Protein AF-A0A7C3WJE2-F1 (afdb_monomer_lite)

Radius of gyration: 26.08 Å; chains: 1; bounding box: 68×84×73 Å

Sequence (479 aa):
MKRWLLGLSAIVVVVVLALVLWRSSSLIVERTVIAELPLGINRLVPTDLDGDGEPEILAVCSRWEGDILPIWRIPDYERISDPRIWFIRSPFGKPKATQLPYVCYFVYWWSWDLSSLLPLQRSVLVEEGELLSLSPTKEWRTQRLGWLKIVEGQLTFEPLLTVKGRVTLHLIAAEKLPTMLFINDGTRSFAFRLQPNGTWQPIDPKRVRPIHGQYFGDFDGDGLRDAIMTRELHWHNKVGVRLVEVYWGDGSPATVLFEERPPKLTLTRIWTADVENDGCWEIVTWDGKDLTVWKFRKHERRFAPTTQVALKPPRVAPKGGRFSLGMATVPPPPARFEPNFAAIDLNGDGRKEFLLFWEEVPFATCGLGLPPSKKVAVQVVWQQGGKMQVRQFDPKEIPLPNPPTTTWTQNGHRFALAHGTYERKHFHPCLISFHPLWLQWWETVREMRSVILQLPNGDEALDLRRWTKIAELPAYPML

Foldseek 3Di:
DDPVVVVVVVVVVVVVVVVVVVVVPPPPPPDDCQDDDAQQQADWAWACQVLPQATKIKGFHADLDQKDFQKDWDDVQSVCPDGWIWIWDHPPPRTDIDTDQKHFHDNCNVDLQFSALAAHANKGWIFHFDWDPDVPIIMTGGFFIFIWGADPNDTDTDTDDGQPGIKGWDWDGDNQAFTKIWIGNPPDIWIWTQDNSNYTHTDDPVVFDPDDAPAWDQQVLPSFIKHWHWDFDDDPNDRAKIWTWIQDRVRPDIATQDIDGDPDPDDKDWYKHCQVLPSHIWIWIDRLFKTWTWGQDPVVRYIDTLAIDTDDADDDPPPFDQDDDDDDRDGPDDFDKDWDWDWDPQQPPSGTKIKTFIWGFDDDDPDDDGDDTDGAKIKIWDDDPSHIDIDIDGPVLFPAQDPFSHWDDDPNWIKTKHKHKDWDWDQDWDFPDVVVTDIDGTDTWIKMKMWMWTADHGPSSNPRNPIHTPDIGDITTPD

pLDDT: mean 75.08, std 15.19, range [30.83, 94.38]

Structure (mmCIF, N/CA/C/O backbone):
data_AF-A0A7C3WJE2-F1
#
_entry.id   AF-A0A7C3WJE2-F1
#
loop_
_atom_site.group_PDB
_atom_site.id
_atom_site.type_symbol
_atom_site.label_atom_id
_atom_site.label_alt_id
_atom_site.label_comp_id
_atom_site.label_asym_id
_atom_site.label_entity_id
_atom_site.label_seq_id
_atom_site.pdbx_PDB_ins_code
_atom_site.Cartn_x
_atom_site.Cartn_y
_atom_site.Cartn_z
_atom_site.occupancy
_atom_site.B_iso_or_equiv
_atom_site.auth_seq_id
_atom_site.auth_comp_id
_atom_site.auth_asym_id
_atom_site.auth_atom_id
_atom_site.pdbx_PDB_model_num
ATOM 1 N N . MET A 1 1 ? 26.488 -47.322 44.903 1.00 53.09 1 MET A N 1
ATOM 2 C CA . MET A 1 1 ? 25.904 -46.168 44.174 1.00 53.09 1 MET A CA 1
ATOM 3 C C . MET A 1 1 ? 24.459 -45.972 44.617 1.00 53.09 1 MET A C 1
ATOM 5 O O . MET A 1 1 ? 23.718 -46.944 44.675 1.00 53.09 1 MET A O 1
ATOM 9 N N . LYS A 1 2 ? 24.079 -44.754 45.026 1.00 55.16 2 LYS A N 1
ATOM 10 C CA . LYS A 1 2 ? 22.778 -44.463 45.658 1.00 55.16 2 LYS A CA 1
ATOM 11 C C . LYS A 1 2 ? 21.654 -44.485 44.611 1.00 55.16 2 LYS A C 1
ATOM 13 O O . LYS A 1 2 ? 21.756 -43.782 43.614 1.00 55.16 2 LYS A O 1
ATOM 18 N N . ARG A 1 3 ? 20.576 -45.245 44.861 1.00 55.44 3 ARG A N 1
ATOM 19 C CA . ARG A 1 3 ? 19.394 -45.415 43.978 1.00 55.44 3 ARG A CA 1
ATOM 20 C C . ARG A 1 3 ? 18.785 -44.097 43.461 1.00 55.44 3 ARG A C 1
ATOM 22 O O . ARG A 1 3 ? 18.213 -44.079 42.381 1.00 55.44 3 ARG A O 1
ATOM 29 N N . TRP A 1 4 ? 18.977 -42.993 44.180 1.00 56.78 4 TRP A N 1
ATOM 30 C CA . TRP A 1 4 ? 18.554 -41.654 43.758 1.00 56.78 4 TRP A CA 1
ATOM 31 C C . TRP A 1 4 ? 19.290 -41.109 42.523 1.00 56.78 4 TRP A C 1
ATOM 33 O O . TRP A 1 4 ? 18.677 -40.411 41.726 1.00 56.78 4 TRP A O 1
ATOM 43 N N . LEU A 1 5 ? 20.564 -41.462 42.310 1.00 56.66 5 LEU A N 1
ATOM 44 C CA . LEU A 1 5 ? 21.320 -41.039 41.120 1.00 56.66 5 LEU A CA 1
ATOM 45 C C . LEU A 1 5 ? 20.786 -41.685 39.834 1.00 56.66 5 LEU A C 1
ATOM 47 O O . LEU A 1 5 ? 20.779 -41.035 38.797 1.00 56.66 5 LEU A O 1
ATOM 51 N N . LEU A 1 6 ? 20.294 -42.927 39.924 1.00 61.91 6 LEU A N 1
ATOM 52 C CA . LEU A 1 6 ? 19.659 -43.640 38.808 1.00 61.91 6 LEU A CA 1
ATOM 53 C C . LEU A 1 6 ? 18.271 -43.075 38.474 1.00 61.91 6 LEU A C 1
ATOM 55 O O . LEU A 1 6 ? 17.900 -42.999 37.308 1.00 61.91 6 LEU A O 1
ATOM 59 N N . GLY A 1 7 ? 17.512 -42.645 39.488 1.00 66.69 7 GLY A N 1
ATOM 60 C CA . GLY A 1 7 ? 16.231 -41.967 39.273 1.00 66.69 7 GLY A CA 1
ATOM 61 C C . GLY A 1 7 ? 16.404 -40.604 38.599 1.00 66.69 7 GLY A C 1
ATOM 62 O O . GLY A 1 7 ? 15.664 -40.264 37.681 1.00 66.69 7 GLY A O 1
ATOM 63 N N . LEU A 1 8 ? 17.426 -39.846 39.004 1.00 69.69 8 LEU A N 1
ATOM 64 C CA . LEU A 1 8 ? 17.697 -38.513 38.465 1.00 69.69 8 LEU A CA 1
ATOM 65 C C . LEU A 1 8 ? 18.239 -38.572 37.030 1.00 69.69 8 LEU A C 1
ATOM 67 O O . LEU A 1 8 ? 17.824 -37.776 36.190 1.00 69.69 8 LEU A O 1
ATOM 71 N N . SER A 1 9 ? 19.091 -39.553 36.712 1.00 69.69 9 SER A N 1
ATOM 72 C CA . SER A 1 9 ? 19.547 -39.776 35.337 1.00 69.69 9 SER A CA 1
ATOM 73 C C . SER A 1 9 ? 18.413 -40.233 34.418 1.00 69.69 9 SER A C 1
ATOM 75 O O . SER A 1 9 ? 18.322 -39.742 33.297 1.00 69.69 9 SER A O 1
ATOM 77 N N . ALA A 1 10 ? 17.505 -41.093 34.891 1.00 75.56 10 ALA A N 1
ATOM 78 C CA . ALA A 1 10 ? 16.330 -41.501 34.121 1.00 75.56 10 ALA A CA 1
ATOM 79 C C . ALA A 1 10 ? 15.410 -40.310 33.796 1.00 75.56 10 ALA A C 1
ATOM 81 O O . ALA A 1 10 ? 14.973 -40.171 32.657 1.00 75.56 10 ALA A O 1
ATOM 82 N N . ILE A 1 11 ? 15.179 -39.408 34.757 1.00 79.12 11 ILE A N 1
ATOM 83 C CA . ILE A 1 11 ? 14.380 -38.192 34.535 1.00 79.12 11 ILE A CA 1
ATOM 84 C C . ILE A 1 11 ? 15.055 -37.273 33.512 1.00 79.12 11 ILE A C 1
ATOM 86 O O . ILE A 1 11 ? 14.393 -36.803 32.590 1.00 79.12 11 ILE A O 1
ATOM 90 N N . VAL A 1 12 ? 16.369 -37.050 33.619 1.00 76.62 12 VAL A N 1
ATOM 91 C CA . VAL A 1 12 ? 17.113 -36.225 32.650 1.00 76.62 12 VAL A CA 1
ATOM 92 C C . VAL A 1 12 ? 17.047 -36.831 31.249 1.00 76.62 12 VAL A C 1
ATOM 94 O O . VAL A 1 12 ? 16.797 -36.106 30.291 1.00 76.62 12 VAL A O 1
ATOM 97 N N . VAL A 1 13 ? 17.198 -38.151 31.118 1.00 81.81 13 VAL A N 1
ATOM 98 C CA . VAL A 1 13 ? 17.098 -38.845 29.826 1.00 81.81 13 VAL A CA 1
ATOM 99 C C . VAL A 1 13 ? 15.700 -38.700 29.227 1.00 81.81 13 VAL A C 1
ATOM 101 O O . VAL A 1 13 ? 15.590 -38.379 28.048 1.00 81.81 13 VAL A O 1
ATOM 104 N N . VAL A 1 14 ? 14.638 -38.853 30.025 1.00 81.75 14 VAL A N 1
ATOM 105 C CA . VAL A 1 14 ? 13.250 -38.673 29.565 1.00 81.75 14 VAL A CA 1
ATOM 106 C C . VAL A 1 14 ? 12.981 -37.226 29.148 1.00 81.75 14 VAL A C 1
ATOM 108 O O . VAL A 1 14 ? 12.372 -37.004 28.106 1.00 81.75 14 VAL A O 1
ATOM 111 N N . VAL A 1 15 ? 13.470 -36.236 29.901 1.00 75.94 15 VAL A N 1
ATOM 112 C CA . VAL A 1 15 ? 13.318 -34.811 29.560 1.00 75.94 15 VAL A CA 1
ATOM 113 C C . VAL A 1 15 ? 14.084 -34.460 28.283 1.00 75.94 15 VAL A C 1
ATOM 115 O O . VAL A 1 15 ? 13.552 -33.754 27.429 1.00 75.94 15 VAL A O 1
ATOM 118 N N . VAL A 1 16 ? 15.301 -34.981 28.108 1.00 76.69 16 VAL A N 1
ATOM 119 C CA . VAL A 1 16 ? 16.085 -34.793 26.878 1.00 76.69 16 VAL A CA 1
ATOM 120 C C . VAL A 1 16 ? 15.398 -35.470 25.692 1.00 76.69 16 VAL A C 1
ATOM 122 O O . VAL A 1 16 ? 15.274 -34.845 24.645 1.00 76.69 16 VAL A O 1
ATOM 125 N N . LEU A 1 17 ? 14.883 -36.693 25.849 1.00 74.69 17 LEU A N 1
ATOM 126 C CA . LEU A 1 17 ? 14.113 -37.387 24.811 1.00 74.69 17 LEU A CA 1
ATOM 127 C C . LEU A 1 17 ? 12.829 -36.641 24.451 1.00 74.69 17 LEU A C 1
ATOM 129 O O . LEU A 1 17 ? 12.540 -36.497 23.270 1.00 74.69 17 LEU A O 1
ATOM 133 N N . ALA A 1 18 ? 12.095 -36.116 25.432 1.00 72.12 18 ALA A N 1
ATOM 134 C CA . ALA A 1 18 ? 10.901 -35.310 25.197 1.00 72.12 18 ALA A CA 1
ATOM 135 C C . ALA A 1 18 ? 11.231 -33.985 24.489 1.00 72.12 18 ALA A C 1
ATOM 137 O O . ALA A 1 18 ? 10.500 -33.579 23.595 1.00 72.12 18 ALA A O 1
ATOM 138 N N . LEU A 1 19 ? 12.351 -33.335 24.825 1.00 65.12 19 LEU A N 1
ATOM 139 C CA . LEU A 1 19 ? 12.833 -32.127 24.142 1.00 65.12 19 LEU A CA 1
ATOM 140 C C . LEU A 1 19 ? 13.313 -32.410 22.714 1.00 65.12 19 LEU A C 1
ATOM 142 O O . LEU A 1 19 ? 13.079 -31.595 21.824 1.00 65.12 19 LEU A O 1
ATOM 146 N N . VAL A 1 20 ? 13.972 -33.549 22.486 1.00 68.88 20 VAL A N 1
ATOM 147 C CA . VAL A 1 20 ? 14.389 -34.005 21.152 1.00 68.88 20 VAL A CA 1
ATOM 148 C C . VAL A 1 20 ? 13.167 -34.360 20.312 1.00 68.88 20 VAL A C 1
ATOM 150 O O . VAL A 1 20 ? 13.096 -33.920 19.170 1.00 68.88 20 VAL A O 1
ATOM 153 N N . LEU A 1 21 ? 12.193 -35.074 20.886 1.00 63.84 21 LEU A N 1
ATOM 154 C CA . LEU A 1 21 ? 10.928 -35.416 20.236 1.00 63.84 21 LEU A CA 1
ATOM 155 C C . LEU A 1 21 ? 10.081 -34.179 19.953 1.00 63.84 21 LEU A C 1
ATOM 157 O O . LEU A 1 21 ? 9.529 -34.089 18.871 1.00 63.84 21 LEU A O 1
ATOM 161 N N . TRP A 1 22 ? 10.034 -33.195 20.856 1.00 59.97 22 TRP A N 1
ATOM 162 C CA . TRP A 1 22 ? 9.374 -31.911 20.604 1.00 59.97 22 TRP A CA 1
ATOM 163 C C . TRP A 1 22 ? 10.079 -31.154 19.468 1.00 59.97 22 TRP A C 1
ATOM 165 O O . TRP A 1 22 ? 9.433 -30.690 18.528 1.00 59.97 22 TRP A O 1
ATOM 175 N N . ARG A 1 23 ? 11.418 -31.077 19.485 1.00 53.34 23 ARG A N 1
ATOM 176 C CA . ARG A 1 23 ? 12.186 -30.474 18.381 1.00 53.34 23 ARG A CA 1
ATOM 177 C C . ARG A 1 23 ? 11.981 -31.199 17.050 1.00 53.34 23 ARG A C 1
ATOM 179 O O . ARG A 1 23 ? 11.972 -30.535 16.016 1.00 53.34 23 ARG A O 1
ATOM 186 N N . SER A 1 24 ? 11.843 -32.525 17.060 1.00 50.78 24 SER A N 1
ATOM 187 C CA . SER A 1 24 ? 11.653 -33.322 15.845 1.00 50.78 24 SER A CA 1
ATOM 188 C C . SER A 1 24 ? 10.196 -33.388 15.390 1.00 50.78 24 SER A C 1
ATOM 190 O O . SER A 1 24 ? 9.960 -33.523 14.194 1.00 50.78 24 SER A O 1
ATOM 192 N N . SER A 1 25 ? 9.222 -33.176 16.280 1.00 42.25 25 SER A N 1
ATOM 193 C CA . SER A 1 25 ? 7.815 -32.926 15.948 1.00 42.25 25 SER A CA 1
ATOM 194 C C . SER A 1 25 ? 7.614 -31.493 15.451 1.00 42.25 25 SER A C 1
ATOM 196 O O . SER A 1 25 ? 6.736 -30.755 15.895 1.00 42.25 25 SER A O 1
ATOM 198 N N . SER A 1 26 ? 8.456 -31.090 14.505 1.00 43.22 26 SER A N 1
ATOM 199 C CA . SER A 1 26 ? 8.093 -30.044 13.567 1.00 43.22 26 SER A CA 1
ATOM 200 C C . SER A 1 26 ? 6.902 -30.596 12.791 1.00 43.22 26 SER A C 1
ATOM 202 O O . SER A 1 26 ? 7.042 -31.627 12.137 1.00 43.22 26 SER A O 1
ATOM 204 N N . LEU A 1 27 ? 5.727 -29.967 12.900 1.00 40.25 27 LEU A N 1
ATOM 205 C CA . LEU A 1 27 ? 4.634 -30.184 11.952 1.00 40.25 27 LEU A CA 1
ATOM 206 C C . LEU A 1 27 ? 5.256 -30.203 10.553 1.00 40.25 27 LEU A C 1
ATOM 208 O O . LEU A 1 27 ? 5.828 -29.195 10.127 1.00 40.25 27 LEU A O 1
ATOM 212 N N . ILE A 1 28 ? 5.228 -31.363 9.894 1.00 39.84 28 ILE A N 1
ATOM 213 C CA . ILE A 1 28 ? 5.694 -31.508 8.519 1.00 39.84 28 ILE A CA 1
ATOM 214 C C . ILE A 1 28 ? 4.659 -30.766 7.684 1.00 39.84 28 ILE A C 1
ATOM 216 O O . ILE A 1 28 ? 3.662 -31.318 7.237 1.00 39.84 28 ILE A O 1
ATOM 220 N N . VAL A 1 29 ? 4.854 -29.459 7.566 1.00 41.97 29 VAL A N 1
ATOM 221 C CA . VAL A 1 29 ? 4.218 -28.672 6.528 1.00 41.97 29 VAL A CA 1
ATOM 222 C C . VAL A 1 29 ? 4.908 -29.131 5.255 1.00 41.97 29 VAL A C 1
ATOM 224 O O . VAL A 1 29 ? 6.086 -28.825 5.060 1.00 41.97 29 VAL A O 1
ATOM 227 N N . GLU A 1 30 ? 4.218 -29.917 4.429 1.00 42.91 30 GLU A N 1
ATOM 228 C CA . GLU A 1 30 ? 4.671 -30.190 3.068 1.00 42.91 30 GLU A CA 1
ATOM 229 C C . GLU A 1 30 ? 4.798 -28.846 2.345 1.00 42.91 30 GLU A C 1
ATOM 231 O O . GLU A 1 30 ? 3.818 -28.194 1.990 1.00 42.91 30 GLU A O 1
ATOM 236 N N . ARG A 1 31 ? 6.037 -28.375 2.203 1.00 46.97 31 ARG A N 1
ATOM 237 C CA . ARG A 1 31 ? 6.360 -27.162 1.459 1.00 46.97 31 ARG A CA 1
ATOM 238 C C . ARG A 1 31 ? 6.724 -27.585 0.049 1.00 46.97 31 ARG A C 1
ATOM 240 O O . ARG A 1 31 ? 7.798 -28.140 -0.166 1.00 46.97 31 ARG A O 1
ATOM 247 N N . THR A 1 32 ? 5.848 -27.304 -0.907 1.00 53.69 32 THR A N 1
ATOM 248 C CA . THR A 1 32 ? 6.204 -27.430 -2.322 1.00 53.69 32 THR A CA 1
ATOM 249 C C . THR A 1 32 ? 7.028 -26.209 -2.711 1.00 53.69 32 THR A C 1
ATOM 251 O O . THR A 1 32 ? 6.545 -25.079 -2.630 1.00 53.69 32 THR A O 1
ATOM 254 N N . VAL A 1 33 ? 8.288 -26.415 -3.096 1.00 60.41 33 VAL A N 1
ATOM 255 C CA . VAL A 1 33 ? 9.126 -25.339 -3.639 1.00 60.41 33 VAL A CA 1
ATOM 256 C C . VAL A 1 33 ? 8.648 -25.052 -5.058 1.00 60.41 33 VAL A C 1
ATOM 258 O O . VAL A 1 33 ? 8.794 -25.878 -5.952 1.00 60.41 33 VAL A O 1
ATOM 261 N N . ILE A 1 34 ? 8.035 -23.885 -5.238 1.00 54.66 34 ILE A N 1
ATOM 262 C CA . ILE A 1 34 ? 7.450 -23.451 -6.511 1.00 54.66 34 ILE A CA 1
ATOM 263 C C . ILE A 1 34 ? 8.505 -22.811 -7.430 1.00 54.66 34 ILE A C 1
ATOM 265 O O . ILE A 1 34 ? 8.452 -22.967 -8.649 1.00 54.66 34 ILE A O 1
ATOM 269 N N . ALA A 1 35 ? 9.466 -22.094 -6.849 1.00 59.16 35 ALA A N 1
ATOM 270 C CA . ALA A 1 35 ? 10.591 -21.496 -7.555 1.00 59.16 35 ALA A CA 1
ATOM 271 C C . ALA A 1 35 ? 11.722 -21.176 -6.570 1.00 59.16 35 ALA A C 1
ATOM 273 O O . ALA A 1 35 ? 11.463 -20.741 -5.446 1.00 59.16 35 ALA A O 1
ATOM 274 N N . GLU A 1 36 ? 12.968 -21.342 -7.009 1.00 66.50 36 GLU A N 1
ATOM 275 C CA . GLU A 1 36 ? 14.138 -20.780 -6.334 1.00 66.50 36 GLU A CA 1
ATOM 276 C C . GLU A 1 36 ? 14.455 -19.427 -6.969 1.00 66.50 36 GLU A C 1
ATOM 278 O O . GLU A 1 36 ? 14.713 -19.333 -8.168 1.00 66.50 36 GLU A O 1
ATOM 283 N N . LEU A 1 37 ? 14.379 -18.365 -6.171 1.00 69.81 37 LEU A N 1
ATOM 284 C CA . LEU A 1 37 ? 14.620 -17.000 -6.627 1.00 69.81 3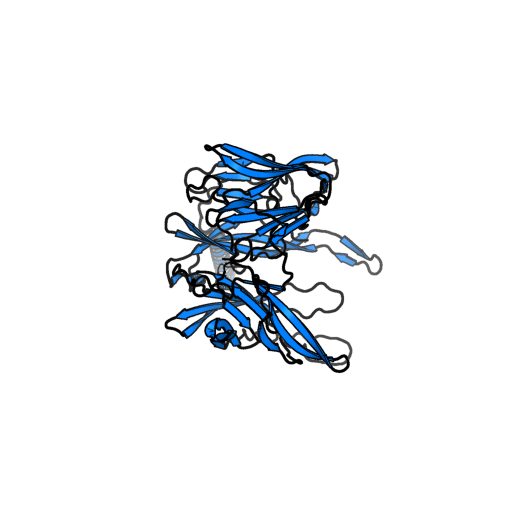7 LEU A CA 1
ATOM 285 C C . LEU A 1 37 ? 16.055 -16.573 -6.282 1.00 69.81 37 LEU A C 1
ATOM 287 O O . LEU A 1 37 ? 16.580 -16.984 -5.242 1.00 69.81 37 LEU A O 1
ATOM 291 N N . PRO A 1 38 ? 16.700 -15.741 -7.120 1.00 69.00 38 PRO A N 1
ATOM 292 C CA . PRO A 1 38 ? 18.043 -15.253 -6.845 1.00 69.00 38 PRO A CA 1
ATOM 293 C C . PRO A 1 38 ? 18.085 -14.363 -5.596 1.00 69.00 38 PRO A C 1
ATOM 295 O O . PRO A 1 38 ? 17.096 -13.744 -5.197 1.00 69.00 38 PRO A O 1
ATOM 298 N N . LEU A 1 39 ? 19.274 -14.260 -4.997 1.00 67.88 39 LEU A N 1
ATOM 299 C CA . LEU A 1 39 ? 19.518 -13.342 -3.885 1.00 67.88 39 LEU A CA 1
ATOM 300 C C . LEU A 1 39 ? 19.277 -11.894 -4.333 1.00 67.88 39 LEU A C 1
ATOM 302 O O . LEU A 1 39 ? 19.774 -11.478 -5.385 1.00 67.88 39 LEU A O 1
ATOM 306 N N . GLY A 1 40 ? 18.536 -11.146 -3.512 1.00 67.56 40 GLY A N 1
ATOM 307 C CA . GLY A 1 40 ? 18.206 -9.736 -3.740 1.00 67.56 40 GLY A CA 1
ATOM 308 C C . GLY A 1 40 ? 16.745 -9.466 -4.093 1.00 67.56 40 GLY A C 1
ATOM 309 O O . GLY A 1 40 ? 16.303 -8.330 -3.940 1.00 67.56 40 GLY A O 1
ATOM 310 N N . ILE A 1 41 ? 15.974 -10.488 -4.489 1.00 73.38 41 ILE A N 1
ATOM 311 C CA . ILE A 1 41 ? 14.525 -10.338 -4.679 1.00 73.38 41 ILE A CA 1
ATOM 312 C C . ILE A 1 41 ? 13.889 -10.001 -3.330 1.00 73.38 41 ILE A C 1
ATOM 314 O O . ILE A 1 41 ? 13.944 -10.797 -2.392 1.00 73.38 41 ILE A O 1
ATOM 318 N N . ASN A 1 42 ? 13.293 -8.814 -3.236 1.00 65.69 42 ASN A N 1
ATOM 319 C CA . ASN A 1 42 ? 12.803 -8.253 -1.977 1.00 65.69 42 ASN A CA 1
ATOM 320 C C . ASN A 1 42 ? 11.338 -7.800 -2.040 1.00 65.69 42 ASN A C 1
ATOM 322 O O . ASN A 1 42 ? 10.768 -7.408 -1.019 1.00 65.69 42 ASN A O 1
ATOM 326 N N . ARG A 1 43 ? 10.703 -7.886 -3.213 1.00 71.50 43 ARG A N 1
ATOM 327 C CA . ARG A 1 43 ? 9.312 -7.481 -3.406 1.00 71.50 43 ARG A CA 1
ATOM 328 C C . ARG A 1 43 ? 8.580 -8.445 -4.333 1.00 71.50 43 ARG A C 1
ATOM 330 O O . ARG A 1 43 ? 9.115 -8.868 -5.355 1.00 71.50 43 ARG A O 1
ATOM 337 N N . LEU A 1 44 ? 7.338 -8.755 -3.963 1.00 73.44 44 LEU A N 1
ATOM 338 C CA . LEU A 1 44 ? 6.360 -9.387 -4.840 1.00 73.44 44 LEU A CA 1
ATOM 339 C C . LEU A 1 44 ? 5.288 -8.373 -5.205 1.00 73.44 44 LEU A C 1
ATOM 341 O O . LEU A 1 44 ? 4.814 -7.633 -4.342 1.00 73.44 44 LEU A O 1
ATOM 345 N N . VAL A 1 45 ? 4.907 -8.368 -6.471 1.00 75.19 45 VAL A N 1
ATOM 346 C CA . VAL A 1 45 ? 3.879 -7.488 -7.009 1.00 75.19 45 VAL A CA 1
ATOM 347 C C . VAL A 1 45 ? 2.797 -8.364 -7.629 1.00 75.19 45 VAL A C 1
ATOM 349 O O . VAL A 1 45 ? 3.091 -9.043 -8.614 1.00 75.19 45 VAL A O 1
ATOM 352 N N . PRO A 1 46 ? 1.576 -8.371 -7.073 1.00 75.50 46 PRO A N 1
ATOM 353 C CA . PRO A 1 46 ? 0.449 -9.018 -7.723 1.00 75.50 46 PRO A CA 1
ATOM 354 C C . PRO A 1 46 ? -0.010 -8.181 -8.930 1.00 75.50 46 PRO A C 1
ATOM 356 O O . PRO A 1 46 ? -0.111 -6.953 -8.854 1.00 75.50 46 PRO A O 1
ATOM 359 N N . THR A 1 47 ? -0.269 -8.847 -10.048 1.00 80.69 47 THR A N 1
ATOM 360 C CA . THR A 1 47 ? -0.716 -8.270 -11.324 1.00 80.69 47 THR A CA 1
ATOM 361 C C . THR A 1 47 ? -1.836 -9.113 -11.919 1.00 80.69 47 THR A C 1
ATOM 363 O O . THR A 1 47 ? -2.074 -10.211 -11.441 1.00 80.69 47 THR A O 1
ATOM 366 N N . ASP A 1 48 ? -2.501 -8.602 -12.948 1.00 83.06 48 ASP A N 1
ATOM 367 C CA . ASP A 1 48 ? -3.471 -9.339 -13.771 1.00 83.06 48 ASP A CA 1
ATOM 368 C C . ASP A 1 48 ? -3.151 -9.014 -15.240 1.00 83.06 48 ASP A C 1
ATOM 370 O O . ASP A 1 48 ? -3.871 -8.295 -15.932 1.00 83.06 48 ASP A O 1
ATOM 374 N N . LEU A 1 49 ? -1.942 -9.380 -15.678 1.00 85.62 49 LEU A N 1
ATOM 375 C CA . LEU A 1 49 ? -1.371 -8.920 -16.946 1.00 85.62 49 LEU A CA 1
ATOM 376 C C . LEU A 1 49 ? -2.162 -9.427 -18.151 1.00 85.62 49 LEU A C 1
ATOM 378 O O . LEU A 1 49 ? -2.218 -8.717 -19.160 1.00 85.62 49 LEU A O 1
ATOM 382 N N . ASP A 1 50 ? -2.752 -10.621 -18.071 1.00 83.00 50 ASP A N 1
ATOM 383 C CA . ASP A 1 50 ? -3.632 -11.145 -19.115 1.00 83.00 50 ASP A CA 1
ATOM 384 C C . ASP A 1 50 ? -5.114 -10.765 -18.919 1.00 83.00 50 ASP A C 1
ATOM 386 O O . ASP A 1 50 ? -5.845 -10.643 -19.910 1.00 83.00 50 ASP A O 1
ATOM 390 N N . GLY A 1 51 ? -5.531 -10.371 -17.714 1.00 81.69 51 GLY A N 1
ATOM 391 C CA . GLY A 1 51 ? -6.886 -9.897 -17.436 1.00 81.69 51 GLY A CA 1
ATOM 392 C C . GLY A 1 51 ? -7.907 -11.011 -17.289 1.00 81.69 51 GLY A C 1
ATOM 393 O O . GLY A 1 51 ? -9.086 -10.772 -17.573 1.00 81.69 51 GLY A O 1
ATOM 394 N N . ASP A 1 52 ? -7.463 -12.221 -16.957 1.00 78.88 52 ASP A N 1
ATOM 395 C CA . ASP A 1 52 ? -8.343 -13.351 -16.676 1.00 78.88 52 ASP A CA 1
ATOM 396 C C . ASP A 1 52 ? -8.913 -13.311 -15.242 1.00 78.88 52 ASP A C 1
ATOM 398 O O . ASP A 1 52 ? -9.823 -14.079 -14.918 1.00 78.88 52 ASP A O 1
ATOM 402 N N . GLY A 1 53 ? -8.448 -12.358 -14.423 1.00 72.06 53 GLY A N 1
ATOM 403 C CA . GLY A 1 53 ? -8.868 -12.168 -13.039 1.00 72.06 53 GLY A CA 1
ATOM 404 C C . GLY A 1 53 ? -8.114 -13.049 -12.040 1.00 72.06 53 GLY A C 1
ATOM 405 O O . GLY A 1 53 ? -8.362 -12.941 -10.837 1.00 72.06 53 GLY A O 1
ATOM 406 N N . GLU A 1 54 ? -7.187 -13.891 -12.499 1.00 73.81 54 GLU A N 1
ATOM 407 C CA . GLU A 1 54 ? -6.274 -14.658 -11.663 1.00 73.81 54 GLU A CA 1
ATOM 408 C C . GLU A 1 54 ? -4.930 -13.924 -11.549 1.00 73.81 54 GLU A C 1
ATOM 410 O O . GLU A 1 54 ? -4.280 -13.622 -12.547 1.00 73.81 54 GLU A O 1
ATOM 415 N N . PRO A 1 55 ? -4.442 -13.647 -10.328 1.00 72.25 55 PRO A N 1
ATOM 416 C CA . PRO A 1 55 ? -3.243 -12.848 -10.184 1.00 72.25 55 PRO A CA 1
ATOM 417 C C . PRO A 1 55 ? -1.988 -13.600 -10.646 1.00 72.25 55 PRO A C 1
ATOM 419 O O . PRO A 1 55 ? -1.694 -14.709 -10.177 1.00 72.25 55 PRO A O 1
ATOM 422 N N . GLU A 1 56 ? -1.168 -12.955 -11.470 1.00 81.00 56 GLU A N 1
ATOM 423 C CA . GLU A 1 56 ? 0.239 -13.320 -11.612 1.00 81.00 56 GLU A CA 1
ATOM 424 C C . GLU A 1 56 ? 1.112 -12.532 -10.642 1.00 81.00 56 GLU A C 1
ATOM 426 O O . GLU A 1 56 ? 0.727 -11.500 -10.091 1.00 81.00 56 GLU A O 1
ATOM 431 N N . ILE A 1 57 ? 2.314 -13.047 -10.396 1.00 79.31 57 ILE A N 1
ATOM 432 C CA . ILE A 1 57 ? 3.238 -12.454 -9.435 1.00 79.31 57 ILE A CA 1
ATOM 433 C C . ILE A 1 57 ? 4.520 -12.055 -10.157 1.00 79.31 57 ILE A C 1
ATOM 435 O O . ILE A 1 57 ? 5.199 -12.893 -10.754 1.00 79.31 57 ILE A O 1
ATOM 439 N N . LEU A 1 58 ? 4.900 -10.783 -10.037 1.00 81.19 58 LEU A N 1
ATOM 440 C CA . LEU A 1 58 ? 6.244 -10.318 -10.365 1.00 81.19 58 LEU A CA 1
ATOM 441 C C . LEU A 1 58 ? 7.106 -10.332 -9.101 1.00 81.19 58 LEU A C 1
ATOM 443 O O . LEU A 1 58 ? 6.840 -9.609 -8.143 1.00 81.19 58 LEU A O 1
ATOM 447 N N . ALA A 1 59 ? 8.159 -11.139 -9.110 1.00 79.75 59 ALA A N 1
ATOM 448 C CA . ALA A 1 59 ? 9.231 -11.125 -8.125 1.00 79.75 59 ALA A CA 1
ATOM 449 C C . ALA A 1 59 ? 10.333 -10.169 -8.601 1.00 79.75 59 ALA A C 1
A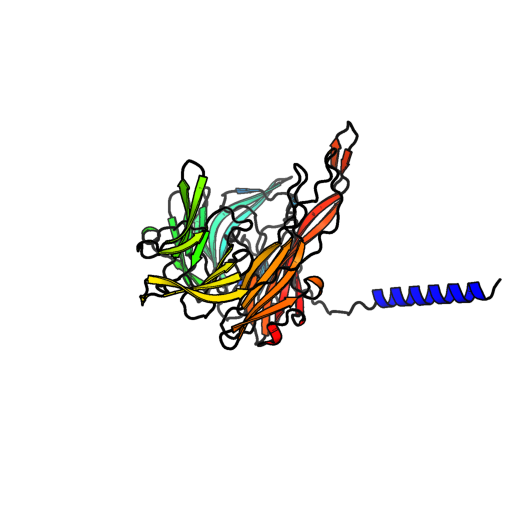TOM 451 O O . ALA A 1 59 ? 10.894 -10.350 -9.683 1.00 79.75 59 ALA A O 1
ATOM 452 N N . VAL A 1 60 ? 10.617 -9.126 -7.819 1.00 79.19 60 VAL A N 1
ATOM 453 C CA . VAL A 1 60 ? 11.448 -7.996 -8.261 1.00 79.19 60 VAL A CA 1
ATOM 454 C C . VAL A 1 60 ? 12.446 -7.551 -7.190 1.00 79.19 60 VAL A C 1
ATOM 456 O O . VAL A 1 60 ? 12.240 -7.753 -5.989 1.00 79.19 60 VAL A O 1
ATOM 459 N N . CYS A 1 61 ? 13.518 -6.907 -7.648 1.00 75.56 61 CYS A N 1
ATOM 460 C CA . CYS A 1 61 ? 14.462 -6.170 -6.815 1.00 75.56 61 CYS A CA 1
ATOM 461 C C . CYS A 1 61 ? 14.024 -4.698 -6.766 1.00 75.56 61 CYS A C 1
ATOM 463 O O . CYS A 1 61 ? 14.016 -4.014 -7.786 1.00 75.56 61 CYS A O 1
ATOM 465 N N . SER A 1 62 ? 13.625 -4.212 -5.594 1.00 66.25 62 SER A N 1
ATOM 466 C CA . SER A 1 62 ? 13.221 -2.821 -5.371 1.00 66.25 62 SER A CA 1
ATOM 467 C C . SER A 1 62 ? 14.407 -1.979 -4.905 1.00 66.25 62 SER A C 1
ATOM 469 O O . SER A 1 62 ? 15.125 -2.393 -3.995 1.00 66.25 62 SER A O 1
ATOM 471 N N . ARG A 1 63 ? 14.545 -0.773 -5.473 1.00 64.62 63 ARG A N 1
ATOM 472 C CA . ARG A 1 63 ? 15.518 0.261 -5.081 1.00 64.62 63 ARG A CA 1
ATOM 473 C C . ARG A 1 63 ? 14.898 1.287 -4.119 1.00 64.62 63 ARG A C 1
ATOM 475 O O . ARG A 1 63 ? 13.686 1.494 -4.137 1.00 64.62 63 ARG A O 1
ATOM 482 N N . TRP A 1 64 ? 15.743 1.955 -3.332 1.00 55.47 64 TRP A N 1
ATOM 483 C CA . TRP A 1 64 ? 15.397 3.056 -2.419 1.00 55.47 64 TRP A CA 1
ATOM 484 C C . TRP A 1 64 ? 15.360 4.458 -3.061 1.00 55.47 64 TRP A C 1
ATOM 486 O O . TRP A 1 64 ? 14.982 5.409 -2.396 1.00 55.47 64 TRP A O 1
ATOM 496 N N . GLU A 1 65 ? 15.758 4.642 -4.322 1.00 58.38 65 GLU A N 1
ATOM 497 C CA . GLU A 1 65 ? 15.792 5.973 -4.957 1.00 58.38 65 GLU A CA 1
ATOM 498 C C . GLU A 1 65 ? 14.622 6.180 -5.930 1.00 58.38 65 GLU A C 1
ATOM 500 O O . GLU A 1 65 ? 14.347 5.327 -6.774 1.00 58.38 65 GLU A O 1
ATOM 505 N N . GLY A 1 66 ? 13.945 7.329 -5.806 1.00 64.06 66 GLY A N 1
ATOM 506 C CA . GLY A 1 66 ? 12.653 7.625 -6.443 1.00 64.06 66 GLY A CA 1
ATOM 507 C C . GLY A 1 66 ? 12.683 8.231 -7.851 1.00 64.06 66 GLY A C 1
ATOM 508 O O . GLY A 1 66 ? 11.613 8.492 -8.390 1.00 64.06 66 GLY A O 1
ATOM 509 N N . ASP A 1 67 ? 13.859 8.422 -8.456 1.00 77.19 67 ASP A N 1
ATOM 510 C CA . ASP A 1 67 ? 13.978 8.814 -9.868 1.00 77.19 67 ASP A CA 1
ATOM 511 C C . ASP A 1 67 ? 14.661 7.724 -10.690 1.00 77.19 67 ASP A C 1
ATOM 513 O O . ASP A 1 67 ? 15.507 6.980 -10.182 1.00 77.19 67 ASP A O 1
ATOM 517 N N . ILE A 1 68 ? 14.330 7.659 -11.980 1.00 82.06 68 ILE A N 1
ATOM 518 C CA . ILE A 1 68 ? 15.040 6.791 -12.920 1.00 82.06 68 ILE A CA 1
ATOM 519 C C . ILE A 1 68 ? 16.308 7.504 -13.370 1.00 82.06 68 ILE A C 1
ATOM 521 O O . ILE A 1 68 ? 16.286 8.652 -13.831 1.00 82.06 68 ILE A O 1
ATOM 525 N N . LEU A 1 69 ? 17.424 6.793 -13.250 1.00 85.00 69 LEU A N 1
ATOM 526 C CA . LEU A 1 69 ? 18.732 7.240 -13.700 1.00 85.00 69 LEU A CA 1
ATOM 527 C C . LEU A 1 69 ? 19.146 6.440 -14.939 1.00 85.00 69 LEU A C 1
ATOM 529 O O . LEU A 1 69 ? 18.830 5.257 -15.030 1.00 85.00 69 LEU A O 1
ATOM 533 N N . PRO A 1 70 ? 19.902 7.038 -15.874 1.00 87.25 70 PRO A N 1
ATOM 534 C CA . PRO A 1 70 ? 20.419 6.310 -17.035 1.00 87.25 70 PRO A CA 1
ATOM 535 C C . PRO A 1 70 ? 21.397 5.193 -16.636 1.00 87.25 70 PRO A C 1
ATOM 537 O O . PRO A 1 70 ? 21.593 4.230 -17.374 1.00 87.25 70 PRO A O 1
ATOM 540 N N . ILE A 1 71 ? 22.035 5.335 -15.473 1.00 87.06 71 ILE A N 1
ATOM 541 C CA . ILE A 1 71 ? 22.912 4.339 -14.866 1.00 87.06 71 ILE A CA 1
ATOM 542 C C . ILE A 1 71 ? 22.613 4.340 -13.374 1.00 87.06 71 ILE A C 1
ATOM 544 O O . ILE A 1 71 ? 22.621 5.403 -12.746 1.00 87.06 71 ILE A O 1
ATOM 548 N N . TRP A 1 72 ? 22.404 3.161 -12.800 1.00 83.38 72 TRP A N 1
ATOM 549 C CA . TRP A 1 72 ? 22.418 2.989 -11.354 1.00 83.38 72 TRP A CA 1
ATOM 550 C C . TRP A 1 72 ? 23.353 1.856 -10.954 1.00 83.38 72 TRP A C 1
ATOM 552 O O . TRP A 1 72 ? 23.415 0.800 -11.586 1.00 83.38 72 TRP A O 1
ATOM 562 N N . ARG A 1 73 ? 24.123 2.120 -9.899 1.00 82.75 73 ARG A N 1
ATOM 563 C CA . ARG A 1 73 ? 25.034 1.153 -9.294 1.00 82.75 73 ARG A CA 1
ATOM 564 C C . ARG A 1 73 ? 24.258 0.286 -8.330 1.00 82.75 73 ARG A C 1
ATOM 566 O O . ARG A 1 73 ? 23.507 0.817 -7.518 1.00 82.75 73 ARG A O 1
ATOM 573 N N . ILE A 1 74 ? 24.490 -1.016 -8.412 1.00 79.69 74 ILE A N 1
ATOM 574 C CA . ILE A 1 74 ? 23.966 -2.009 -7.485 1.00 79.69 74 ILE A CA 1
ATOM 575 C C . ILE A 1 74 ? 24.976 -2.114 -6.339 1.00 79.69 74 ILE A C 1
ATOM 577 O O . ILE A 1 74 ? 26.088 -2.602 -6.562 1.00 79.69 74 ILE A O 1
ATOM 581 N N . PRO A 1 75 ? 24.647 -1.623 -5.136 1.00 71.69 75 PRO A N 1
ATOM 582 C CA . PRO A 1 75 ? 25.565 -1.685 -4.011 1.00 71.69 75 PRO A CA 1
ATOM 583 C C . PRO A 1 75 ? 25.735 -3.126 -3.511 1.00 71.69 75 PRO A C 1
ATOM 585 O O . PRO A 1 75 ? 24.767 -3.870 -3.383 1.00 71.69 75 PRO A O 1
ATOM 588 N N . ASP A 1 76 ? 26.956 -3.518 -3.145 1.00 69.12 76 ASP A N 1
ATOM 589 C CA . ASP A 1 76 ? 27.239 -4.898 -2.715 1.00 69.12 76 ASP A CA 1
ATOM 590 C C . ASP A 1 76 ? 26.488 -5.306 -1.438 1.00 69.12 76 ASP A C 1
ATOM 592 O O . ASP A 1 76 ? 26.136 -6.476 -1.260 1.00 69.12 76 ASP A O 1
ATOM 596 N N . TYR A 1 77 ? 26.191 -4.342 -0.557 1.00 67.06 77 TYR A N 1
ATOM 597 C CA . TYR A 1 77 ? 25.407 -4.589 0.655 1.00 67.06 77 TYR A CA 1
ATOM 598 C C . TYR A 1 77 ? 23.965 -5.016 0.349 1.00 67.06 77 TYR A C 1
ATOM 600 O O . TYR A 1 77 ? 23.349 -5.699 1.167 1.00 67.06 77 TYR A O 1
ATOM 608 N N . GLU A 1 78 ? 23.449 -4.670 -0.837 1.00 64.94 78 GLU A N 1
ATOM 609 C CA . GLU A 1 78 ? 22.126 -5.079 -1.303 1.00 64.94 78 GLU A CA 1
ATOM 610 C C . GLU A 1 78 ? 22.094 -6.574 -1.646 1.00 64.94 78 GLU A C 1
ATOM 612 O O . GLU A 1 78 ? 21.042 -7.204 -1.672 1.00 64.94 78 GLU A O 1
ATOM 617 N N . ARG A 1 79 ? 23.255 -7.200 -1.890 1.00 71.06 79 ARG A N 1
ATOM 618 C CA . ARG A 1 79 ? 23.362 -8.613 -2.300 1.00 71.06 79 ARG A CA 1
ATOM 619 C C . ARG A 1 79 ? 22.501 -8.958 -3.521 1.00 71.06 79 ARG A C 1
ATOM 621 O O . ARG A 1 79 ? 22.213 -10.135 -3.749 1.00 71.06 79 ARG A O 1
ATOM 628 N N . ILE A 1 80 ? 22.107 -7.956 -4.310 1.00 75.75 80 ILE A N 1
ATOM 629 C CA . ILE A 1 80 ? 21.373 -8.151 -5.555 1.00 75.75 80 ILE A CA 1
ATOM 630 C C . ILE A 1 80 ? 22.319 -8.839 -6.529 1.00 75.75 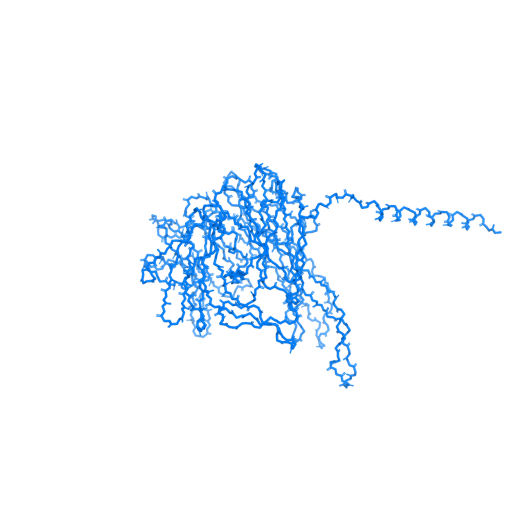80 ILE A C 1
ATOM 632 O O . ILE A 1 80 ? 23.270 -8.268 -7.069 1.00 75.75 80 ILE A O 1
ATOM 636 N N . SER A 1 81 ? 22.068 -10.127 -6.719 1.00 76.69 81 SER A N 1
ATOM 637 C CA . SER A 1 81 ? 22.820 -10.932 -7.671 1.00 76.69 81 SER A CA 1
ATOM 638 C C . SER A 1 81 ? 22.417 -10.595 -9.107 1.00 76.69 81 SER A C 1
ATOM 640 O O . SER A 1 81 ? 23.292 -10.555 -9.977 1.00 76.69 81 SER A O 1
ATOM 642 N N . ASP A 1 82 ? 21.138 -10.276 -9.314 1.00 81.81 82 ASP A N 1
ATOM 643 C CA . ASP A 1 82 ? 20.532 -9.925 -10.593 1.00 81.81 82 ASP A CA 1
ATOM 644 C C . ASP A 1 82 ? 19.253 -9.086 -10.357 1.00 81.81 82 ASP A C 1
ATOM 646 O O . ASP A 1 82 ? 18.352 -9.561 -9.663 1.00 81.81 82 ASP A O 1
ATOM 650 N N . PRO A 1 83 ? 19.149 -7.843 -10.869 1.00 82.06 83 PRO A N 1
ATOM 651 C CA . PRO A 1 83 ? 17.992 -6.975 -10.631 1.00 82.06 83 PRO A CA 1
ATOM 652 C C . PRO A 1 83 ? 16.768 -7.328 -11.497 1.00 82.06 83 PRO A C 1
ATOM 654 O O . PRO A 1 83 ? 15.705 -6.729 -11.324 1.00 82.06 83 PRO A O 1
ATOM 657 N N . ARG A 1 84 ? 16.915 -8.261 -12.447 1.00 87.31 84 ARG A N 1
ATOM 658 C CA . ARG A 1 84 ? 15.880 -8.610 -13.424 1.00 87.31 84 ARG A CA 1
ATOM 659 C C . ARG A 1 84 ? 14.642 -9.242 -12.789 1.00 87.31 84 ARG A C 1
ATOM 661 O O . ARG A 1 84 ? 14.739 -10.032 -11.849 1.00 87.31 84 ARG A O 1
ATOM 668 N N . ILE A 1 85 ? 13.475 -8.933 -13.351 1.00 86.00 85 ILE A N 1
ATOM 669 C CA . ILE A 1 85 ? 12.182 -9.413 -12.859 1.00 86.00 85 ILE A CA 1
ATOM 670 C C . ILE A 1 85 ? 11.979 -10.901 -13.147 1.00 86.00 85 ILE A C 1
ATOM 672 O O . ILE A 1 85 ? 12.351 -11.419 -14.204 1.00 86.00 85 ILE A O 1
ATOM 676 N N . TRP A 1 86 ? 11.304 -11.566 -12.220 1.00 85.19 86 TRP A N 1
ATOM 677 C CA . TRP A 1 86 ? 10.818 -12.930 -12.360 1.00 85.19 86 TRP A CA 1
ATOM 678 C C . TRP A 1 86 ? 9.299 -12.914 -12.450 1.00 85.19 86 TRP A C 1
ATOM 680 O O . TRP A 1 86 ? 8.621 -12.507 -11.512 1.00 85.19 86 TRP A O 1
ATOM 690 N N . PHE A 1 87 ? 8.763 -13.361 -13.580 1.00 85.56 87 PHE A N 1
ATOM 691 C CA . PHE A 1 87 ? 7.328 -13.506 -13.793 1.00 85.56 87 PHE A CA 1
ATOM 692 C C . PHE A 1 87 ? 6.881 -14.914 -13.407 1.00 85.56 87 PHE A C 1
ATOM 694 O O . PHE A 1 87 ? 7.402 -15.898 -13.935 1.00 85.56 87 PHE A O 1
ATOM 701 N N . ILE A 1 88 ? 5.927 -15.008 -12.486 1.00 78.69 88 ILE A N 1
ATOM 702 C CA . ILE A 1 88 ? 5.396 -16.261 -11.952 1.00 78.69 88 ILE A CA 1
ATOM 703 C C . ILE A 1 88 ? 3.914 -16.335 -12.319 1.00 78.69 88 ILE A C 1
ATOM 705 O O . ILE A 1 88 ? 3.085 -15.627 -11.746 1.00 78.69 88 ILE A O 1
ATOM 709 N N . ARG A 1 89 ? 3.586 -17.210 -13.275 1.00 73.00 89 ARG A N 1
ATOM 710 C CA . ARG A 1 89 ? 2.210 -17.425 -13.744 1.00 73.00 89 ARG A CA 1
ATOM 711 C C . ARG A 1 89 ? 1.521 -18.480 -12.871 1.00 73.00 89 ARG A C 1
ATOM 713 O O . ARG A 1 89 ? 2.061 -19.577 -12.756 1.00 73.00 89 ARG A O 1
ATOM 720 N N . SER A 1 90 ? 0.383 -18.113 -12.269 1.00 60.22 90 SER A N 1
ATOM 721 C CA . SER A 1 90 ? -0.491 -18.870 -11.345 1.00 60.22 90 SER A CA 1
ATOM 722 C C . SER A 1 90 ? 0.204 -19.823 -10.340 1.00 60.22 90 SER A C 1
ATOM 724 O O . SER A 1 90 ? 0.675 -20.900 -10.717 1.00 60.22 90 SER A O 1
ATOM 726 N N . PRO A 1 91 ? 0.210 -19.511 -9.028 1.00 53.91 91 PRO A N 1
ATOM 727 C CA . PRO A 1 91 ? 0.884 -20.331 -8.017 1.00 53.91 91 PRO A CA 1
ATOM 728 C C . PRO A 1 91 ? 0.244 -21.707 -7.731 1.00 53.91 91 PRO A C 1
ATOM 730 O O . PRO A 1 91 ? 0.897 -22.529 -7.091 1.00 53.91 91 PRO A O 1
ATOM 733 N N . PHE A 1 92 ? -0.984 -21.994 -8.190 1.00 48.06 92 PHE A N 1
ATOM 734 C CA . PHE A 1 92 ? -1.763 -23.143 -7.685 1.00 48.06 92 PHE A CA 1
ATOM 735 C C . PHE A 1 92 ? -2.080 -24.254 -8.703 1.00 48.06 92 PHE A C 1
ATOM 737 O O . PHE A 1 92 ? -2.389 -25.369 -8.290 1.00 48.06 92 PHE A O 1
ATOM 744 N N . GLY A 1 93 ? -1.981 -23.999 -10.015 1.00 47.22 93 GLY A N 1
ATOM 745 C CA . GLY A 1 93 ? -2.276 -25.009 -11.046 1.00 47.22 93 GLY A CA 1
ATOM 746 C C . GLY A 1 93 ? -1.038 -25.768 -11.533 1.00 47.22 93 GLY A C 1
ATOM 747 O O . GLY A 1 93 ? -0.983 -26.993 -11.456 1.00 47.22 93 GLY A O 1
ATOM 748 N N . LYS A 1 94 ? -0.046 -25.020 -12.039 1.00 55.41 94 LYS A N 1
ATOM 749 C CA . LYS A 1 94 ? 1.294 -25.457 -12.482 1.00 55.41 94 LYS A CA 1
ATOM 750 C C . LYS A 1 94 ? 2.190 -24.215 -12.540 1.00 55.41 94 LYS A C 1
ATOM 752 O O . LYS A 1 94 ? 2.275 -23.586 -13.599 1.00 55.41 94 LYS A O 1
ATOM 757 N N . PRO A 1 95 ? 2.812 -23.812 -11.429 1.00 60.06 95 PRO A N 1
ATOM 758 C CA . PRO A 1 95 ? 3.540 -22.561 -11.416 1.00 60.06 95 PRO A CA 1
ATOM 759 C C . PRO A 1 95 ? 4.759 -22.626 -12.334 1.00 60.06 95 PRO A C 1
ATOM 761 O O . PRO A 1 95 ? 5.546 -23.573 -12.291 1.00 60.06 95 PRO A O 1
ATOM 764 N N . LYS A 1 96 ? 4.916 -21.602 -13.175 1.00 69.56 96 LYS A N 1
ATOM 765 C CA . LYS A 1 96 ? 6.092 -21.427 -14.030 1.00 69.56 96 LYS A CA 1
ATOM 766 C C . LYS A 1 96 ? 6.700 -20.059 -13.763 1.00 69.56 96 LYS A C 1
ATOM 768 O O . LYS A 1 96 ? 6.093 -19.038 -14.079 1.00 69.56 96 LYS A O 1
ATOM 773 N N . ALA A 1 97 ? 7.905 -20.058 -13.205 1.00 75.56 97 ALA A N 1
ATOM 774 C CA . ALA A 1 97 ? 8.720 -18.861 -13.064 1.00 75.56 97 ALA A CA 1
ATOM 775 C C . ALA A 1 97 ? 9.561 -18.657 -14.333 1.00 75.56 97 ALA A C 1
ATOM 777 O O . ALA A 1 97 ? 10.210 -19.586 -14.814 1.00 75.56 97 ALA A O 1
ATOM 778 N N . THR A 1 98 ? 9.539 -17.449 -14.890 1.00 83.94 98 THR A N 1
ATOM 779 C CA . THR A 1 98 ? 10.334 -17.056 -16.059 1.00 83.94 98 THR A CA 1
ATOM 780 C C . THR A 1 98 ? 11.065 -15.761 -15.738 1.00 83.94 98 THR A C 1
ATOM 782 O O . THR A 1 98 ? 10.432 -14.771 -15.376 1.00 83.94 98 THR A O 1
ATOM 785 N N . GLN A 1 99 ? 12.390 -15.753 -15.869 1.00 86.19 99 GLN A N 1
ATOM 786 C CA . GLN A 1 99 ? 13.165 -14.523 -15.741 1.00 86.19 99 GLN A CA 1
ATOM 787 C C . GLN A 1 99 ? 13.040 -13.698 -17.024 1.00 86.19 99 GLN A C 1
ATOM 789 O O . GLN A 1 99 ? 13.188 -14.231 -18.124 1.00 86.19 99 GLN A O 1
ATOM 794 N N . LEU A 1 100 ? 12.788 -12.400 -16.886 1.00 86.75 100 LEU A N 1
ATOM 795 C CA . LEU A 1 100 ? 12.637 -11.478 -18.008 1.00 86.75 100 LEU A CA 1
ATOM 796 C C . LEU A 1 100 ? 13.795 -10.469 -18.029 1.00 86.75 100 LEU A C 1
ATOM 798 O O . LEU A 1 100 ? 14.342 -10.150 -16.977 1.00 86.75 100 LEU A O 1
ATOM 802 N N . PRO A 1 101 ? 14.175 -9.917 -19.192 1.00 86.88 101 PRO A N 1
ATOM 803 C CA . PRO A 1 101 ? 15.296 -8.979 -19.318 1.00 86.88 101 PRO A CA 1
ATOM 804 C C . PRO A 1 101 ? 14.968 -7.551 -18.837 1.00 86.88 101 PRO A C 1
ATOM 806 O O . PRO A 1 101 ? 15.604 -6.595 -19.266 1.00 86.88 101 PRO A O 1
ATOM 809 N N . TYR A 1 102 ? 13.973 -7.391 -17.968 1.00 87.81 102 TYR A N 1
ATOM 810 C CA . TYR A 1 102 ? 13.476 -6.094 -17.515 1.00 87.81 102 TYR A CA 1
ATOM 811 C C . TYR A 1 102 ? 13.735 -5.915 -16.024 1.00 87.81 102 TYR A C 1
ATOM 813 O O . TYR A 1 102 ? 13.805 -6.899 -15.290 1.00 87.81 102 TYR A O 1
ATOM 821 N N . VAL A 1 103 ? 13.812 -4.669 -15.568 1.00 83.38 103 VAL A N 1
ATOM 822 C CA . VAL A 1 103 ? 13.763 -4.297 -14.149 1.00 83.38 103 VAL A CA 1
ATOM 823 C C . VAL A 1 103 ? 12.424 -3.617 -13.892 1.00 83.38 103 VAL A C 1
ATOM 825 O O . VAL A 1 103 ? 12.010 -2.738 -14.643 1.00 83.38 103 VAL A O 1
ATOM 828 N N . CYS A 1 104 ? 11.711 -4.023 -12.844 1.00 74.19 104 CYS A N 1
ATOM 829 C CA . CYS A 1 104 ? 10.444 -3.385 -12.510 1.00 74.19 104 CYS A CA 1
ATOM 830 C C . CYS A 1 104 ? 10.721 -2.062 -11.812 1.00 74.19 104 CYS A C 1
ATOM 832 O O . CYS A 1 104 ? 11.343 -2.058 -10.749 1.00 74.19 104 CYS A O 1
ATOM 834 N N . TYR A 1 105 ? 10.201 -0.961 -12.347 1.00 66.56 105 TYR A N 1
ATOM 835 C CA . TYR A 1 105 ? 10.289 0.311 -11.652 1.00 66.56 105 TYR A CA 1
ATOM 836 C C . TYR A 1 105 ? 9.024 0.554 -10.835 1.00 66.56 105 TYR A C 1
ATOM 838 O O . TYR A 1 105 ? 7.946 0.804 -11.375 1.00 66.56 105 TYR A O 1
ATOM 846 N N . PHE A 1 106 ? 9.146 0.473 -9.511 1.00 61.84 106 PHE A N 1
ATOM 847 C CA . PHE A 1 106 ? 8.043 0.749 -8.595 1.00 61.84 106 PHE A CA 1
ATOM 848 C C . PHE A 1 106 ? 8.165 2.171 -8.033 1.00 61.84 106 PHE A C 1
ATOM 850 O O . PHE A 1 106 ? 8.913 2.410 -7.092 1.00 61.84 106 PHE A O 1
ATOM 857 N N . VAL A 1 107 ? 7.349 3.100 -8.550 1.00 49.44 107 VAL A N 1
ATOM 858 C CA . VAL A 1 107 ? 7.249 4.520 -8.118 1.00 49.44 107 VAL A CA 1
ATOM 859 C C . VAL A 1 107 ? 6.742 4.678 -6.662 1.00 49.44 107 VAL A C 1
ATOM 861 O O . VAL A 1 107 ? 6.650 5.777 -6.126 1.00 49.44 107 VAL A O 1
ATOM 864 N N . TYR A 1 108 ? 6.420 3.584 -5.972 1.00 51.22 108 TYR A N 1
ATOM 865 C CA . TYR A 1 108 ? 5.653 3.544 -4.718 1.00 51.22 108 TYR A CA 1
ATOM 866 C C . TYR A 1 108 ? 6.491 3.727 -3.445 1.00 51.22 108 TYR A C 1
ATOM 868 O O . TYR A 1 108 ? 6.090 3.287 -2.369 1.00 51.22 108 TYR A O 1
ATOM 876 N N . TRP A 1 109 ? 7.684 4.313 -3.541 1.00 43.97 109 TRP A N 1
ATOM 877 C CA . TRP A 1 109 ? 8.598 4.375 -2.397 1.00 43.97 109 TRP A CA 1
ATOM 878 C C . TRP A 1 109 ? 8.120 5.321 -1.277 1.00 43.97 109 TRP A C 1
ATOM 880 O O . TRP A 1 109 ? 8.400 5.078 -0.109 1.00 43.97 109 TRP A O 1
ATOM 890 N N . TRP A 1 110 ? 7.329 6.343 -1.618 1.00 34.59 110 TRP A N 1
ATOM 891 C CA . TRP A 1 110 ? 6.884 7.411 -0.708 1.00 34.59 110 TRP A CA 1
ATOM 892 C C . TRP A 1 110 ? 5.853 6.966 0.337 1.00 34.59 110 TRP A C 1
ATOM 894 O O . TRP A 1 110 ? 5.696 7.626 1.359 1.00 34.59 110 TRP A O 1
ATOM 904 N N . SER A 1 111 ? 5.155 5.855 0.106 1.00 39.12 111 SER A N 1
ATOM 905 C CA . SER A 1 111 ? 4.237 5.291 1.094 1.00 39.12 111 SER A CA 1
ATOM 906 C C . SER A 1 111 ? 3.961 3.832 0.764 1.00 39.12 111 SER A C 1
ATOM 908 O O . SER A 1 111 ? 3.308 3.505 -0.232 1.00 39.12 111 SER A O 1
ATOM 910 N N . TRP A 1 112 ? 4.445 2.955 1.635 1.00 42.72 112 TRP A N 1
ATOM 911 C CA . TRP A 1 112 ? 4.195 1.517 1.584 1.00 42.72 112 TRP A CA 1
ATOM 912 C C . TRP A 1 112 ? 2.690 1.173 1.622 1.00 42.72 112 TRP A C 1
ATOM 914 O O . TRP A 1 112 ? 2.315 0.084 1.200 1.00 42.72 112 TRP A O 1
ATOM 924 N N . ASP A 1 1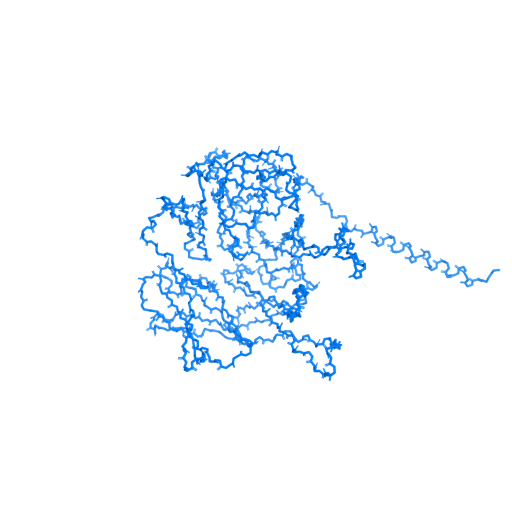13 ? 1.845 2.136 2.009 1.00 43.59 113 ASP A N 1
ATOM 925 C CA . ASP A 1 113 ? 0.379 2.068 2.022 1.00 43.59 113 ASP A CA 1
ATOM 926 C C . ASP A 1 113 ? -0.306 2.225 0.651 1.00 43.59 113 ASP A C 1
ATOM 928 O O . ASP A 1 113 ? -1.489 1.934 0.548 1.00 43.59 113 ASP A O 1
ATOM 932 N N . LEU A 1 114 ? 0.369 2.684 -0.417 1.00 45.69 114 LEU A N 1
ATOM 933 C CA . LEU A 1 114 ? -0.316 2.970 -1.698 1.00 45.69 114 LEU A CA 1
ATOM 934 C C . LEU A 1 114 ? -0.371 1.783 -2.665 1.00 45.69 114 LEU A C 1
ATOM 936 O O . LEU A 1 114 ? -1.263 1.741 -3.508 1.00 45.69 114 LEU A O 1
ATOM 940 N N . SER A 1 115 ? 0.552 0.816 -2.574 1.00 46.00 115 SER A N 1
ATOM 941 C CA . SER A 1 115 ? 0.569 -0.341 -3.493 1.00 46.00 115 SER A CA 1
ATOM 942 C C . SER A 1 115 ? -0.657 -1.241 -3.350 1.00 46.00 115 SER A C 1
ATOM 944 O O . SER A 1 115 ? -0.933 -2.051 -4.224 1.00 46.00 115 SER A O 1
ATOM 946 N N . SER A 1 116 ? -1.378 -1.108 -2.246 1.00 46.94 116 SER A N 1
ATOM 947 C CA . SER A 1 116 ? -2.563 -1.887 -1.938 1.00 46.94 116 SER A CA 1
ATOM 948 C C . SER A 1 116 ? -3.889 -1.266 -2.300 1.00 46.94 116 SER A C 1
ATOM 950 O O . SER A 1 116 ? -4.890 -1.974 -2.331 1.00 46.94 116 SER A O 1
ATOM 952 N N . LEU A 1 117 ? -3.877 0.032 -2.579 1.00 52.88 117 LEU A N 1
ATOM 953 C CA . LEU A 1 117 ? -5.053 0.792 -2.980 1.00 52.88 117 LEU A CA 1
ATOM 954 C C . LEU A 1 117 ? -5.265 0.724 -4.495 1.00 52.88 117 LEU A C 1
ATOM 956 O O . LEU A 1 117 ? -6.208 1.318 -5.009 1.00 52.88 117 LEU A O 1
ATOM 960 N N . LEU A 1 118 ? -4.367 0.048 -5.219 1.00 64.25 118 LEU A N 1
ATOM 961 C CA . LEU A 1 118 ? -4.449 -0.081 -6.662 1.00 64.25 118 LEU A CA 1
ATOM 962 C C . LEU A 1 118 ? -5.126 -1.388 -7.072 1.00 64.25 118 LEU A C 1
ATOM 964 O O . LEU A 1 118 ? -4.803 -2.433 -6.505 1.00 64.25 118 LEU A O 1
ATOM 968 N N . PRO A 1 119 ? -5.986 -1.365 -8.108 1.00 69.56 119 PRO A N 1
ATOM 969 C CA . PRO A 1 119 ? -6.409 -2.594 -8.766 1.00 69.56 119 PRO A CA 1
ATOM 970 C C . PRO A 1 119 ? -5.194 -3.365 -9.298 1.00 69.56 119 PRO A C 1
ATOM 972 O O . PRO A 1 119 ? -4.142 -2.775 -9.588 1.00 69.56 119 PRO A O 1
ATOM 975 N N . LEU A 1 120 ? -5.357 -4.681 -9.467 1.00 77.00 120 LEU A N 1
ATOM 976 C CA . LEU A 1 120 ? -4.357 -5.520 -10.125 1.00 77.00 120 LEU A CA 1
ATOM 977 C C . LEU A 1 120 ? -4.023 -4.926 -11.496 1.00 77.00 120 LEU A C 1
ATOM 979 O O . LEU A 1 120 ? -4.902 -4.594 -12.290 1.00 77.00 120 LEU A O 1
ATOM 983 N N . GLN A 1 121 ? -2.734 -4.706 -11.736 1.00 82.88 121 GLN A N 1
ATOM 984 C CA . GLN A 1 121 ? -2.271 -3.977 -12.912 1.00 82.88 121 GLN A CA 1
ATOM 985 C C . GLN A 1 121 ? -2.267 -4.898 -14.135 1.00 82.88 121 GLN A C 1
ATOM 987 O O . GLN A 1 121 ? -1.686 -5.981 -14.075 1.00 82.88 121 GLN A O 1
ATOM 992 N N . ARG A 1 122 ? -2.821 -4.423 -15.257 1.00 87.56 122 ARG A N 1
ATOM 993 C CA . ARG A 1 122 ? -2.741 -5.086 -16.575 1.00 87.56 122 ARG A CA 1
ATOM 994 C C . ARG A 1 122 ? -1.538 -4.632 -17.398 1.00 87.56 122 ARG A C 1
ATOM 996 O O . ARG A 1 122 ? -1.181 -5.245 -18.401 1.00 87.56 122 ARG A O 1
ATOM 1003 N N . SER A 1 123 ? -0.905 -3.538 -16.985 1.00 88.31 123 SER A N 1
ATOM 1004 C CA . SER A 1 123 ? 0.379 -3.104 -17.520 1.00 88.31 123 SER A CA 1
ATOM 1005 C C . SER A 1 123 ? 1.245 -2.517 -16.416 1.00 88.31 123 SER A C 1
ATOM 1007 O O . SER A 1 123 ? 0.794 -1.683 -15.632 1.00 88.31 123 SER A O 1
ATOM 1009 N N . VAL A 1 124 ? 2.507 -2.925 -16.377 1.00 86.62 124 VAL A N 1
ATOM 1010 C CA . VAL A 1 124 ? 3.463 -2.502 -15.350 1.00 86.62 124 VAL A CA 1
ATOM 1011 C C . VAL A 1 124 ? 4.575 -1.696 -15.997 1.00 86.62 124 VAL A C 1
ATOM 1013 O O . VAL A 1 124 ? 5.079 -2.062 -17.057 1.00 86.62 124 VAL A O 1
ATOM 1016 N N . LEU A 1 125 ? 4.949 -0.580 -15.374 1.00 88.00 125 LEU A N 1
ATOM 1017 C CA . LEU A 1 125 ? 6.052 0.240 -15.853 1.00 88.00 125 LEU A CA 1
ATOM 1018 C C . LEU A 1 125 ? 7.379 -0.462 -15.539 1.00 88.00 125 LEU A C 1
ATOM 1020 O O . LEU A 1 125 ? 7.682 -0.764 -14.381 1.00 88.00 125 LEU A O 1
ATOM 1024 N N . VAL A 1 126 ? 8.171 -0.729 -16.572 1.00 88.69 126 VAL A N 1
ATOM 1025 C CA . VAL A 1 126 ? 9.457 -1.417 -16.451 1.00 88.69 126 VAL A CA 1
ATOM 1026 C C . VAL A 1 126 ? 10.555 -0.669 -17.189 1.00 88.69 126 VAL A C 1
ATOM 1028 O O . VAL A 1 126 ? 10.334 0.029 -18.183 1.00 88.69 126 VAL A O 1
ATOM 1031 N N . GLU A 1 127 ? 11.764 -0.859 -16.694 1.00 89.69 127 GLU A N 1
ATOM 1032 C CA . GLU A 1 127 ? 12.994 -0.471 -17.349 1.00 89.69 127 GLU A CA 1
ATOM 1033 C C . GLU A 1 127 ? 13.521 -1.631 -18.182 1.00 89.69 127 GLU A C 1
ATOM 1035 O O . GLU A 1 127 ? 13.661 -2.761 -17.710 1.00 89.69 127 GLU A O 1
ATOM 1040 N N . GLU A 1 128 ? 13.876 -1.327 -19.419 1.00 91.88 128 GLU A N 1
ATOM 1041 C CA . GLU A 1 128 ? 14.684 -2.200 -20.248 1.00 91.88 128 GLU A CA 1
ATOM 1042 C C . GLU A 1 128 ? 16.101 -1.632 -20.330 1.00 91.88 128 GLU A C 1
ATOM 1044 O O . GLU A 1 128 ? 16.319 -0.425 -20.510 1.00 91.88 128 GLU A O 1
ATOM 1049 N N . GLY A 1 129 ? 17.076 -2.517 -20.175 1.00 90.12 129 GLY A N 1
ATOM 1050 C CA . GLY A 1 129 ? 18.468 -2.141 -20.073 1.00 90.12 129 GLY A CA 1
ATOM 1051 C C . GLY A 1 129 ? 19.388 -3.346 -20.041 1.00 90.12 129 GLY A C 1
ATOM 1052 O O . GLY A 1 129 ? 19.004 -4.465 -20.381 1.00 90.12 129 GLY A O 1
ATOM 1053 N N . GLU A 1 130 ? 20.622 -3.090 -19.633 1.00 90.81 130 GLU A N 1
ATOM 1054 C CA . GLU A 1 130 ? 21.678 -4.092 -19.581 1.00 90.81 130 GLU A CA 1
ATOM 1055 C C . GLU A 1 130 ? 22.340 -4.102 -18.205 1.00 90.81 130 GLU A C 1
ATOM 1057 O O . GLU A 1 130 ? 22.653 -3.047 -17.644 1.00 90.81 130 GLU A O 1
ATOM 1062 N N . LEU A 1 131 ? 22.575 -5.306 -17.678 1.00 87.88 131 LEU A N 1
ATOM 1063 C CA . LEU A 1 131 ? 23.374 -5.513 -16.477 1.00 87.88 131 LEU A CA 1
ATOM 1064 C C . LEU A 1 131 ? 24.851 -5.629 -16.865 1.00 87.88 131 LEU A C 1
ATOM 1066 O O . LEU A 1 131 ? 25.267 -6.608 -17.483 1.00 87.88 131 LEU A O 1
ATOM 1070 N N . LEU A 1 132 ? 25.649 -4.659 -16.442 1.00 88.12 132 LEU A N 1
ATOM 1071 C CA . LEU A 1 132 ? 27.093 -4.635 -16.610 1.00 88.12 132 LEU A CA 1
ATOM 1072 C C . LEU A 1 132 ? 27.765 -5.110 -15.321 1.00 88.12 132 LEU A C 1
ATOM 1074 O O . LEU A 1 132 ? 27.569 -4.545 -14.245 1.00 88.12 132 LEU A O 1
ATOM 1078 N N . SER A 1 133 ? 28.588 -6.152 -15.426 1.00 81.12 133 SER A N 1
ATOM 1079 C CA . SER A 1 133 ? 29.394 -6.651 -14.310 1.00 81.12 133 SER A CA 1
ATOM 1080 C C . SER A 1 133 ? 30.803 -6.062 -14.389 1.00 81.12 133 SER A C 1
ATOM 1082 O O . SER A 1 133 ? 31.689 -6.628 -15.027 1.00 81.12 133 SER A O 1
ATOM 1084 N N . LEU A 1 134 ? 31.011 -4.917 -13.744 1.00 74.75 134 LEU A N 1
ATOM 1085 C CA . LEU A 1 134 ? 32.275 -4.182 -13.708 1.00 74.75 134 LEU A CA 1
ATOM 1086 C C . LEU A 1 134 ? 32.991 -4.437 -12.378 1.00 74.75 134 LEU A C 1
ATOM 1088 O O . LEU A 1 134 ? 32.903 -3.612 -11.478 1.00 74.75 134 LEU A O 1
ATOM 1092 N N . SER A 1 135 ? 33.689 -5.569 -12.233 1.00 63.91 135 SER A N 1
ATOM 1093 C CA . SER A 1 135 ? 34.378 -5.937 -10.980 1.00 63.91 135 SER A CA 1
ATOM 1094 C C . SER A 1 135 ? 35.142 -4.745 -10.364 1.00 63.91 135 SER A C 1
ATOM 1096 O O . SER A 1 135 ? 36.028 -4.208 -11.033 1.00 63.91 135 SER A O 1
ATOM 1098 N N . PRO A 1 136 ? 34.847 -4.329 -9.113 1.00 66.56 136 PRO A N 1
ATOM 1099 C CA . PRO A 1 136 ? 34.043 -5.028 -8.097 1.00 66.56 136 PRO A CA 1
ATOM 1100 C C . PRO A 1 136 ? 32.530 -4.718 -8.094 1.00 66.56 136 PRO A C 1
ATOM 1102 O O . PRO A 1 136 ? 31.801 -5.313 -7.319 1.00 66.56 136 PRO A O 1
ATOM 1105 N N . THR A 1 137 ? 32.042 -3.816 -8.940 1.00 73.94 137 THR A N 1
ATOM 1106 C CA . THR A 1 137 ? 30.666 -3.287 -8.933 1.00 73.94 137 THR A CA 1
ATOM 1107 C C . THR A 1 137 ? 29.767 -3.868 -10.029 1.00 73.94 137 THR A C 1
ATOM 1109 O O . THR A 1 137 ? 30.214 -4.159 -11.136 1.00 73.94 137 THR A O 1
ATOM 1112 N N . LYS A 1 138 ? 28.460 -3.978 -9.774 1.00 85.38 138 LYS A N 1
ATOM 1113 C CA . LYS A 1 138 ? 27.464 -4.211 -10.833 1.00 85.38 138 LYS A CA 1
ATOM 1114 C C . LYS A 1 138 ? 26.715 -2.918 -11.131 1.00 85.38 138 LYS A C 1
ATOM 1116 O O . LYS A 1 138 ? 26.350 -2.181 -10.218 1.00 85.38 138 LYS A O 1
ATOM 1121 N N . GLU A 1 139 ? 26.473 -2.649 -12.403 1.00 88.62 139 GLU A N 1
ATOM 1122 C CA . GLU A 1 139 ? 25.732 -1.476 -12.859 1.00 88.62 139 GLU A CA 1
ATOM 1123 C C . GLU A 1 139 ? 24.593 -1.917 -13.766 1.00 88.62 139 GLU A C 1
ATOM 1125 O O . GLU A 1 139 ? 24.766 -2.787 -14.615 1.00 88.62 139 GLU A O 1
ATOM 1130 N N . TRP A 1 140 ? 23.425 -1.310 -13.605 1.00 88.56 140 TRP A N 1
ATOM 1131 C CA . TRP A 1 140 ? 22.346 -1.445 -14.570 1.00 88.56 140 TRP A CA 1
ATOM 1132 C C . TRP A 1 140 ? 22.251 -0.168 -15.390 1.00 88.56 140 TRP A C 1
ATOM 1134 O O . TRP A 1 140 ? 22.150 0.942 -14.854 1.00 88.56 140 TRP A O 1
ATOM 1144 N N . ARG A 1 141 ? 22.308 -0.339 -16.710 1.00 90.31 141 ARG A N 1
ATOM 1145 C CA . ARG A 1 141 ? 22.231 0.746 -17.679 1.00 90.31 141 ARG A CA 1
ATOM 1146 C C . ARG A 1 141 ? 20.845 0.774 -18.296 1.00 90.31 141 ARG A C 1
ATOM 1148 O O . ARG A 1 141 ? 20.538 -0.032 -19.175 1.00 90.31 141 ARG A O 1
ATOM 1155 N N . THR A 1 142 ? 20.033 1.721 -17.851 1.00 90.12 142 THR A N 1
ATOM 1156 C CA . THR A 1 142 ? 18.666 1.903 -18.333 1.00 90.12 142 THR A CA 1
ATOM 1157 C C . THR A 1 142 ? 18.697 2.526 -19.724 1.00 90.12 142 THR A C 1
ATOM 1159 O O . THR A 1 142 ? 19.264 3.597 -19.930 1.00 90.12 142 THR A O 1
ATOM 1162 N N . GLN A 1 143 ? 18.093 1.846 -20.697 1.00 92.00 143 GLN A N 1
ATOM 1163 C CA . GLN A 1 143 ? 18.037 2.305 -22.086 1.00 92.00 143 GLN A CA 1
ATOM 1164 C C . GLN A 1 143 ? 16.656 2.866 -22.418 1.00 92.00 143 GLN A C 1
ATOM 1166 O O . GLN A 1 143 ? 16.529 3.960 -22.980 1.00 92.00 143 GLN A O 1
ATOM 1171 N N . ARG A 1 144 ? 15.606 2.119 -22.066 1.00 92.94 144 ARG A N 1
ATOM 1172 C CA . ARG A 1 144 ? 14.218 2.466 -22.371 1.00 92.94 144 ARG A CA 1
ATOM 1173 C C . ARG A 1 144 ? 13.345 2.294 -21.139 1.00 92.94 144 ARG A C 1
ATOM 1175 O O . ARG A 1 144 ? 13.517 1.362 -20.362 1.00 92.94 144 ARG A O 1
ATOM 1182 N N . LEU A 1 145 ? 12.385 3.195 -21.008 1.00 91.88 145 LEU A N 1
ATOM 1183 C CA . LEU A 1 145 ? 11.275 3.076 -20.075 1.00 91.88 145 LEU A CA 1
ATOM 1184 C C . LEU A 1 145 ? 10.030 2.719 -20.884 1.00 91.88 145 LEU A C 1
ATOM 1186 O O . LEU A 1 145 ? 9.804 3.316 -21.940 1.00 91.88 145 LEU A O 1
ATOM 1190 N N . GLY A 1 146 ? 9.233 1.763 -20.416 1.00 91.56 146 GLY A N 1
ATOM 1191 C CA . GLY A 1 146 ? 8.052 1.311 -21.144 1.00 91.56 146 GLY A CA 1
ATOM 1192 C C . GLY A 1 146 ? 7.099 0.466 -20.310 1.00 91.56 146 GLY A C 1
ATOM 1193 O O . GLY A 1 146 ? 7.317 0.237 -19.122 1.00 91.56 146 GLY A O 1
ATOM 1194 N N . TRP A 1 147 ? 6.026 0.018 -20.949 1.00 92.00 147 TRP A N 1
ATOM 1195 C CA . TRP A 1 147 ? 4.989 -0.803 -20.337 1.00 92.00 147 TRP A CA 1
ATOM 1196 C C . TRP A 1 147 ? 5.203 -2.274 -20.672 1.00 92.00 147 TRP A C 1
ATOM 1198 O O . TRP A 1 147 ? 5.284 -2.641 -21.842 1.00 92.00 147 TRP A O 1
ATOM 1208 N N . LEU A 1 148 ? 5.251 -3.123 -19.652 1.00 90.50 148 LEU A N 1
ATOM 1209 C CA . LEU A 1 148 ? 5.163 -4.571 -19.794 1.00 90.50 148 LEU A CA 1
ATOM 1210 C C . LEU A 1 148 ? 3.702 -5.002 -19.655 1.00 90.50 148 LEU A C 1
ATOM 1212 O O . LEU A 1 148 ? 3.056 -4.664 -18.662 1.00 90.50 148 LEU A O 1
ATOM 1216 N N . LYS A 1 149 ? 3.190 -5.748 -20.633 1.00 90.00 149 LYS A N 1
ATOM 1217 C CA . LYS A 1 149 ? 1.815 -6.273 -20.652 1.00 90.00 149 LYS A CA 1
ATOM 1218 C C . LYS A 1 149 ? 1.738 -7.596 -21.408 1.00 90.00 149 LYS A C 1
ATOM 1220 O O . LYS A 1 149 ? 2.678 -7.940 -22.122 1.00 90.00 149 LYS A O 1
ATOM 1225 N N . ILE A 1 150 ? 0.630 -8.323 -21.290 1.00 87.44 150 ILE A N 1
ATOM 1226 C CA . ILE A 1 150 ? 0.364 -9.493 -22.134 1.00 87.44 150 ILE A CA 1
ATOM 1227 C C . ILE A 1 150 ? -0.561 -9.080 -23.283 1.00 87.44 150 ILE A C 1
ATOM 1229 O O . ILE A 1 150 ? -1.643 -8.541 -23.070 1.00 87.44 150 ILE A O 1
ATOM 1233 N N . VAL A 1 151 ? -0.125 -9.330 -24.517 1.00 82.56 151 VAL A N 1
ATOM 1234 C CA . VAL A 1 151 ? -0.915 -9.141 -25.740 1.00 82.56 151 VAL A CA 1
ATOM 1235 C C . VAL A 1 151 ? -1.006 -10.494 -26.426 1.00 82.56 151 VAL A C 1
ATOM 1237 O O . VAL A 1 151 ? 0.019 -11.127 -26.662 1.00 82.56 151 VAL A O 1
ATOM 1240 N N . GLU A 1 152 ? -2.226 -10.970 -26.682 1.00 82.50 152 GLU A N 1
ATOM 1241 C CA . GLU A 1 152 ? -2.467 -12.259 -27.358 1.00 82.50 152 GLU A CA 1
ATOM 1242 C C . GLU A 1 152 ? -1.726 -13.444 -26.697 1.00 82.50 152 GLU A C 1
ATOM 1244 O O . GLU A 1 152 ? -1.225 -14.356 -27.350 1.00 82.50 152 GLU A O 1
ATOM 1249 N N . GLY A 1 153 ? -1.629 -13.426 -25.363 1.00 79.12 153 GLY A N 1
ATOM 1250 C CA . GLY A 1 153 ? -0.955 -14.469 -24.584 1.00 79.12 153 GLY A CA 1
ATOM 1251 C C . GLY A 1 153 ? 0.575 -14.364 -24.537 1.00 79.12 153 GLY A C 1
ATOM 1252 O O . GLY A 1 153 ? 1.208 -15.197 -23.883 1.00 79.12 153 GLY A O 1
ATOM 1253 N N . GLN A 1 154 ? 1.173 -13.346 -25.167 1.00 83.44 154 GLN A N 1
ATOM 1254 C CA . GLN A 1 154 ? 2.613 -13.084 -25.146 1.00 83.44 154 GLN A CA 1
ATOM 1255 C C . GLN A 1 154 ? 2.971 -11.822 -24.354 1.00 83.44 154 GLN A C 1
ATOM 1257 O O . GLN A 1 154 ? 2.378 -10.757 -24.526 1.00 83.44 154 GLN A O 1
ATOM 1262 N N . LEU A 1 155 ? 3.995 -11.935 -23.503 1.00 87.19 155 LEU A N 1
ATOM 1263 C CA . LEU A 1 155 ? 4.585 -10.788 -22.816 1.00 87.19 155 LEU A CA 1
ATOM 1264 C C . LEU A 1 155 ? 5.223 -9.842 -23.836 1.00 87.19 155 LEU A C 1
ATOM 1266 O O . LEU A 1 155 ? 6.098 -10.237 -24.601 1.00 87.19 155 LEU A O 1
ATOM 1270 N N . THR A 1 156 ? 4.786 -8.589 -23.812 1.00 90.62 156 THR A N 1
ATOM 1271 C CA . THR A 1 156 ? 5.163 -7.546 -24.762 1.00 90.62 156 THR A CA 1
ATOM 1272 C C . THR A 1 156 ? 5.633 -6.312 -24.003 1.00 90.62 156 THR A C 1
ATOM 1274 O O . THR A 1 156 ? 4.967 -5.852 -23.073 1.00 90.62 156 THR A O 1
ATOM 1277 N N . PHE A 1 157 ? 6.779 -5.772 -24.417 1.00 92.31 157 PHE A N 1
ATOM 1278 C CA . PHE A 1 157 ? 7.305 -4.499 -23.933 1.00 92.31 157 PHE A CA 1
ATOM 1279 C C . PHE A 1 157 ? 6.985 -3.384 -24.931 1.00 92.31 157 PHE A C 1
ATOM 1281 O O . PHE A 1 157 ? 7.447 -3.408 -26.073 1.00 92.31 157 PHE A O 1
ATOM 1288 N N . GLU A 1 158 ? 6.219 -2.392 -24.489 1.00 93.25 158 GLU A N 1
ATOM 1289 C CA . GLU A 1 158 ? 5.898 -1.200 -25.266 1.00 93.25 158 GLU A CA 1
ATOM 1290 C C . GLU A 1 158 ? 6.741 -0.009 -24.805 1.00 93.25 158 GLU A C 1
ATOM 1292 O O . GLU A 1 158 ? 6.518 0.516 -23.709 1.00 93.25 158 GLU A O 1
ATOM 1297 N N . PRO A 1 159 ? 7.708 0.451 -25.618 1.00 92.44 159 PRO A N 1
ATOM 1298 C CA . PRO A 1 159 ? 8.577 1.549 -25.231 1.00 92.44 159 PRO A CA 1
ATOM 1299 C C . PRO A 1 159 ? 7.791 2.863 -25.146 1.00 92.44 159 PRO A C 1
ATOM 1301 O O . PRO A 1 159 ? 7.086 3.243 -26.078 1.00 92.44 159 PRO A O 1
ATOM 1304 N N . LEU A 1 160 ? 7.974 3.586 -24.042 1.00 91.94 160 LEU A N 1
ATOM 1305 C CA . LEU A 1 160 ? 7.414 4.918 -23.826 1.00 91.94 160 LEU A CA 1
ATOM 1306 C C . LEU A 1 160 ? 8.427 6.014 -24.178 1.00 91.94 160 LEU A C 1
ATOM 1308 O O . LEU A 1 160 ? 8.107 6.946 -24.913 1.00 91.94 160 LEU A O 1
ATOM 1312 N N . LEU A 1 161 ? 9.651 5.911 -23.651 1.00 93.06 161 LEU A N 1
ATOM 1313 C CA . LEU A 1 161 ? 10.723 6.874 -23.907 1.00 93.06 161 LEU A CA 1
ATOM 1314 C C . LEU A 1 161 ? 12.112 6.240 -23.803 1.00 93.06 161 LEU A C 1
ATOM 1316 O O . LEU A 1 161 ? 12.308 5.196 -23.181 1.00 93.06 161 LEU A O 1
ATOM 1320 N N . THR A 1 162 ? 13.092 6.907 -24.409 1.00 93.00 162 THR A N 1
ATOM 1321 C CA . THR A 1 162 ? 14.514 6.583 -24.254 1.00 93.00 162 THR A CA 1
ATOM 1322 C C . THR A 1 162 ? 15.086 7.369 -23.082 1.00 93.00 162 THR A C 1
ATOM 1324 O O . THR A 1 162 ? 14.982 8.595 -23.049 1.00 93.00 162 THR A O 1
ATOM 1327 N N . VAL A 1 163 ? 15.735 6.680 -22.147 1.00 89.00 163 VAL A N 1
ATOM 1328 C CA . VAL A 1 163 ? 16.318 7.307 -20.957 1.00 89.00 163 VAL A CA 1
ATOM 1329 C C . VAL A 1 163 ? 17.701 7.851 -21.312 1.00 89.00 163 VAL A C 1
ATOM 1331 O O . VAL A 1 163 ? 18.667 7.106 -21.449 1.00 89.00 163 VAL A O 1
ATOM 1334 N N . LYS A 1 164 ? 17.797 9.171 -21.508 1.00 88.69 164 LYS A N 1
ATOM 1335 C CA . LYS A 1 164 ? 19.072 9.872 -21.777 1.00 88.69 164 LYS A CA 1
ATOM 1336 C C . LYS A 1 164 ? 19.624 10.621 -20.564 1.00 88.69 164 LYS A C 1
ATOM 1338 O O . LYS A 1 164 ? 20.799 10.970 -20.541 1.00 88.69 164 LYS A O 1
ATOM 1343 N N . GLY A 1 165 ? 18.775 10.881 -19.578 1.00 88.81 165 GLY A N 1
ATOM 1344 C CA . GLY A 1 165 ? 19.085 11.635 -18.371 1.00 88.81 165 GLY A CA 1
ATOM 1345 C C . GLY A 1 165 ? 18.168 11.212 -17.230 1.00 88.81 165 GLY A C 1
ATOM 1346 O O . GLY A 1 165 ? 17.482 10.197 -17.331 1.00 88.81 165 GLY A O 1
ATOM 1347 N N . ARG A 1 166 ? 18.173 11.986 -16.144 1.00 89.31 166 ARG A N 1
ATOM 1348 C CA . ARG A 1 166 ? 17.289 11.759 -14.995 1.00 89.31 166 ARG A CA 1
ATOM 1349 C C . ARG A 1 166 ? 15.831 11.927 -15.425 1.00 89.31 166 ARG A C 1
ATOM 1351 O O . ARG A 1 166 ? 15.482 12.966 -15.979 1.00 89.31 166 ARG A O 1
ATOM 1358 N N . VAL A 1 167 ? 15.003 10.927 -15.145 1.00 87.75 167 VAL A N 1
ATOM 1359 C CA . VAL A 1 167 ? 13.553 10.972 -15.366 1.00 87.75 167 VAL A CA 1
ATOM 1360 C C . VAL A 1 167 ? 12.877 10.999 -14.004 1.00 87.75 167 VAL A C 1
ATOM 1362 O O . VAL A 1 167 ? 13.074 10.084 -13.202 1.00 87.75 167 VAL A O 1
ATOM 1365 N N . THR A 1 168 ? 12.101 12.049 -13.742 1.00 84.94 168 THR A N 1
ATOM 1366 C CA . THR A 1 168 ? 11.345 12.174 -12.497 1.00 84.94 168 THR A CA 1
ATOM 1367 C C . THR A 1 168 ? 9.974 11.539 -12.633 1.00 84.94 168 THR A C 1
ATOM 1369 O O . THR A 1 168 ? 9.302 11.650 -13.666 1.00 84.94 168 THR A O 1
ATOM 1372 N N . LEU A 1 169 ? 9.564 10.851 -11.573 1.00 79.31 169 LEU A N 1
ATOM 1373 C CA . LEU A 1 169 ? 8.314 10.111 -11.517 1.00 79.31 169 LEU A CA 1
ATOM 1374 C C . LEU A 1 169 ? 7.529 10.526 -10.284 1.00 79.31 169 LEU A C 1
ATOM 1376 O O . LEU A 1 169 ? 8.017 10.458 -9.159 1.00 79.31 169 LEU A O 1
ATOM 1380 N N . HIS A 1 170 ? 6.281 10.924 -10.501 1.00 76.56 170 HIS A N 1
ATOM 1381 C CA . HIS A 1 170 ? 5.363 11.264 -9.426 1.00 76.56 170 HIS A CA 1
ATOM 1382 C C . HIS A 1 170 ? 4.095 10.443 -9.581 1.00 76.56 170 HIS A C 1
ATOM 1384 O O . HIS A 1 170 ? 3.322 10.633 -10.520 1.00 76.56 170 HIS A O 1
ATOM 1390 N N . LEU A 1 171 ? 3.885 9.524 -8.645 1.00 73.19 171 LEU A N 1
ATOM 1391 C CA . LEU A 1 171 ? 2.643 8.785 -8.537 1.00 73.19 171 LEU A CA 1
ATOM 1392 C C . LEU A 1 171 ? 1.715 9.480 -7.542 1.00 73.19 171 LEU A C 1
ATOM 1394 O O . LEU A 1 171 ? 2.085 9.799 -6.415 1.00 73.19 171 LEU A O 1
ATOM 1398 N N . ILE A 1 172 ? 0.481 9.658 -7.974 1.00 68.25 172 ILE A N 1
ATOM 1399 C CA . ILE A 1 172 ? -0.637 10.187 -7.219 1.00 68.25 172 ILE A CA 1
ATOM 1400 C C . ILE A 1 172 ? -1.657 9.054 -7.125 1.00 68.25 172 ILE A C 1
ATOM 1402 O O . ILE A 1 172 ? -2.423 8.841 -8.052 1.00 68.25 172 ILE A O 1
ATOM 1406 N N . ALA A 1 173 ? -1.655 8.305 -6.026 1.00 59.69 173 ALA A N 1
ATOM 1407 C CA . ALA A 1 173 ? -2.608 7.221 -5.794 1.00 59.69 173 ALA A CA 1
ATOM 1408 C C . ALA A 1 173 ? -3.482 7.506 -4.564 1.00 59.69 173 ALA A C 1
ATOM 1410 O O . ALA A 1 173 ? -3.036 8.160 -3.617 1.00 59.69 173 ALA A O 1
ATOM 1411 N N . ALA A 1 174 ? -4.736 7.057 -4.619 1.00 54.94 174 ALA A N 1
ATOM 1412 C CA . ALA A 1 174 ? -5.704 7.030 -3.522 1.00 54.94 174 ALA A CA 1
ATOM 1413 C C . ALA A 1 174 ? -6.818 6.023 -3.901 1.00 54.94 174 ALA A C 1
ATOM 1415 O O . ALA A 1 174 ? -7.213 6.007 -5.061 1.00 54.94 174 ALA A O 1
ATOM 1416 N N . GLU A 1 175 ? -7.338 5.223 -2.960 1.00 47.12 175 GLU A N 1
ATOM 1417 C CA . GLU A 1 175 ? -8.315 4.109 -3.118 1.00 47.12 175 GLU A CA 1
ATOM 1418 C C . GLU A 1 175 ? -9.460 4.237 -4.140 1.00 47.12 175 GLU A C 1
ATOM 1420 O O . GLU A 1 175 ? -9.975 3.218 -4.585 1.00 47.12 175 GLU A O 1
ATOM 1425 N N . LYS A 1 176 ? -9.894 5.441 -4.508 1.00 45.66 176 LYS A N 1
ATOM 1426 C CA . LYS A 1 176 ? -10.986 5.721 -5.451 1.00 45.66 176 LYS A CA 1
ATOM 1427 C C . LYS A 1 176 ? -10.799 7.008 -6.242 1.00 45.66 176 LYS A C 1
ATOM 1429 O O . LYS A 1 176 ? -11.672 7.381 -7.015 1.00 45.66 176 LYS A O 1
ATOM 1434 N N . LEU A 1 177 ? -9.659 7.675 -6.073 1.00 53.47 177 LEU A N 1
ATOM 1435 C CA . LEU A 1 177 ? -9.279 8.696 -7.029 1.00 53.47 177 LEU A CA 1
ATOM 1436 C C . LEU A 1 177 ? -8.662 8.005 -8.233 1.00 53.47 177 LEU A C 1
ATOM 1438 O O . LEU A 1 177 ? -7.986 6.981 -8.068 1.00 53.47 177 LEU A O 1
ATOM 1442 N N . PRO A 1 178 ? -8.820 8.570 -9.438 1.00 60.72 178 PRO A N 1
ATOM 1443 C CA . PRO A 1 178 ? -8.067 8.088 -10.570 1.00 60.72 178 PRO A CA 1
ATOM 1444 C C . PRO A 1 178 ? -6.586 8.173 -10.214 1.00 60.72 178 PRO A C 1
ATOM 1446 O O . PRO A 1 178 ? -6.045 9.262 -10.017 1.00 60.72 178 PRO A O 1
ATOM 1449 N N . THR A 1 179 ? -5.940 7.019 -10.072 1.00 74.31 179 THR A N 1
ATOM 1450 C CA . THR A 1 179 ? -4.519 6.999 -9.749 1.00 74.31 179 THR A CA 1
ATOM 1451 C C . THR A 1 179 ? -3.781 7.583 -10.942 1.00 74.31 179 THR A C 1
ATOM 1453 O O . THR A 1 179 ? -3.943 7.119 -12.067 1.00 74.31 179 THR A O 1
ATOM 1456 N N . MET A 1 180 ? -2.999 8.630 -10.721 1.00 78.12 180 MET A N 1
ATOM 1457 C CA . MET A 1 180 ? -2.289 9.339 -11.770 1.00 78.12 180 MET A CA 1
ATOM 1458 C C . MET A 1 180 ? -0.792 9.114 -11.672 1.00 78.12 180 MET A C 1
ATOM 1460 O O . MET A 1 180 ? -0.208 9.195 -10.597 1.00 78.12 180 MET A O 1
ATOM 1464 N N . LEU A 1 181 ? -0.158 8.881 -12.811 1.00 82.50 181 LEU A N 1
ATOM 1465 C CA . LEU A 1 181 ? 1.286 8.776 -12.927 1.00 82.50 181 LEU A CA 1
ATOM 1466 C C . LEU A 1 181 ? 1.790 9.911 -13.807 1.00 82.50 181 LEU A C 1
ATOM 1468 O O . LEU A 1 181 ? 1.406 10.010 -14.970 1.00 82.50 181 LEU A O 1
ATOM 1472 N N . PHE A 1 182 ? 2.675 10.732 -13.258 1.00 83.25 182 PHE A N 1
ATOM 1473 C CA . PHE A 1 182 ? 3.377 11.779 -13.983 1.00 83.25 182 PHE A CA 1
ATOM 1474 C C . PHE A 1 182 ? 4.818 11.355 -14.217 1.00 83.25 182 PHE A C 1
ATOM 1476 O O . PHE A 1 182 ? 5.506 10.926 -13.291 1.00 83.25 182 PHE A O 1
ATOM 1483 N N . ILE A 1 183 ? 5.270 11.505 -15.457 1.00 87.56 183 ILE A N 1
ATOM 1484 C CA . ILE A 1 183 ? 6.633 11.187 -15.882 1.00 87.56 183 ILE A CA 1
ATOM 1485 C C . ILE A 1 183 ? 7.213 12.429 -16.541 1.00 87.56 183 ILE A C 1
ATOM 1487 O O . ILE A 1 183 ? 6.576 12.999 -17.426 1.00 87.56 183 ILE A O 1
ATOM 1491 N N . ASN A 1 184 ? 8.405 12.854 -16.137 1.00 87.06 184 ASN A N 1
ATOM 1492 C CA . ASN A 1 184 ? 9.086 13.991 -16.744 1.00 87.06 184 ASN A CA 1
ATOM 1493 C C . ASN A 1 184 ? 10.548 13.645 -17.039 1.00 87.06 184 ASN A C 1
ATOM 1495 O O . ASN A 1 184 ? 11.308 13.319 -16.134 1.00 87.06 184 ASN A O 1
ATOM 1499 N N . ASP A 1 185 ? 10.945 13.725 -18.308 1.00 87.31 185 ASP A N 1
ATOM 1500 C CA . ASP A 1 185 ? 12.321 13.450 -18.755 1.00 87.31 185 ASP A CA 1
ATOM 1501 C C . ASP A 1 185 ? 13.207 14.711 -18.841 1.00 87.31 185 ASP A C 1
ATOM 1503 O O . ASP A 1 185 ? 14.305 14.680 -19.396 1.00 87.31 185 ASP A O 1
ATOM 1507 N N . GLY A 1 186 ? 12.710 15.840 -18.325 1.00 82.69 186 GLY A N 1
ATOM 1508 C CA . GLY A 1 186 ? 13.310 17.170 -18.425 1.00 82.69 186 GLY A CA 1
ATOM 1509 C C . GLY A 1 186 ? 12.890 17.952 -19.674 1.00 82.69 186 GLY A C 1
ATOM 1510 O O . GLY A 1 186 ? 13.038 19.172 -19.702 1.00 82.69 186 GLY A O 1
ATOM 1511 N N . THR A 1 187 ? 12.333 17.287 -20.692 1.00 85.19 187 THR A N 1
ATOM 1512 C CA . THR A 1 187 ? 11.900 17.902 -21.961 1.00 85.19 187 THR A CA 1
ATOM 1513 C C . THR A 1 187 ? 10.408 17.736 -22.237 1.00 85.19 187 THR A C 1
ATOM 1515 O O . THR A 1 187 ? 9.778 18.612 -22.831 1.00 85.19 187 THR A O 1
ATOM 1518 N N . ARG A 1 188 ? 9.831 16.614 -21.812 1.00 87.00 188 ARG A N 1
ATOM 1519 C CA . ARG A 1 188 ? 8.439 16.228 -22.013 1.00 87.00 188 ARG A CA 1
ATOM 1520 C C . ARG A 1 188 ? 7.864 15.753 -20.693 1.00 87.00 188 ARG A C 1
ATOM 1522 O O . ARG A 1 188 ? 8.515 15.045 -19.930 1.00 87.00 188 ARG A O 1
ATOM 1529 N N . SER A 1 189 ? 6.611 16.120 -20.466 1.00 87.19 189 SER A N 1
ATOM 1530 C CA . SER A 1 189 ? 5.812 15.586 -19.372 1.00 87.19 189 SER A CA 1
ATOM 1531 C C . SER A 1 189 ? 4.747 14.660 -19.940 1.00 87.19 189 SER A C 1
ATOM 1533 O O . SER A 1 189 ? 4.081 14.997 -20.918 1.00 87.19 189 SER A O 1
ATOM 1535 N N . PHE A 1 190 ? 4.579 13.511 -19.306 1.00 89.06 190 PHE A N 1
ATOM 1536 C CA . PHE A 1 190 ? 3.531 12.545 -19.581 1.00 89.06 190 PHE A CA 1
ATOM 1537 C C . PHE A 1 190 ? 2.665 12.426 -18.337 1.00 89.06 190 PHE A C 1
ATOM 1539 O O . PHE A 1 190 ? 3.173 12.493 -17.217 1.00 89.06 190 PHE A O 1
ATOM 1546 N N . ALA A 1 191 ? 1.369 12.244 -18.539 1.00 86.31 191 ALA A N 1
ATOM 1547 C CA . ALA A 1 191 ? 0.436 11.956 -17.470 1.00 86.31 191 ALA A CA 1
ATOM 1548 C C . ALA A 1 191 ? -0.412 10.754 -17.879 1.00 86.31 191 ALA A C 1
ATOM 1550 O O . ALA A 1 191 ? -0.887 10.671 -19.014 1.00 86.31 191 ALA A O 1
ATOM 1551 N N . PHE A 1 192 ? -0.602 9.829 -16.951 1.00 87.00 192 PHE A N 1
ATOM 1552 C CA . PHE A 1 192 ? -1.431 8.648 -17.130 1.00 87.00 192 PHE A CA 1
ATOM 1553 C C . PHE A 1 192 ? -2.425 8.553 -15.990 1.00 87.00 192 PHE A C 1
ATOM 1555 O O . PHE A 1 192 ? -2.140 8.993 -14.883 1.00 87.00 192 PHE A O 1
ATOM 1562 N N . ARG A 1 193 ? -3.573 7.951 -16.267 1.00 84.25 193 ARG A N 1
ATOM 1563 C CA . ARG A 1 193 ? -4.642 7.663 -15.325 1.00 84.25 193 ARG A CA 1
ATOM 1564 C C . ARG A 1 193 ? -4.893 6.165 -15.315 1.00 84.25 193 ARG A C 1
ATOM 1566 O O . ARG A 1 193 ? -5.273 5.605 -16.342 1.00 84.25 193 ARG A O 1
ATOM 1573 N N . LEU A 1 194 ? -4.698 5.535 -14.172 1.00 83.19 194 LEU A N 1
ATOM 1574 C CA . LEU A 1 194 ? -5.054 4.149 -13.945 1.00 83.19 194 LEU A CA 1
ATOM 1575 C C . LEU A 1 194 ? -6.576 4.005 -13.950 1.00 83.19 194 LEU A C 1
ATOM 1577 O O . LEU A 1 194 ? -7.290 4.733 -13.260 1.00 83.19 194 LEU A O 1
ATOM 1581 N N . GLN A 1 195 ? -7.051 3.060 -14.742 1.00 82.31 195 GLN A N 1
ATOM 1582 C CA . GLN A 1 195 ? -8.450 2.685 -14.843 1.00 82.31 195 GLN A CA 1
ATOM 1583 C C . GLN A 1 195 ? -8.781 1.574 -13.833 1.00 82.31 195 GLN A C 1
ATOM 1585 O O . GLN A 1 195 ? -7.892 0.800 -13.470 1.00 82.31 195 GLN A O 1
ATOM 1590 N N . PRO A 1 196 ? -10.058 1.416 -13.432 1.00 75.00 196 PRO A N 1
ATOM 1591 C CA . PRO A 1 196 ? -10.486 0.339 -12.531 1.00 75.00 196 PRO A CA 1
ATOM 1592 C C . PRO A 1 196 ? -10.135 -1.067 -13.032 1.00 75.00 196 PRO A C 1
ATOM 1594 O O . PRO A 1 196 ? -9.895 -1.967 -12.240 1.00 75.00 196 PRO A O 1
ATOM 1597 N N . ASN A 1 197 ? -10.058 -1.245 -14.353 1.00 77.19 197 ASN A N 1
ATOM 1598 C CA . ASN A 1 197 ? -9.658 -2.499 -14.988 1.00 77.19 197 ASN A CA 1
ATOM 1599 C C . ASN A 1 197 ? -8.133 -2.731 -14.997 1.00 77.19 197 ASN A C 1
ATOM 1601 O O . ASN A 1 197 ? -7.678 -3.566 -15.767 1.00 77.19 197 ASN A O 1
ATOM 1605 N N . GLY A 1 198 ? -7.339 -1.942 -14.265 1.00 77.81 198 GLY A N 1
ATOM 1606 C CA . GLY A 1 198 ? -5.888 -2.106 -14.161 1.00 77.81 198 GLY A CA 1
ATOM 1607 C C . GLY A 1 198 ? -5.056 -1.544 -15.322 1.00 77.81 198 GLY A C 1
ATOM 1608 O O . GLY A 1 198 ? -3.844 -1.755 -15.341 1.00 77.81 198 GLY A O 1
ATOM 1609 N N . THR A 1 199 ? -5.656 -0.848 -16.298 1.00 86.81 199 THR A N 1
ATOM 1610 C CA . THR A 1 199 ? -4.930 -0.266 -17.450 1.00 86.81 199 THR A CA 1
ATOM 1611 C C . THR A 1 199 ? -4.560 1.204 -17.244 1.00 86.81 199 THR A C 1
ATOM 1613 O O . THR A 1 199 ? -5.312 1.963 -16.636 1.00 86.81 199 THR A O 1
ATOM 1616 N N . TRP A 1 200 ? -3.418 1.641 -17.783 1.00 87.25 200 TRP A N 1
ATOM 1617 C CA . TRP A 1 200 ? -2.997 3.046 -17.751 1.00 87.25 200 TRP A CA 1
ATOM 1618 C C . TRP A 1 200 ? -3.440 3.795 -19.010 1.00 87.25 200 TRP A C 1
ATOM 1620 O O . TRP A 1 200 ? -2.988 3.507 -20.116 1.00 87.25 200 TRP A O 1
ATOM 1630 N N . GLN A 1 201 ? -4.300 4.799 -18.843 1.00 88.19 201 GLN A N 1
ATOM 1631 C CA . GLN A 1 201 ? -4.787 5.647 -19.929 1.00 88.19 201 GLN A CA 1
ATOM 1632 C C . GLN A 1 201 ? -4.004 6.969 -19.985 1.00 88.19 201 GLN A C 1
ATOM 1634 O O . GLN A 1 201 ? -3.950 7.671 -18.975 1.00 88.19 201 GLN A O 1
ATOM 1639 N N . PRO A 1 202 ? -3.432 7.371 -21.132 1.00 89.19 202 PRO A N 1
ATOM 1640 C CA . PRO A 1 202 ? -2.766 8.666 -21.256 1.00 89.19 202 PRO A CA 1
ATOM 1641 C C . PRO A 1 202 ? -3.764 9.826 -21.130 1.00 89.19 202 PRO A C 1
ATOM 1643 O O . PRO A 1 202 ? -4.873 9.771 -21.664 1.00 89.19 202 PRO A O 1
ATOM 1646 N N . ILE A 1 203 ? -3.356 10.896 -20.447 1.00 83.94 203 ILE A N 1
ATOM 1647 C CA . ILE A 1 203 ? -4.128 12.134 -20.283 1.00 83.94 203 ILE A CA 1
ATOM 1648 C C . ILE A 1 203 ? -3.257 13.359 -20.581 1.00 83.94 203 ILE A C 1
ATOM 1650 O O . ILE A 1 203 ? -2.029 13.284 -20.575 1.00 83.94 203 ILE A O 1
ATOM 1654 N N . ASP A 1 204 ? -3.892 14.503 -20.839 1.00 77.88 204 ASP A N 1
ATOM 1655 C CA . ASP A 1 204 ? -3.172 15.759 -21.067 1.00 77.88 204 ASP A CA 1
ATOM 1656 C C . ASP A 1 204 ? -2.565 16.278 -19.745 1.00 77.88 204 ASP A C 1
ATOM 1658 O O . ASP A 1 204 ? -3.323 16.667 -18.847 1.00 77.88 204 ASP A O 1
ATOM 1662 N N . PRO A 1 205 ? -1.225 16.342 -19.613 1.00 73.94 205 PRO A N 1
ATOM 1663 C CA . PRO A 1 205 ? -0.567 16.816 -18.397 1.00 73.94 205 PRO A CA 1
ATOM 1664 C C . PRO A 1 205 ? -0.875 18.287 -18.088 1.00 73.94 205 PRO A C 1
ATOM 1666 O O . PRO A 1 205 ? -0.748 18.702 -16.942 1.00 73.94 205 PRO A O 1
ATOM 1669 N N . LYS A 1 206 ? -1.305 19.093 -19.072 1.00 73.31 206 LYS A N 1
ATOM 1670 C CA . LYS A 1 206 ? -1.655 20.508 -18.855 1.00 73.31 206 LYS A CA 1
ATOM 1671 C C . LYS A 1 206 ? -3.010 20.695 -18.175 1.00 73.31 206 LYS A C 1
ATOM 1673 O O . LYS A 1 206 ? -3.265 21.764 -17.625 1.00 73.31 206 LYS A O 1
ATOM 1678 N N . ARG A 1 207 ? -3.883 19.685 -18.227 1.00 64.94 207 ARG A N 1
ATOM 1679 C CA . ARG A 1 207 ? -5.233 19.729 -17.641 1.00 64.94 207 ARG A CA 1
ATOM 1680 C C . ARG A 1 207 ? -5.271 19.295 -16.181 1.00 64.94 207 ARG A C 1
ATOM 1682 O O . ARG A 1 207 ? -6.326 19.375 -15.566 1.00 64.94 207 ARG A O 1
ATOM 1689 N N . VAL A 1 208 ? -4.144 18.851 -15.630 1.00 61.91 208 VAL A N 1
ATOM 1690 C CA . VAL A 1 208 ? -4.056 18.381 -14.250 1.00 61.91 208 VAL A CA 1
ATOM 1691 C C . VAL A 1 208 ? -2.945 19.138 -13.544 1.00 61.91 208 VAL A C 1
ATOM 1693 O O . VAL A 1 208 ? -1.795 19.112 -13.977 1.00 61.91 208 VAL A O 1
ATOM 1696 N N . ARG A 1 209 ? -3.277 19.828 -12.451 1.00 56.12 209 ARG A N 1
ATOM 1697 C CA . ARG A 1 209 ? -2.260 20.444 -11.598 1.00 56.12 209 ARG A CA 1
ATOM 1698 C C . ARG A 1 209 ? -1.829 19.444 -10.528 1.00 56.12 209 ARG A C 1
ATOM 1700 O O . ARG A 1 209 ? -2.695 18.886 -9.858 1.00 56.12 209 ARG A O 1
ATOM 1707 N N . PRO A 1 210 ? -0.522 19.239 -10.313 1.00 54.78 210 PRO A N 1
ATOM 1708 C CA . PRO A 1 210 ? -0.053 18.529 -9.136 1.00 54.78 210 PRO A CA 1
ATOM 1709 C C . PRO A 1 210 ? -0.356 19.386 -7.901 1.00 54.78 210 PRO A C 1
ATOM 1711 O O . PRO A 1 210 ? 0.353 20.349 -7.596 1.00 54.78 210 PRO A O 1
ATOM 1714 N N . ILE A 1 211 ? -1.449 19.074 -7.205 1.00 55.16 211 ILE A N 1
ATOM 1715 C CA . ILE A 1 211 ? -1.742 19.682 -5.908 1.00 55.16 211 ILE A CA 1
ATOM 1716 C C . ILE A 1 211 ? -0.765 19.083 -4.899 1.00 55.16 211 ILE A C 1
ATOM 1718 O O . ILE A 1 211 ? -0.629 17.864 -4.790 1.00 55.16 211 ILE A O 1
ATOM 1722 N N . HIS A 1 212 ? -0.044 19.954 -4.199 1.00 55.66 212 HIS A N 1
ATOM 1723 C CA . HIS A 1 212 ? 0.874 19.560 -3.140 1.00 55.66 212 HIS A CA 1
ATOM 1724 C C . HIS A 1 212 ? 0.081 19.548 -1.833 1.00 55.66 212 HIS A C 1
ATOM 1726 O O . HIS A 1 212 ? -0.471 20.568 -1.437 1.00 55.66 212 HIS A O 1
ATOM 1732 N N . GLY A 1 213 ? 0.008 18.399 -1.175 1.00 58.06 213 GLY A N 1
ATOM 1733 C CA . GLY A 1 213 ? -0.749 18.191 0.054 1.00 58.06 213 GLY A CA 1
ATOM 1734 C C . GLY A 1 213 ? -0.117 17.078 0.876 1.00 58.06 213 GLY A C 1
ATOM 1735 O O . GLY A 1 213 ? 0.682 16.301 0.352 1.00 58.06 213 GLY A O 1
ATOM 1736 N N . GLN A 1 214 ? -0.436 17.028 2.168 1.00 65.31 214 GLN A N 1
ATOM 1737 C CA . GLN A 1 214 ? 0.047 15.947 3.038 1.00 65.31 214 GLN A CA 1
ATOM 1738 C C . GLN A 1 214 ? -0.843 14.706 2.936 1.00 65.31 214 GLN A C 1
ATOM 1740 O O . GLN A 1 214 ? -0.344 13.590 3.027 1.00 65.31 214 GLN A O 1
ATOM 1745 N N . TYR A 1 215 ? -2.140 14.908 2.699 1.00 75.50 215 TYR A N 1
ATOM 1746 C CA . TYR A 1 215 ? -3.144 13.854 2.558 1.00 75.50 215 TYR A CA 1
ATOM 1747 C C . TYR A 1 215 ? -4.098 14.214 1.422 1.00 75.50 215 TYR A C 1
ATOM 1749 O O . TYR A 1 215 ? -4.218 15.391 1.074 1.00 75.50 215 TYR A O 1
ATOM 1757 N N . PHE A 1 216 ? -4.767 13.222 0.840 1.00 79.88 216 PHE A N 1
ATOM 1758 C CA . PHE A 1 216 ? -5.577 13.412 -0.361 1.00 79.88 216 PHE A CA 1
ATOM 1759 C C . PHE A 1 216 ? -6.794 12.486 -0.380 1.00 79.88 216 PHE A C 1
ATOM 1761 O O . PHE A 1 216 ? -6.719 11.379 0.142 1.00 79.88 216 PHE A O 1
ATOM 1768 N N . GLY A 1 217 ? -7.869 12.902 -1.044 1.00 78.25 217 GLY A N 1
ATOM 1769 C CA . GLY A 1 217 ? -9.099 12.120 -1.199 1.00 78.25 217 GLY A CA 1
ATOM 1770 C C . GLY A 1 217 ? -10.066 12.790 -2.174 1.00 78.25 217 GLY A C 1
ATOM 1771 O O . GLY A 1 217 ? -9.766 13.872 -2.664 1.00 78.25 217 GLY A O 1
ATOM 1772 N N . ASP A 1 218 ? -11.175 12.124 -2.481 1.00 83.62 218 ASP A N 1
ATOM 1773 C CA . ASP A 1 218 ? -12.320 12.703 -3.202 1.00 83.62 218 ASP A CA 1
ATOM 1774 C C . ASP A 1 218 ? -13.411 13.014 -2.167 1.00 83.62 218 ASP A C 1
ATOM 1776 O O . ASP A 1 218 ? -14.295 12.190 -1.921 1.00 83.62 218 ASP A O 1
ATOM 1780 N N . PHE A 1 219 ? -13.268 14.108 -1.412 1.00 89.25 219 PHE A N 1
ATOM 1781 C CA . PHE A 1 219 ? -14.098 14.320 -0.217 1.00 89.25 219 PHE A CA 1
ATOM 1782 C C . PHE A 1 219 ? -15.501 14.806 -0.563 1.00 89.25 219 PHE A C 1
ATOM 1784 O O . PHE A 1 219 ? -16.418 14.668 0.251 1.00 89.25 219 PHE A O 1
ATOM 1791 N N . ASP A 1 220 ? -15.678 15.377 -1.752 1.00 87.88 220 ASP A N 1
ATOM 1792 C CA . ASP A 1 220 ? -16.975 15.753 -2.283 1.00 87.88 220 ASP A CA 1
ATOM 1793 C C . ASP A 1 220 ? -17.454 14.840 -3.424 1.00 87.88 220 ASP A C 1
ATOM 1795 O O . ASP A 1 220 ? -18.525 15.083 -3.964 1.00 87.88 220 ASP A O 1
ATOM 1799 N N . GLY A 1 221 ? -16.779 13.741 -3.750 1.00 83.25 221 GLY A N 1
ATOM 1800 C CA . GLY A 1 221 ? -17.281 12.743 -4.701 1.00 83.25 221 GLY A CA 1
ATOM 1801 C C . GLY A 1 221 ? -17.490 13.293 -6.116 1.00 83.25 221 GLY A C 1
ATOM 1802 O O . GLY A 1 221 ? -18.434 12.873 -6.795 1.00 83.25 221 GLY A O 1
ATOM 1803 N N . ASP A 1 222 ? -16.714 14.294 -6.531 1.00 77.44 222 ASP A N 1
ATOM 1804 C CA . ASP A 1 222 ? -16.759 14.874 -7.877 1.00 77.44 222 ASP A CA 1
ATOM 1805 C C . ASP A 1 222 ? -15.798 14.167 -8.861 1.00 77.44 222 ASP A C 1
ATOM 1807 O O . ASP A 1 222 ? -15.819 14.429 -10.071 1.00 77.44 222 ASP A O 1
ATOM 1811 N N . GLY A 1 223 ? -15.007 13.210 -8.361 1.00 71.00 223 GLY A N 1
ATOM 1812 C CA . GLY A 1 223 ? -14.014 12.448 -9.110 1.00 71.00 223 GLY A CA 1
ATOM 1813 C C . GLY A 1 223 ? -12.666 13.160 -9.267 1.00 71.00 223 GLY A C 1
ATOM 1814 O O . GLY A 1 223 ? -11.779 12.635 -9.957 1.00 71.00 223 GLY A O 1
ATOM 1815 N N . LEU A 1 224 ? -12.494 14.342 -8.672 1.00 68.81 224 LEU A N 1
ATOM 1816 C CA . LEU A 1 224 ? -11.258 15.114 -8.632 1.00 68.81 224 LEU A CA 1
ATOM 1817 C C . LEU A 1 224 ? -10.555 14.938 -7.285 1.00 68.81 224 LEU A C 1
ATOM 1819 O O . LEU A 1 224 ? -11.135 14.605 -6.261 1.00 68.81 224 LEU A O 1
ATOM 1823 N N . ARG A 1 225 ? -9.232 15.121 -7.303 1.00 74.69 225 ARG A N 1
ATOM 1824 C CA . ARG A 1 225 ? -8.402 14.954 -6.110 1.00 74.69 225 ARG A CA 1
ATOM 1825 C C . ARG A 1 225 ? -8.380 16.231 -5.295 1.00 74.69 225 ARG A C 1
ATOM 1827 O O . ARG A 1 225 ? -7.768 17.210 -5.719 1.00 74.69 225 ARG A O 1
ATOM 1834 N N . ASP A 1 226 ? -8.884 16.134 -4.081 1.00 83.25 226 ASP A N 1
ATOM 1835 C CA . ASP A 1 226 ? -8.730 17.141 -3.048 1.00 83.25 226 ASP A CA 1
ATOM 1836 C C . ASP A 1 226 ? -7.459 16.896 -2.237 1.00 83.25 226 ASP A C 1
ATOM 1838 O O . ASP A 1 226 ? -6.931 15.778 -2.154 1.00 83.25 226 ASP A O 1
ATOM 1842 N N . ALA A 1 227 ? -6.958 17.953 -1.607 1.00 83.31 227 ALA A N 1
ATOM 1843 C CA . ALA A 1 227 ? -5.765 17.906 -0.779 1.00 83.31 227 ALA A CA 1
ATOM 1844 C C . ALA A 1 227 ? -6.014 18.508 0.599 1.00 83.31 227 ALA A C 1
ATOM 1846 O O . ALA A 1 227 ? -6.548 19.605 0.731 1.00 83.31 227 ALA A O 1
ATOM 1847 N N . ILE A 1 228 ? -5.533 17.825 1.634 1.00 85.06 228 ILE A N 1
ATOM 1848 C CA . ILE A 1 228 ? -5.477 18.367 2.986 1.00 85.06 228 ILE A CA 1
ATOM 1849 C C . ILE A 1 228 ? -4.139 19.076 3.161 1.00 85.06 228 ILE A C 1
ATOM 1851 O O . ILE A 1 228 ? -3.059 18.484 3.009 1.00 85.06 228 ILE A O 1
ATOM 1855 N N . MET A 1 229 ? -4.216 20.351 3.520 1.00 84.31 229 MET A N 1
ATOM 1856 C CA . MET A 1 229 ? -3.068 21.181 3.844 1.00 84.31 229 MET A CA 1
ATOM 1857 C C . MET A 1 229 ? -3.217 21.747 5.246 1.00 84.31 229 MET A C 1
ATOM 1859 O O . MET A 1 229 ? -4.313 21.916 5.777 1.00 84.31 229 MET A O 1
ATOM 1863 N N . THR A 1 230 ? -2.076 22.035 5.859 1.00 83.38 230 THR A N 1
ATOM 1864 C CA . THR A 1 230 ? -2.043 22.671 7.167 1.00 83.38 230 THR A CA 1
ATOM 1865 C C . THR A 1 230 ? -1.409 24.046 7.054 1.00 83.38 230 THR A C 1
ATOM 1867 O O . THR A 1 230 ? -0.295 24.175 6.545 1.00 83.38 230 THR A O 1
ATOM 1870 N N . ARG A 1 231 ? -2.109 25.067 7.548 1.00 82.94 231 ARG A N 1
ATOM 1871 C CA . ARG A 1 231 ? -1.666 26.460 7.560 1.00 82.94 231 ARG A CA 1
ATOM 1872 C C . ARG A 1 231 ? -1.482 26.940 8.993 1.00 82.94 231 ARG A C 1
ATOM 1874 O O . ARG A 1 231 ? -2.384 26.847 9.819 1.00 82.94 231 ARG A O 1
ATOM 1881 N N . GLU A 1 232 ? -0.313 27.493 9.286 1.00 84.31 232 GLU A N 1
ATOM 1882 C CA . GLU A 1 232 ? 0.019 27.987 10.623 1.00 84.31 232 GLU A CA 1
ATOM 1883 C C . GLU A 1 232 ? -0.167 29.502 10.711 1.00 84.31 232 GLU A C 1
ATOM 1885 O O . GLU A 1 232 ? 0.510 30.283 10.036 1.00 84.31 232 GLU A O 1
ATOM 1890 N N . LEU A 1 233 ? -1.089 29.928 11.571 1.00 82.56 233 LEU A N 1
ATOM 1891 C CA . LEU A 1 233 ? -1.325 31.327 11.890 1.00 82.56 233 LEU A CA 1
ATOM 1892 C C . LEU A 1 233 ? -0.452 31.728 13.076 1.00 82.56 233 LEU A C 1
ATOM 1894 O O . LEU A 1 233 ? -0.563 31.190 14.181 1.00 82.56 233 LEU A O 1
ATOM 1898 N N . HIS A 1 234 ? 0.426 32.691 12.825 1.00 78.62 234 HIS A N 1
ATOM 1899 C CA . HIS A 1 234 ? 1.408 33.162 13.788 1.00 78.62 234 HIS A CA 1
ATOM 1900 C C . HIS A 1 234 ? 0.937 34.450 14.466 1.00 78.62 234 HIS A C 1
ATOM 1902 O O . HIS A 1 234 ? 0.439 35.363 13.811 1.00 78.62 234 HIS A O 1
ATOM 1908 N N . TRP A 1 235 ? 1.160 34.545 15.776 1.00 69.25 235 TRP A N 1
ATOM 1909 C CA . TRP A 1 235 ? 0.998 35.763 16.563 1.00 69.25 235 TRP A CA 1
ATOM 1910 C C . TRP A 1 235 ? 2.300 36.041 17.316 1.00 69.25 235 TRP A C 1
ATOM 1912 O O . TRP A 1 235 ? 2.745 35.203 18.098 1.00 69.25 235 TRP A O 1
ATOM 1922 N N . HIS A 1 236 ? 2.934 37.192 17.066 1.00 67.62 236 HIS A N 1
ATOM 1923 C CA . HIS A 1 236 ? 4.215 37.596 17.676 1.00 67.62 236 HIS A CA 1
ATOM 1924 C C . HIS A 1 236 ? 5.239 36.442 17.802 1.00 67.62 236 HIS A C 1
ATOM 1926 O O . HIS A 1 236 ? 5.693 36.113 18.898 1.00 67.62 236 HIS A O 1
ATOM 1932 N N . ASN A 1 237 ? 5.580 35.805 16.674 1.00 68.38 237 ASN A N 1
ATOM 1933 C CA . ASN A 1 237 ? 6.542 34.693 16.563 1.00 68.38 237 ASN A CA 1
ATOM 1934 C C . ASN A 1 237 ? 6.172 33.388 17.299 1.00 68.38 237 ASN A C 1
ATOM 1936 O O . ASN A 1 237 ? 7.014 32.502 17.431 1.00 68.38 237 ASN A O 1
ATOM 1940 N N . LYS A 1 238 ? 4.923 33.229 17.747 1.00 69.50 238 LYS A N 1
ATOM 1941 C CA . LYS A 1 238 ? 4.384 31.956 18.247 1.00 69.50 238 LYS A CA 1
ATOM 1942 C C . LYS A 1 238 ? 3.281 31.461 17.317 1.00 69.50 238 LYS A C 1
ATOM 1944 O O . LYS A 1 238 ? 2.460 32.257 16.864 1.00 69.50 238 LYS A O 1
ATOM 1949 N N . VAL A 1 239 ? 3.241 30.155 17.050 1.00 66.88 239 VAL A N 1
ATOM 1950 C CA . VAL A 1 239 ? 2.100 29.531 16.362 1.00 66.88 239 VAL A CA 1
ATOM 1951 C C . VAL A 1 239 ? 0.889 29.644 17.288 1.00 66.88 239 VAL A C 1
ATOM 1953 O O . VAL A 1 239 ? 0.869 29.038 18.358 1.00 66.88 239 VAL A O 1
ATOM 1956 N N . GLY A 1 240 ? -0.082 30.475 16.909 1.00 70.44 240 GLY A N 1
ATOM 1957 C CA . GLY A 1 240 ? -1.294 30.714 17.690 1.00 70.44 240 GLY A CA 1
ATOM 1958 C C . GLY A 1 240 ? -2.393 29.709 17.360 1.00 70.44 240 GLY A C 1
ATOM 1959 O O . GLY A 1 240 ? -3.025 29.164 18.261 1.00 70.44 240 GLY A O 1
ATOM 1960 N N . VAL A 1 241 ? -2.597 29.437 16.069 1.00 83.31 241 VAL A N 1
ATOM 1961 C CA . VAL A 1 241 ? -3.606 28.492 15.571 1.00 83.31 241 VAL A CA 1
ATOM 1962 C C . VAL A 1 241 ? -3.056 27.767 14.350 1.00 83.31 241 VAL A C 1
ATOM 1964 O O . VAL A 1 241 ? -2.414 28.372 13.492 1.00 83.31 241 VAL A O 1
ATOM 1967 N N . ARG A 1 242 ? -3.324 26.469 14.259 1.00 84.38 242 ARG A N 1
ATOM 1968 C CA . ARG A 1 242 ? -3.024 25.638 13.099 1.00 84.38 242 ARG A CA 1
ATOM 1969 C C . ARG A 1 242 ? -4.343 25.264 12.427 1.00 84.38 242 ARG A C 1
ATOM 1971 O O . ARG A 1 242 ? -5.158 24.557 13.014 1.00 84.38 242 ARG A O 1
ATOM 1978 N N . LEU A 1 243 ? -4.576 25.795 11.233 1.00 88.12 243 LEU A N 1
ATOM 1979 C CA . LEU A 1 243 ? -5.758 25.504 10.428 1.00 88.12 243 LEU A CA 1
ATOM 1980 C C . LEU A 1 243 ? -5.482 24.284 9.560 1.00 88.12 243 LEU A C 1
ATOM 1982 O O . LEU A 1 243 ? -4.503 24.269 8.812 1.00 88.12 243 LEU A O 1
ATOM 1986 N N . VAL A 1 244 ? -6.343 23.277 9.655 1.00 89.56 244 VAL A N 1
ATOM 1987 C CA . VAL A 1 244 ? -6.346 22.146 8.728 1.00 89.56 244 VAL A CA 1
ATOM 1988 C C . VAL A 1 244 ? -7.455 22.394 7.716 1.00 89.56 244 VAL A C 1
ATOM 1990 O O . VAL A 1 244 ? -8.623 22.521 8.082 1.00 89.56 244 VAL A O 1
ATOM 1993 N N . GLU A 1 245 ? -7.076 22.512 6.450 1.00 92.06 245 GLU A N 1
ATOM 1994 C CA . GLU A 1 245 ? -7.934 22.953 5.353 1.00 92.06 245 GLU A CA 1
ATOM 1995 C C . GLU A 1 245 ? -7.924 21.922 4.224 1.00 92.06 245 GLU A C 1
ATOM 1997 O O . GLU A 1 245 ? -6.894 21.307 3.936 1.00 92.06 245 GLU A O 1
ATOM 2002 N N . VAL A 1 246 ? -9.067 21.771 3.563 1.00 90.88 246 VAL A N 1
ATOM 2003 C CA . VAL A 1 246 ? -9.228 20.981 2.344 1.00 90.88 246 VAL A CA 1
ATOM 2004 C C . VAL A 1 246 ? -9.248 21.921 1.149 1.00 90.88 246 VAL A C 1
ATOM 2006 O O . VAL A 1 246 ? -10.067 22.836 1.090 1.00 90.88 246 VAL A O 1
ATOM 2009 N N . TYR A 1 247 ? -8.328 21.694 0.221 1.00 87.00 247 TYR A N 1
ATOM 2010 C CA . TYR A 1 247 ? -8.210 22.380 -1.057 1.00 87.00 247 TYR A CA 1
ATOM 2011 C C . TYR A 1 247 ? -8.821 21.487 -2.130 1.00 87.00 247 TYR A C 1
ATOM 2013 O O . TYR A 1 247 ? -8.360 20.360 -2.316 1.00 87.00 247 TYR A O 1
ATOM 2021 N N . TRP A 1 248 ? -9.840 22.001 -2.811 1.00 84.00 248 TRP A N 1
ATOM 2022 C CA . TRP A 1 248 ? -10.646 21.231 -3.752 1.00 84.00 248 TRP A CA 1
ATOM 2023 C C . TRP A 1 248 ? -9.960 21.066 -5.109 1.00 84.00 248 TRP A C 1
ATOM 2025 O O . TRP A 1 248 ? -9.307 21.994 -5.608 1.00 84.00 248 TRP A O 1
ATOM 2035 N N . GLY A 1 249 ? -10.114 19.887 -5.712 1.00 70.25 249 GLY A N 1
ATOM 2036 C CA . GLY A 1 249 ? -9.534 19.554 -7.015 1.00 70.25 249 GLY A CA 1
ATOM 2037 C C . GLY A 1 249 ? -10.062 20.415 -8.170 1.00 70.25 249 GLY A C 1
ATOM 2038 O O . GLY A 1 249 ? -9.333 20.670 -9.135 1.00 70.25 249 GLY A O 1
ATOM 2039 N N . ASP A 1 250 ? -11.293 20.913 -8.051 1.00 73.88 250 ASP A N 1
ATOM 2040 C CA . ASP A 1 250 ? -11.965 21.803 -9.007 1.00 73.88 250 ASP A CA 1
ATOM 2041 C C . ASP A 1 250 ? -11.476 23.269 -8.949 1.00 73.88 250 ASP A C 1
ATOM 2043 O O . ASP A 1 250 ? -11.793 24.077 -9.827 1.00 73.88 250 ASP A O 1
ATOM 2047 N N . GLY A 1 251 ? -10.674 23.623 -7.937 1.00 72.00 251 GLY A N 1
ATOM 2048 C CA . GLY A 1 251 ? -10.191 24.983 -7.694 1.00 72.00 251 GLY A CA 1
ATOM 2049 C C . GLY A 1 251 ? -11.136 25.867 -6.872 1.00 72.00 251 GLY A C 1
ATOM 2050 O O . GLY A 1 251 ? -10.879 27.070 -6.750 1.00 72.00 251 GLY A O 1
ATOM 2051 N N . SER A 1 252 ? -12.201 25.306 -6.298 1.00 80.25 252 SER A N 1
ATOM 2052 C CA . SER A 1 252 ? -13.084 25.995 -5.359 1.00 80.25 252 SER A CA 1
ATOM 2053 C C . SER A 1 252 ? -12.336 26.467 -4.098 1.00 80.25 252 SER A C 1
ATOM 2055 O O . SER A 1 252 ? -11.283 25.928 -3.742 1.00 80.25 252 SER A O 1
ATOM 2057 N N . PRO A 1 253 ? -12.855 27.485 -3.380 1.00 86.62 253 PRO A N 1
ATOM 2058 C CA . PRO A 1 253 ? -12.223 27.985 -2.162 1.00 86.62 253 PRO A CA 1
ATOM 2059 C C . PRO A 1 253 ? -12.051 26.899 -1.097 1.00 86.62 253 PRO A C 1
ATOM 2061 O O . PRO A 1 253 ? -12.986 26.147 -0.813 1.00 86.62 253 PRO A O 1
ATOM 2064 N N . ALA A 1 254 ? -10.873 26.865 -0.471 1.00 87.94 254 ALA A N 1
ATOM 2065 C CA . ALA A 1 254 ? -10.556 25.883 0.556 1.00 87.94 254 ALA A CA 1
ATOM 2066 C C . ALA A 1 254 ? -11.561 25.921 1.719 1.00 87.94 254 ALA A C 1
ATOM 2068 O O . ALA A 1 254 ? -12.047 26.982 2.119 1.00 87.94 254 ALA A O 1
ATOM 2069 N N . THR A 1 255 ? -11.873 24.751 2.273 1.00 93.25 255 THR A N 1
ATOM 2070 C CA . THR A 1 255 ? -12.795 24.600 3.405 1.00 93.25 255 THR A CA 1
ATOM 2071 C C . THR A 1 255 ? -12.042 24.157 4.648 1.00 93.25 255 THR A C 1
ATOM 2073 O O . THR A 1 255 ? -11.250 23.218 4.606 1.00 93.25 255 THR A O 1
ATOM 2076 N N . VAL A 1 256 ? -12.299 24.819 5.775 1.00 92.31 256 VAL A N 1
ATOM 2077 C CA . VAL A 1 256 ? -11.685 24.458 7.058 1.00 92.31 256 VAL A CA 1
ATOM 2078 C C . VAL A 1 256 ? -12.286 23.142 7.556 1.00 92.31 256 VAL A C 1
ATOM 2080 O O . VAL A 1 256 ? -13.503 23.022 7.699 1.00 92.31 256 VAL A O 1
ATOM 2083 N N . LEU A 1 257 ? -11.422 22.166 7.834 1.00 92.00 257 LEU A N 1
ATOM 2084 C CA . LEU A 1 257 ? -11.785 20.894 8.452 1.00 92.00 257 LEU A CA 1
ATOM 2085 C C . LEU A 1 257 ? -11.901 21.058 9.976 1.00 92.00 257 LEU A C 1
ATOM 2087 O O . LEU A 1 257 ? -12.956 20.800 10.549 1.00 92.00 257 LEU A O 1
ATOM 2091 N N . PHE A 1 258 ? -10.827 21.518 10.626 1.00 89.19 258 PHE A N 1
ATOM 2092 C CA . PHE A 1 258 ? -10.813 21.889 12.044 1.00 89.19 258 PHE A CA 1
ATOM 2093 C C . PHE A 1 258 ? -9.671 22.865 12.361 1.00 89.19 258 PHE A C 1
ATOM 2095 O O . PHE A 1 258 ? -8.707 23.009 11.605 1.00 89.19 258 PHE A O 1
ATOM 2102 N N . GLU A 1 259 ? -9.768 23.507 13.526 1.00 88.62 259 GLU A N 1
ATOM 2103 C CA . GLU A 1 259 ? -8.700 24.327 14.099 1.00 88.62 259 GLU A CA 1
ATOM 2104 C C . GLU A 1 259 ? -7.994 23.568 15.225 1.00 88.62 259 GLU A C 1
ATOM 2106 O O . GLU A 1 259 ? -8.628 23.070 16.157 1.00 88.62 259 GLU A O 1
ATOM 2111 N N . GLU A 1 260 ? -6.667 23.524 15.184 1.00 83.94 260 GLU A N 1
ATOM 2112 C CA . GLU A 1 260 ? -5.845 22.987 16.261 1.00 83.94 260 GLU A CA 1
ATOM 2113 C C . GLU A 1 260 ? -5.141 24.135 16.996 1.00 83.94 260 GLU A C 1
ATOM 2115 O O . GLU A 1 260 ? -4.441 24.950 16.392 1.00 83.94 260 GLU A O 1
ATOM 2120 N N . ARG A 1 261 ? -5.344 24.221 18.318 1.00 81.62 261 ARG A N 1
ATOM 2121 C CA . ARG A 1 261 ? -4.751 25.260 19.175 1.00 81.62 261 ARG A CA 1
ATOM 2122 C C . ARG A 1 261 ? -3.597 24.681 20.001 1.00 81.62 261 ARG A C 1
ATOM 2124 O O . ARG A 1 261 ? -3.851 23.861 20.885 1.00 81.62 261 ARG A O 1
ATOM 2131 N N . PRO A 1 262 ? -2.340 25.079 19.740 1.00 73.81 262 PRO A N 1
ATOM 2132 C CA . PRO A 1 262 ? -1.203 24.714 20.579 1.00 73.81 262 PRO A CA 1
ATOM 2133 C C . PRO A 1 262 ? -1.269 25.389 21.967 1.00 73.81 262 PRO A C 1
ATOM 2135 O O . PRO A 1 262 ? -1.842 26.472 22.089 1.00 73.81 262 PRO A O 1
ATOM 2138 N N . PRO A 1 263 ? -0.643 24.809 23.012 1.00 68.19 263 PRO A N 1
ATOM 2139 C CA . PRO A 1 263 ? 0.162 23.590 22.986 1.00 68.19 263 PRO A CA 1
ATOM 2140 C C . PRO A 1 263 ? -0.695 22.322 23.140 1.00 68.19 263 PRO A C 1
ATOM 2142 O O . PRO A 1 263 ? -1.419 22.160 24.119 1.00 68.19 263 PRO A O 1
ATOM 2145 N N . LYS A 1 264 ? -0.555 21.382 22.200 1.00 68.50 264 LYS A N 1
ATOM 2146 C CA . LYS A 1 264 ? -1.104 20.021 22.294 1.00 68.50 264 LYS A CA 1
ATOM 2147 C C . LYS A 1 264 ? 0.056 19.039 22.451 1.00 68.50 264 LYS A C 1
ATOM 2149 O O . LYS A 1 264 ? 1.067 19.171 21.766 1.00 68.50 264 LYS A O 1
ATOM 2154 N N . LEU A 1 265 ? -0.071 18.074 23.367 1.00 64.38 265 LEU A N 1
ATOM 2155 C CA . LEU A 1 265 ? 0.982 17.076 23.613 1.00 64.38 265 LEU A CA 1
ATOM 2156 C C . LEU A 1 265 ? 1.166 16.135 22.409 1.00 64.38 265 LEU A C 1
ATOM 2158 O O . LEU A 1 265 ? 2.291 15.748 22.093 1.00 64.38 265 LEU A O 1
ATOM 2162 N N . THR A 1 266 ? 0.055 15.817 21.742 1.00 68.50 266 THR A N 1
ATOM 2163 C CA . THR A 1 266 ? -0.022 14.966 20.555 1.00 68.50 266 THR A CA 1
ATOM 2164 C C . THR A 1 266 ? -0.687 15.768 19.445 1.00 68.50 266 THR A C 1
ATOM 2166 O O . THR A 1 266 ? -1.778 16.302 19.649 1.00 68.50 266 THR A O 1
ATOM 2169 N N . LEU A 1 267 ? -0.016 15.885 18.298 1.00 76.31 267 LEU A N 1
ATOM 2170 C CA . LEU A 1 267 ? -0.612 16.480 17.104 1.00 76.31 267 LEU A CA 1
ATOM 2171 C C . LEU A 1 267 ? -1.679 15.544 16.548 1.00 76.31 267 LEU A C 1
ATOM 2173 O O . LEU A 1 267 ? -1.517 14.322 16.574 1.00 76.31 267 LEU A O 1
ATOM 2177 N N . THR A 1 268 ? -2.748 16.129 16.021 1.00 84.56 268 THR A N 1
ATOM 2178 C CA . THR A 1 268 ? -3.826 15.360 15.404 1.00 84.56 268 THR A CA 1
ATOM 2179 C C . THR A 1 268 ? -3.295 14.610 14.180 1.00 84.56 268 THR A C 1
ATOM 2181 O O . THR A 1 268 ? -2.759 15.213 13.247 1.00 84.56 268 THR A O 1
ATOM 2184 N N . ARG A 1 269 ? -3.413 13.281 14.194 1.00 85.50 269 ARG A N 1
ATOM 2185 C CA . ARG A 1 269 ? -3.103 12.419 13.048 1.00 85.50 269 ARG A CA 1
ATOM 2186 C C . ARG A 1 269 ? -4.298 12.394 12.107 1.00 85.50 269 ARG A C 1
ATOM 2188 O O . ARG A 1 269 ? -5.435 12.429 12.574 1.00 85.50 269 ARG A O 1
ATOM 2195 N N . ILE A 1 270 ? -4.029 12.367 10.806 1.00 85.06 270 ILE A N 1
ATOM 2196 C CA . ILE A 1 270 ? -5.040 12.434 9.752 1.00 85.06 270 ILE A CA 1
ATOM 2197 C C . ILE A 1 270 ? -4.794 11.274 8.794 1.00 85.06 270 ILE A C 1
ATOM 2199 O O . ILE A 1 270 ? -3.661 11.036 8.384 1.00 85.06 270 ILE A O 1
ATOM 2203 N N . TRP A 1 271 ? -5.868 10.588 8.439 1.00 86.62 271 TRP A N 1
ATOM 2204 C CA . TRP A 1 271 ? -5.933 9.589 7.387 1.00 86.62 271 TRP A CA 1
ATOM 2205 C C . TRP A 1 271 ? -7.169 9.854 6.537 1.00 86.62 271 TRP A C 1
ATOM 2207 O O . TRP A 1 271 ? -8.068 10.602 6.923 1.00 86.62 271 TRP A O 1
ATOM 2217 N N . THR A 1 272 ? -7.200 9.254 5.361 1.00 86.25 272 THR A N 1
ATOM 2218 C CA . THR A 1 272 ? -8.236 9.480 4.356 1.00 86.25 272 THR A CA 1
ATOM 2219 C C . THR A 1 272 ? -8.569 8.134 3.742 1.00 86.25 272 THR A C 1
ATOM 2221 O O . THR A 1 272 ? -7.653 7.424 3.325 1.00 86.25 272 THR A O 1
ATOM 2224 N N . ALA A 1 273 ? -9.847 7.783 3.708 1.00 82.19 273 ALA A N 1
ATOM 2225 C CA . ALA A 1 273 ? -10.327 6.555 3.091 1.00 82.19 273 ALA A CA 1
ATOM 2226 C C . ALA A 1 273 ? -11.794 6.734 2.712 1.00 82.19 273 ALA A C 1
ATOM 2228 O O . ALA A 1 273 ? -12.517 7.468 3.381 1.00 82.19 273 ALA A O 1
ATOM 2229 N N . ASP A 1 274 ? -12.246 6.030 1.683 1.00 83.50 274 ASP A N 1
ATOM 2230 C CA . ASP A 1 274 ? -13.684 5.840 1.495 1.00 83.50 274 ASP A CA 1
ATOM 2231 C C . ASP A 1 274 ? -14.130 4.659 2.363 1.00 83.50 274 ASP A C 1
ATOM 2233 O O . ASP A 1 274 ? -13.896 3.495 2.015 1.00 83.50 274 ASP A O 1
ATOM 2237 N N . VAL A 1 275 ? -14.670 4.989 3.535 1.00 84.88 275 VAL A N 1
ATOM 2238 C CA . VAL A 1 275 ? -15.013 4.057 4.614 1.00 84.88 275 VAL A CA 1
ATOM 2239 C C . VAL A 1 275 ? -16.374 3.423 4.365 1.00 84.88 275 VAL A C 1
ATOM 2241 O O . VAL A 1 275 ? -16.568 2.239 4.644 1.00 84.88 275 VAL A O 1
ATOM 2244 N N . GLU A 1 276 ? -17.314 4.210 3.846 1.00 85.00 276 GLU A N 1
ATOM 2245 C CA . GLU A 1 276 ? -18.707 3.802 3.626 1.00 85.00 276 GLU A CA 1
ATOM 2246 C C . GLU A 1 276 ? -18.937 3.142 2.258 1.00 85.00 276 GLU A C 1
ATOM 2248 O O . GLU A 1 276 ? -19.998 2.566 2.015 1.00 85.00 276 GLU A O 1
ATOM 2253 N N . ASN A 1 277 ? -17.924 3.176 1.396 1.00 81.12 277 ASN A N 1
ATOM 2254 C CA . ASN A 1 277 ? -17.907 2.679 0.029 1.00 81.12 277 ASN A CA 1
ATOM 2255 C C . ASN A 1 277 ? -18.883 3.387 -0.925 1.00 81.12 277 ASN A C 1
ATOM 2257 O O . ASN A 1 277 ? -19.327 2.789 -1.904 1.00 81.12 277 ASN A O 1
ATOM 2261 N N . ASP A 1 278 ? -19.191 4.661 -0.690 1.00 83.31 278 ASP A N 1
ATOM 2262 C CA . ASP A 1 278 ? -20.203 5.409 -1.452 1.00 83.31 278 ASP A CA 1
ATOM 2263 C C . ASP A 1 278 ? -19.626 6.335 -2.540 1.00 83.31 278 ASP A C 1
ATOM 2265 O O . ASP A 1 278 ? -20.374 6.975 -3.279 1.00 83.31 278 ASP A O 1
ATOM 2269 N N . GLY A 1 279 ? -18.300 6.367 -2.677 1.00 78.25 279 GLY A N 1
ATOM 2270 C CA . GLY A 1 279 ? -17.571 7.202 -3.627 1.00 78.25 279 GLY A CA 1
ATOM 2271 C C . GLY A 1 279 ? -17.142 8.549 -3.044 1.00 78.25 279 GLY A C 1
ATOM 2272 O O . GLY A 1 279 ? -16.320 9.216 -3.662 1.00 78.25 279 GLY A O 1
ATOM 2273 N N . CYS A 1 280 ? -17.648 8.937 -1.869 1.00 85.69 280 CYS A N 1
ATOM 2274 C CA . CYS A 1 280 ? -17.212 10.127 -1.148 1.00 85.69 280 CYS A CA 1
ATOM 2275 C C . CYS A 1 280 ? -16.255 9.712 -0.032 1.00 85.69 280 CYS A C 1
ATOM 2277 O O . CYS A 1 280 ? -16.590 8.916 0.837 1.00 85.69 280 CYS A O 1
ATOM 2279 N N . TRP A 1 281 ? -15.057 10.277 -0.019 1.00 88.00 281 TRP A N 1
ATOM 2280 C CA . TRP A 1 281 ? -14.071 9.939 0.993 1.00 88.00 281 TRP A CA 1
ATOM 2281 C C . TRP A 1 281 ? -14.368 10.596 2.330 1.00 88.00 281 TRP A C 1
ATOM 2283 O O . TRP A 1 281 ? -14.691 11.784 2.420 1.00 88.00 281 TRP A O 1
ATOM 2293 N N . GLU A 1 282 ? -14.124 9.845 3.393 1.00 91.62 282 GLU A N 1
ATOM 2294 C CA . GLU A 1 282 ? -14.073 10.370 4.740 1.00 91.62 282 GLU A CA 1
ATOM 2295 C C . GLU A 1 282 ? -12.641 10.715 5.157 1.00 91.62 282 GLU A C 1
ATOM 2297 O O . GLU A 1 282 ? -11.641 10.135 4.717 1.00 91.62 282 GLU A O 1
ATOM 2302 N N . ILE A 1 283 ? -12.551 11.672 6.077 1.00 92.50 283 ILE A N 1
ATOM 2303 C CA . ILE A 1 283 ? -11.311 12.022 6.762 1.00 92.50 283 ILE A CA 1
ATOM 2304 C C . ILE A 1 283 ? -11.367 11.401 8.152 1.00 92.50 283 ILE A C 1
ATOM 2306 O O . ILE A 1 283 ? -12.276 11.680 8.931 1.00 92.50 283 ILE A O 1
ATOM 2310 N N . VAL A 1 284 ? -10.391 10.567 8.487 1.00 90.50 284 VAL A N 1
ATOM 2311 C CA . VAL A 1 284 ? -10.279 9.921 9.795 1.00 90.50 284 VAL A CA 1
ATOM 2312 C C . VAL A 1 284 ? -9.196 10.631 10.593 1.00 90.50 284 VAL A C 1
ATOM 2314 O O . VAL A 1 284 ? -8.057 10.740 10.151 1.00 90.50 284 VAL A O 1
ATOM 2317 N N . THR A 1 285 ? -9.531 11.123 11.780 1.00 91.50 285 THR A N 1
ATOM 2318 C CA . THR A 1 285 ? -8.594 11.861 12.632 1.00 91.50 285 THR A CA 1
ATOM 2319 C C . THR A 1 285 ? -8.431 11.189 13.980 1.00 91.50 285 THR A C 1
ATOM 2321 O O . THR A 1 285 ? -9.426 10.768 14.566 1.00 91.50 285 THR A O 1
ATOM 2324 N N . TRP A 1 286 ? -7.216 11.182 14.522 1.00 89.50 286 TRP A N 1
ATOM 2325 C CA . TRP A 1 286 ? -6.963 10.821 15.916 1.00 89.50 286 TRP A CA 1
ATOM 2326 C C . TRP A 1 286 ? -6.257 11.962 16.641 1.00 89.50 286 TRP A C 1
ATOM 2328 O O . TRP A 1 286 ? -5.152 12.358 16.274 1.00 89.50 286 TRP A O 1
ATOM 2338 N N . ASP A 1 287 ? -6.889 12.489 17.685 1.00 85.31 287 ASP A N 1
ATOM 2339 C CA . ASP A 1 287 ? -6.422 13.680 18.406 1.00 85.31 287 ASP A CA 1
ATOM 2340 C C . ASP A 1 287 ? -5.547 13.371 19.638 1.00 85.31 287 ASP A C 1
ATOM 2342 O O . ASP A 1 287 ? -5.268 14.257 20.450 1.00 85.31 287 ASP A O 1
ATOM 2346 N N . GLY A 1 288 ? -5.126 12.111 19.784 1.00 80.56 288 GLY A N 1
ATOM 2347 C CA . GLY A 1 288 ? -4.457 11.580 20.974 1.00 80.56 288 GLY A CA 1
ATOM 2348 C C . GLY A 1 288 ? -5.385 10.778 21.892 1.00 80.56 288 GLY A C 1
ATOM 2349 O O . GLY A 1 288 ? -4.902 10.038 22.753 1.00 80.56 288 GLY A O 1
ATOM 2350 N N . LYS A 1 289 ? -6.705 10.882 21.706 1.00 83.69 289 LYS A N 1
ATOM 2351 C CA . LYS A 1 289 ? -7.706 10.214 22.541 1.00 83.69 289 LYS A CA 1
ATOM 2352 C C . LYS A 1 289 ? -8.839 9.623 21.709 1.00 83.69 289 LYS A C 1
ATOM 2354 O O . LYS A 1 289 ? -9.097 8.425 21.792 1.00 83.69 289 LYS A O 1
ATOM 2359 N N . ASP A 1 290 ? -9.501 10.451 20.921 1.00 88.50 290 ASP A N 1
ATOM 2360 C CA . ASP A 1 290 ? -10.711 10.095 20.200 1.00 88.50 290 ASP A CA 1
ATOM 2361 C C . ASP A 1 290 ? -10.370 9.904 18.709 1.00 88.50 290 ASP A C 1
ATOM 2363 O O . ASP A 1 290 ? -9.624 10.687 18.117 1.00 88.50 290 ASP A O 1
ATOM 2367 N N . LEU A 1 291 ? -10.870 8.816 18.118 1.00 91.06 291 LEU A N 1
ATOM 2368 C CA . LEU A 1 291 ? -10.855 8.586 16.675 1.00 91.06 291 LEU A CA 1
ATOM 2369 C C . LEU A 1 291 ? -12.178 9.097 16.107 1.00 91.06 291 LEU A C 1
ATOM 2371 O O . LEU A 1 291 ? -13.246 8.641 16.522 1.00 91.06 291 LEU A O 1
ATOM 2375 N N . THR A 1 292 ? -12.107 10.032 15.169 1.00 91.69 292 THR A N 1
ATOM 2376 C CA . THR A 1 292 ? -13.273 10.701 14.586 1.00 91.69 292 THR A CA 1
ATOM 2377 C C . THR A 1 292 ? -13.263 10.526 13.078 1.00 91.69 292 THR A C 1
ATOM 2379 O O . THR A 1 292 ? -12.240 10.760 12.440 1.00 91.69 292 THR A O 1
ATOM 2382 N N . VAL A 1 293 ? -14.404 10.143 12.516 1.00 92.12 293 VAL A N 1
ATOM 2383 C CA . VAL A 1 293 ? -14.638 10.080 11.072 1.00 92.12 293 VAL A CA 1
ATOM 2384 C C . VAL A 1 293 ? -15.427 11.322 10.670 1.00 92.12 293 VAL A C 1
ATOM 2386 O O . VAL A 1 293 ? -16.477 11.612 11.250 1.00 92.12 293 VAL A O 1
ATOM 2389 N N . TRP A 1 294 ? -14.906 12.071 9.707 1.00 94.12 294 TRP A N 1
ATOM 2390 C CA . TRP A 1 294 ? -15.474 13.309 9.192 1.00 94.12 294 TRP A CA 1
ATOM 2391 C C . TRP A 1 294 ? -15.926 13.106 7.755 1.00 94.12 294 TRP A C 1
ATOM 2393 O O . TRP A 1 294 ? -15.171 12.588 6.937 1.00 94.12 294 TRP A O 1
ATOM 2403 N N . LYS A 1 295 ? -17.126 13.590 7.440 1.00 93.44 295 LYS A N 1
ATOM 2404 C CA . LYS A 1 295 ? -17.675 13.576 6.083 1.00 93.44 295 LYS A CA 1
ATOM 2405 C C . LYS A 1 295 ? -18.029 14.987 5.652 1.00 93.44 295 LYS A C 1
ATOM 2407 O O . LYS A 1 295 ? -18.525 15.785 6.460 1.00 93.44 295 LYS A O 1
ATOM 2412 N N . PHE A 1 296 ? -17.770 15.307 4.390 1.00 94.38 296 PHE A N 1
ATOM 2413 C CA . PHE A 1 296 ? -18.154 16.594 3.836 1.00 94.38 296 PHE A CA 1
ATOM 2414 C C . PHE A 1 296 ? -19.659 16.622 3.559 1.00 94.38 296 PHE A C 1
ATOM 2416 O O . PHE A 1 296 ? -20.208 15.781 2.850 1.00 94.38 296 PHE A O 1
ATOM 2423 N N . ARG A 1 297 ? -20.358 17.612 4.116 1.00 91.44 297 ARG A N 1
ATOM 2424 C CA . ARG A 1 297 ? -21.782 17.828 3.849 1.00 91.44 297 ARG A CA 1
ATOM 2425 C C . ARG A 1 297 ? -21.937 18.894 2.777 1.00 91.44 297 ARG A C 1
ATOM 2427 O O . ARG A 1 297 ? -21.970 20.081 3.099 1.00 91.44 297 ARG A O 1
ATOM 2434 N N . LYS A 1 298 ? -22.106 18.473 1.518 1.00 87.25 298 LYS A N 1
ATOM 2435 C CA . LYS A 1 298 ? -22.243 19.368 0.349 1.00 87.25 298 LYS A CA 1
ATOM 2436 C C . LYS A 1 298 ? -23.242 20.509 0.563 1.00 87.25 298 LYS A C 1
ATOM 2438 O O . LYS A 1 298 ? -22.935 21.660 0.270 1.00 87.25 298 LYS A O 1
ATOM 2443 N N . HIS A 1 299 ? -24.417 20.205 1.120 1.00 87.38 299 HIS A N 1
ATOM 2444 C CA . HIS A 1 299 ? -25.475 21.195 1.363 1.00 87.38 299 HIS A CA 1
ATOM 2445 C C . HIS A 1 299 ? -25.092 22.261 2.398 1.00 87.38 299 HIS A C 1
ATOM 2447 O O . HIS A 1 299 ? -25.544 23.397 2.304 1.00 87.38 299 HIS A O 1
ATOM 2453 N N . GLU A 1 300 ? -24.260 21.902 3.375 1.00 89.44 300 GLU A N 1
ATOM 2454 C CA . GLU A 1 300 ? -23.824 22.794 4.454 1.00 89.44 300 GLU A CA 1
ATOM 2455 C C . GLU A 1 300 ? -22.441 23.414 4.174 1.00 89.44 300 GLU A C 1
ATOM 2457 O O . GLU A 1 300 ? -22.000 24.275 4.932 1.00 89.44 300 GLU A O 1
ATOM 2462 N N . ARG A 1 301 ? -21.752 22.965 3.111 1.00 88.62 301 ARG A N 1
ATOM 2463 C CA . ARG A 1 301 ? -20.369 23.325 2.749 1.00 88.62 301 ARG A CA 1
ATOM 2464 C C . ARG A 1 301 ? -19.397 23.264 3.931 1.00 88.62 301 ARG A C 1
ATOM 2466 O O . ARG A 1 301 ? -18.570 24.153 4.122 1.00 88.62 301 ARG A O 1
ATOM 2473 N N . ARG A 1 302 ? -19.503 22.210 4.742 1.00 93.00 302 ARG A N 1
ATOM 2474 C CA . ARG A 1 302 ? -18.618 21.977 5.891 1.00 93.00 302 ARG A CA 1
ATOM 2475 C C . ARG A 1 302 ? -18.427 20.495 6.171 1.00 93.00 302 ARG A C 1
ATOM 2477 O O . ARG A 1 302 ? -19.279 19.673 5.832 1.00 93.00 302 ARG A O 1
ATOM 2484 N N . PHE A 1 303 ? -17.336 20.178 6.855 1.00 93.75 303 PHE A N 1
ATOM 2485 C CA . PHE A 1 303 ? -17.122 18.855 7.424 1.00 93.75 303 PHE A CA 1
ATOM 2486 C C . PHE A 1 303 ? -17.912 18.690 8.718 1.00 93.75 303 PHE A C 1
ATOM 2488 O O . PHE A 1 303 ? -17.988 19.603 9.543 1.00 93.75 303 PHE A O 1
ATOM 2495 N N . ALA A 1 304 ? -18.500 17.512 8.896 1.00 92.56 304 ALA A N 1
ATOM 2496 C CA . ALA A 1 304 ? -19.188 17.138 10.120 1.00 92.56 304 ALA A CA 1
ATOM 2497 C C . ALA A 1 304 ? -18.724 15.749 10.575 1.00 92.56 304 ALA A C 1
ATOM 2499 O O . ALA A 1 304 ? -18.544 14.866 9.729 1.00 92.56 304 ALA A O 1
ATOM 2500 N N . PRO A 1 305 ? -18.558 15.528 11.890 1.00 91.62 305 PRO A N 1
ATOM 2501 C CA . PRO A 1 305 ? -18.249 14.205 12.399 1.00 91.62 305 PRO A CA 1
ATOM 2502 C C . PRO A 1 305 ? -19.464 13.298 12.175 1.00 91.62 305 PRO A C 1
ATOM 2504 O O . PRO A 1 305 ? -20.573 13.605 12.621 1.00 91.62 305 PRO A O 1
ATOM 2507 N N . THR A 1 306 ? -19.273 12.190 11.467 1.00 88.31 306 THR A N 1
ATOM 2508 C CA . THR A 1 306 ? -20.297 11.144 11.307 1.00 88.31 306 THR A CA 1
ATOM 2509 C C . THR A 1 306 ? -20.247 10.160 12.461 1.00 88.31 306 THR A C 1
ATOM 2511 O O . THR A 1 306 ? -21.260 9.578 12.848 1.00 88.31 306 THR A O 1
ATOM 2514 N N . THR A 1 307 ? -19.062 9.968 13.031 1.00 86.69 307 THR A N 1
ATOM 2515 C CA . THR A 1 307 ? -18.823 8.992 14.080 1.00 86.69 307 THR A CA 1
ATOM 2516 C C . THR A 1 307 ? -17.586 9.359 14.883 1.00 86.69 307 THR A C 1
ATOM 2518 O O . THR A 1 307 ? -16.613 9.890 14.351 1.00 86.69 307 THR A O 1
ATOM 2521 N N . GLN A 1 308 ? -17.623 9.042 16.175 1.00 89.94 308 GLN A N 1
ATOM 2522 C CA . GLN A 1 308 ? -16.509 9.231 17.088 1.00 89.94 308 GLN A CA 1
ATOM 2523 C C . GLN A 1 308 ? -16.425 8.050 18.054 1.00 89.94 308 GLN A C 1
ATOM 2525 O O . GLN A 1 308 ? -17.442 7.592 18.579 1.00 89.94 308 GLN A O 1
ATOM 2530 N N . VAL A 1 309 ? -15.211 7.568 18.309 1.00 90.69 309 VAL A N 1
ATOM 2531 C CA . VAL A 1 309 ? -14.945 6.524 19.297 1.00 90.69 309 VAL A CA 1
ATOM 2532 C C . VAL A 1 309 ? -13.742 6.892 20.150 1.00 90.69 309 VAL A C 1
ATOM 2534 O O . VAL A 1 309 ? -12.680 7.248 19.646 1.00 90.69 309 VAL A O 1
ATOM 2537 N N . ALA A 1 310 ? -13.908 6.793 21.466 1.00 88.00 310 ALA A N 1
ATOM 2538 C CA . ALA A 1 310 ? -12.803 6.973 22.391 1.00 88.00 310 ALA A CA 1
ATOM 2539 C C . ALA A 1 310 ? -11.885 5.753 22.322 1.00 88.00 310 ALA A C 1
ATOM 2541 O O . ALA A 1 310 ? -12.267 4.650 22.727 1.00 88.00 310 ALA A O 1
ATOM 2542 N N . LEU A 1 311 ? -10.665 5.952 21.832 1.00 84.81 311 LEU A N 1
ATOM 2543 C CA . LEU A 1 311 ? -9.645 4.922 21.872 1.00 84.81 311 LEU A CA 1
ATOM 2544 C C . LEU A 1 311 ? -8.998 4.933 23.254 1.00 84.81 311 LEU A C 1
ATOM 2546 O O . LEU A 1 311 ? -8.750 5.975 23.860 1.00 84.81 311 LEU A O 1
ATOM 2550 N N . LYS A 1 312 ? -8.718 3.742 23.771 1.00 77.69 312 LYS A N 1
ATOM 2551 C CA . LYS A 1 312 ? -7.864 3.575 24.946 1.00 77.69 312 LYS A CA 1
ATOM 2552 C C . LYS A 1 312 ? -6.508 3.110 24.428 1.00 77.69 312 LYS A C 1
ATOM 2554 O O . LYS A 1 312 ? -6.390 1.923 24.115 1.00 77.69 312 LYS A O 1
ATOM 2559 N N . PRO A 1 313 ? -5.507 4.004 24.302 1.00 67.81 313 PRO A N 1
ATOM 2560 C CA . PRO A 1 313 ? -4.162 3.584 23.952 1.00 67.81 313 PRO A CA 1
ATOM 2561 C C . PRO A 1 313 ? -3.680 2.535 24.963 1.00 67.81 313 PRO A C 1
ATOM 2563 O O . PRO A 1 313 ? -4.005 2.638 26.157 1.00 67.81 313 PRO A O 1
ATOM 2566 N N . PRO A 1 314 ? -2.917 1.525 24.526 1.00 66.00 314 PRO A N 1
ATOM 2567 C CA . PRO A 1 314 ? -2.370 0.528 25.431 1.00 66.00 314 PRO A CA 1
ATOM 2568 C C . PRO A 1 314 ? -1.493 1.206 26.489 1.00 66.00 314 PRO A C 1
ATOM 2570 O O . PRO A 1 314 ? -0.502 1.866 26.185 1.00 66.00 314 PRO A O 1
ATOM 2573 N N . ARG A 1 315 ? -1.855 1.037 27.765 1.00 56.44 315 ARG A N 1
ATOM 2574 C CA . ARG A 1 315 ? -1.004 1.449 28.883 1.00 56.44 315 ARG A CA 1
ATOM 2575 C C . ARG A 1 315 ? 0.107 0.422 29.041 1.00 56.44 315 ARG A C 1
ATOM 2577 O O . ARG A 1 315 ? -0.087 -0.593 29.705 1.00 56.44 315 ARG A O 1
ATOM 2584 N N . VAL A 1 316 ? 1.276 0.680 28.470 1.00 50.41 316 VAL A N 1
ATOM 2585 C CA . VAL A 1 316 ? 2.480 -0.029 28.906 1.00 50.41 316 VAL A CA 1
ATOM 2586 C C . VAL A 1 316 ? 2.975 0.689 30.154 1.00 50.41 316 VAL A C 1
ATOM 2588 O O . VAL A 1 316 ? 3.299 1.874 30.106 1.00 50.41 316 VAL A O 1
ATOM 2591 N N . ALA A 1 317 ? 2.973 -0.002 31.297 1.00 39.25 317 ALA A N 1
ATOM 2592 C CA . ALA A 1 317 ? 3.621 0.524 32.491 1.00 39.25 317 ALA A CA 1
ATOM 2593 C C . ALA A 1 317 ? 5.072 0.866 32.117 1.00 39.25 317 ALA A C 1
ATOM 2595 O O . ALA A 1 317 ? 5.741 0.001 31.539 1.00 39.25 317 ALA A O 1
ATOM 2596 N N . PRO A 1 318 ? 5.566 2.087 32.402 1.00 41.47 318 PRO A N 1
ATOM 2597 C CA . PRO A 1 318 ? 6.950 2.417 32.121 1.00 41.47 318 PRO A CA 1
ATOM 2598 C C . PRO A 1 318 ? 7.805 1.377 32.835 1.00 41.47 318 PRO A C 1
ATOM 2600 O O . PRO A 1 318 ? 7.771 1.265 34.063 1.00 41.47 318 PRO A O 1
ATOM 2603 N N . LYS A 1 319 ? 8.539 0.558 32.075 1.00 41.34 319 LYS A N 1
ATOM 2604 C CA . LYS A 1 319 ? 9.582 -0.264 32.679 1.00 41.34 319 LYS A CA 1
ATOM 2605 C C . LYS A 1 319 ? 10.560 0.733 33.273 1.00 41.34 319 LYS A C 1
ATOM 2607 O O . LYS A 1 319 ? 11.189 1.473 32.525 1.00 41.34 319 LYS A O 1
ATOM 2612 N N . GLY A 1 320 ? 10.607 0.804 34.601 1.00 33.19 320 GLY A N 1
ATOM 2613 C CA . GLY A 1 320 ? 11.459 1.720 35.347 1.00 33.19 320 GLY A CA 1
ATOM 2614 C C . GLY A 1 320 ? 12.929 1.485 35.017 1.00 33.19 320 GLY A C 1
ATOM 2615 O O . GLY A 1 320 ? 13.620 0.751 35.714 1.00 33.19 320 GLY A O 1
ATOM 2616 N N . GLY A 1 321 ? 13.399 2.092 33.933 1.00 35.91 321 GLY A N 1
ATOM 2617 C CA . GLY A 1 321 ? 14.806 2.260 33.636 1.00 35.91 321 GLY A CA 1
ATOM 2618 C C . GLY A 1 321 ? 15.282 3.494 34.381 1.00 35.91 321 GLY A C 1
ATOM 2619 O O . GLY A 1 321 ? 14.818 4.602 34.112 1.00 35.91 321 GLY A O 1
ATOM 2620 N N . ARG A 1 322 ? 16.187 3.309 35.344 1.00 33.94 322 ARG A N 1
ATOM 2621 C CA . ARG A 1 322 ? 16.946 4.425 35.913 1.00 33.94 322 ARG A CA 1
ATOM 2622 C C . ARG A 1 322 ? 17.854 4.965 34.811 1.00 33.94 322 ARG A C 1
ATOM 2624 O O . ARG A 1 322 ? 18.802 4.289 34.422 1.00 33.94 322 ARG A O 1
ATOM 2631 N N . PHE A 1 323 ? 1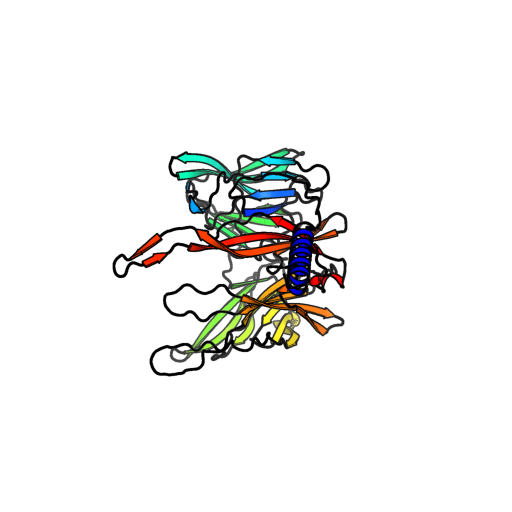7.562 6.161 34.313 1.00 36.56 323 PHE A N 1
ATOM 2632 C CA . PHE A 1 323 ? 18.492 6.900 33.471 1.00 36.56 323 PHE A CA 1
ATOM 2633 C C . PHE A 1 323 ? 19.418 7.710 34.375 1.00 36.56 323 PHE A C 1
ATOM 2635 O O . PHE A 1 323 ? 18.980 8.624 35.068 1.00 36.56 323 PHE A O 1
ATOM 2642 N N . SER A 1 324 ? 20.699 7.352 34.385 1.00 32.16 324 SER A N 1
ATOM 2643 C CA . SER A 1 324 ? 21.742 8.127 35.053 1.00 32.16 324 SER A CA 1
ATOM 2644 C C . SER A 1 324 ? 22.299 9.156 34.068 1.00 32.16 324 SER A C 1
ATOM 2646 O O . SER A 1 324 ? 23.329 8.918 33.446 1.00 32.16 324 SER A O 1
ATOM 2648 N N . LEU A 1 325 ? 21.621 10.294 33.904 1.00 36.97 325 LEU A N 1
ATOM 2649 C CA . LEU A 1 325 ? 22.301 11.525 33.491 1.00 36.97 325 LEU A CA 1
ATOM 2650 C C . LEU A 1 325 ? 22.638 12.319 34.755 1.00 36.97 325 LEU A C 1
ATOM 2652 O O . LEU A 1 325 ? 21.863 12.327 35.707 1.00 36.97 325 LEU A O 1
ATOM 2656 N N . GLY A 1 326 ? 23.835 12.905 34.778 1.00 36.31 326 GLY A N 1
ATOM 2657 C CA . GLY A 1 326 ? 24.494 13.456 35.963 1.00 36.31 326 GLY A CA 1
ATOM 2658 C C . GLY A 1 326 ? 23.569 14.125 36.986 1.00 36.31 326 GLY A C 1
ATOM 2659 O O . GLY A 1 326 ? 22.862 15.074 36.678 1.00 36.31 326 GLY A O 1
ATOM 2660 N N . MET A 1 327 ? 23.618 13.610 38.217 1.00 36.34 327 MET A N 1
ATOM 2661 C CA . MET A 1 327 ? 23.160 14.234 39.470 1.00 36.34 327 MET A CA 1
ATOM 2662 C C . MET A 1 327 ? 21.756 14.871 39.517 1.00 36.34 327 MET A C 1
ATOM 2664 O O . MET A 1 327 ? 21.503 15.715 40.373 1.00 36.34 327 MET A O 1
ATOM 2668 N N . ALA A 1 328 ? 20.800 14.407 38.709 1.00 40.44 328 ALA A N 1
ATOM 2669 C CA . ALA A 1 328 ? 19.379 14.633 38.973 1.00 40.44 328 ALA A CA 1
ATOM 2670 C C . ALA A 1 328 ? 18.542 13.431 38.521 1.00 40.44 328 ALA A C 1
ATOM 2672 O O . ALA A 1 328 ? 18.469 13.107 37.338 1.00 40.44 328 ALA A O 1
ATOM 2673 N N . THR A 1 329 ? 17.886 12.769 39.475 1.00 38.09 329 THR A N 1
ATOM 2674 C CA . THR A 1 329 ? 16.955 11.662 39.222 1.00 38.09 329 THR A CA 1
ATOM 2675 C C . THR A 1 329 ? 15.648 12.217 38.651 1.00 38.09 329 THR A C 1
ATOM 2677 O O . THR A 1 329 ? 14.656 12.357 39.363 1.00 38.09 329 THR A O 1
ATOM 2680 N N . VAL A 1 330 ? 15.640 12.589 37.373 1.00 44.22 330 VAL A N 1
ATOM 2681 C CA . VAL A 1 330 ? 14.408 12.978 36.678 1.00 44.22 330 VAL A CA 1
ATOM 2682 C C . VAL A 1 330 ? 13.749 11.700 36.148 1.00 44.22 330 VAL A C 1
ATOM 2684 O O . VAL A 1 330 ? 14.429 10.902 35.496 1.00 44.22 330 VAL A O 1
ATOM 2687 N N . PRO A 1 331 ? 12.458 11.442 36.434 1.00 47.31 331 PRO A N 1
ATOM 2688 C CA . PRO A 1 331 ? 11.763 10.314 35.828 1.00 47.31 331 PRO A CA 1
ATOM 2689 C C . PRO A 1 331 ? 11.820 10.445 34.298 1.00 47.31 331 PRO A C 1
ATOM 2691 O O . PRO A 1 331 ? 11.665 11.558 33.785 1.00 47.31 331 PRO A O 1
ATOM 2694 N N . PRO A 1 332 ? 12.052 9.345 33.557 1.00 52.47 332 PRO A N 1
ATOM 2695 C CA . PRO A 1 332 ? 12.035 9.405 32.106 1.00 52.47 332 PRO A CA 1
ATOM 2696 C C . PRO A 1 332 ? 10.687 9.964 31.636 1.00 52.47 332 PRO A C 1
ATOM 2698 O O . PRO A 1 332 ? 9.653 9.639 32.235 1.00 52.47 332 PRO A O 1
ATOM 2701 N N . PRO A 1 333 ? 10.675 10.808 30.591 1.00 54.78 333 PRO A N 1
ATOM 2702 C CA . PRO A 1 333 ? 9.426 11.279 30.022 1.00 54.78 333 PRO A CA 1
ATOM 2703 C C . PRO A 1 333 ? 8.557 10.072 29.627 1.00 54.78 333 PRO A C 1
ATOM 2705 O O . PRO A 1 333 ? 9.094 9.038 29.216 1.00 54.78 333 PRO A O 1
ATOM 2708 N N . PRO A 1 334 ? 7.225 10.166 29.781 1.00 58.09 334 PRO A N 1
ATOM 2709 C CA . PRO A 1 334 ? 6.333 9.062 29.460 1.00 58.09 334 PRO A CA 1
ATOM 2710 C C . PRO A 1 334 ? 6.525 8.631 28.003 1.00 58.09 334 PRO A C 1
ATOM 2712 O O . PRO A 1 334 ? 6.642 9.476 27.110 1.00 58.09 334 PRO A O 1
ATOM 2715 N N . ALA A 1 335 ? 6.553 7.315 27.779 1.00 62.59 335 ALA A N 1
ATOM 2716 C CA . ALA A 1 335 ? 6.599 6.745 26.440 1.00 62.59 335 ALA A CA 1
ATOM 2717 C C . ALA A 1 335 ? 5.419 7.279 25.616 1.00 62.59 335 ALA A C 1
ATOM 2719 O O . ALA A 1 335 ? 4.277 7.301 26.088 1.00 62.59 335 ALA A O 1
ATOM 2720 N N . ARG A 1 336 ? 5.705 7.749 24.399 1.00 69.00 336 ARG A N 1
ATOM 2721 C CA . ARG A 1 336 ? 4.675 8.181 23.455 1.00 69.00 336 ARG A CA 1
ATOM 2722 C C . ARG A 1 336 ? 4.247 6.979 22.629 1.00 69.00 336 ARG A C 1
ATOM 2724 O O . ARG A 1 336 ? 5.096 6.231 22.154 1.00 69.00 336 ARG A O 1
ATOM 2731 N N . PHE A 1 337 ? 2.940 6.816 22.472 1.00 75.00 337 PHE A N 1
ATOM 2732 C CA . PHE A 1 337 ? 2.361 5.763 21.650 1.00 75.00 337 PHE A CA 1
ATOM 2733 C C . PHE A 1 337 ? 1.633 6.395 20.483 1.00 75.00 337 PHE A C 1
ATOM 2735 O O . PHE A 1 337 ? 0.780 7.259 20.690 1.00 75.00 337 PHE A O 1
ATOM 2742 N N . GLU A 1 338 ? 1.961 5.957 19.278 1.00 74.62 338 GLU A N 1
ATOM 2743 C CA . GLU A 1 338 ? 1.316 6.429 18.060 1.00 74.62 338 GLU A CA 1
ATOM 2744 C C . GLU A 1 338 ? 0.810 5.227 17.257 1.00 74.62 338 GLU A C 1
ATOM 2746 O O . GLU A 1 338 ? 1.499 4.205 17.191 1.00 74.62 338 GLU A O 1
ATOM 2751 N N . PRO A 1 339 ? -0.407 5.299 16.695 1.00 80.44 339 PRO A N 1
ATOM 2752 C CA . PRO A 1 339 ? -0.923 4.236 15.859 1.00 80.44 339 PRO A CA 1
ATOM 2753 C C . PRO A 1 339 ? -0.428 4.400 14.418 1.00 80.44 339 PRO A C 1
ATOM 2755 O O . PRO A 1 339 ? -0.553 5.471 13.822 1.00 80.44 339 PRO A O 1
ATOM 2758 N N . ASN A 1 340 ? 0.065 3.310 13.841 1.00 80.75 340 ASN A N 1
ATOM 2759 C CA . ASN A 1 340 ? 0.068 3.115 12.398 1.00 80.75 340 ASN A CA 1
ATOM 2760 C C . ASN A 1 340 ? -1.331 2.620 11.971 1.00 80.75 340 ASN A C 1
ATOM 2762 O O . ASN A 1 340 ? -1.904 1.767 12.651 1.00 80.75 340 ASN A O 1
ATOM 2766 N N . PHE A 1 341 ? -1.897 3.178 10.902 1.00 82.38 341 PHE A N 1
ATOM 2767 C CA . PHE A 1 341 ? -3.308 3.035 10.528 1.00 82.38 341 PHE A CA 1
ATOM 2768 C C . PHE A 1 341 ? -3.441 2.434 9.131 1.00 82.38 341 PHE A C 1
ATOM 2770 O O . PHE A 1 341 ? -2.768 2.879 8.209 1.00 82.38 341 PHE A O 1
ATOM 2777 N N . ALA A 1 342 ? -4.379 1.506 8.964 1.00 81.81 342 ALA A N 1
ATOM 2778 C CA . ALA A 1 342 ? -4.869 1.091 7.655 1.00 81.81 342 ALA A CA 1
ATOM 2779 C C . ALA A 1 342 ? -6.399 1.008 7.663 1.00 81.81 342 ALA A C 1
ATOM 2781 O O . ALA A 1 342 ? -6.979 0.567 8.656 1.00 81.81 342 ALA A O 1
ATOM 2782 N N . ALA A 1 343 ? -7.035 1.404 6.559 1.00 84.44 343 ALA A N 1
ATOM 2783 C CA . ALA A 1 343 ? -8.457 1.188 6.305 1.00 84.44 343 ALA A CA 1
ATOM 2784 C C . ALA A 1 343 ? -8.599 0.081 5.254 1.00 84.44 343 ALA A C 1
ATOM 2786 O O . ALA A 1 343 ? -8.058 0.210 4.161 1.00 84.44 343 ALA A O 1
ATOM 2787 N N . ILE A 1 344 ? -9.254 -1.027 5.596 1.00 84.00 344 ILE A N 1
ATOM 2788 C CA . ILE A 1 344 ? -9.319 -2.229 4.753 1.00 84.00 344 ILE A CA 1
ATOM 2789 C C . ILE A 1 344 ? -10.694 -2.874 4.917 1.00 84.00 344 ILE A C 1
ATOM 2791 O O . ILE A 1 344 ? -11.183 -2.967 6.035 1.00 84.00 344 ILE A O 1
ATOM 2795 N N . ASP A 1 345 ? -11.284 -3.355 3.824 1.00 86.06 345 ASP A N 1
ATOM 2796 C CA . ASP A 1 345 ? -12.460 -4.234 3.869 1.00 86.06 345 ASP A CA 1
ATOM 2797 C C . ASP A 1 345 ? -12.042 -5.630 4.366 1.00 86.06 345 ASP A C 1
ATOM 2799 O O . ASP A 1 345 ? -11.578 -6.489 3.606 1.00 86.06 345 ASP A O 1
ATOM 2803 N N . LEU A 1 346 ? -12.117 -5.839 5.684 1.00 87.25 346 LEU A N 1
ATOM 2804 C CA . LEU A 1 346 ? -11.649 -7.055 6.335 1.00 87.25 346 LEU A CA 1
ATOM 2805 C C . LEU A 1 346 ? -12.683 -8.156 6.293 1.00 87.25 346 LEU A C 1
ATOM 2807 O O . LEU A 1 346 ? -12.267 -9.303 6.175 1.00 87.25 346 LEU A O 1
ATOM 2811 N N . ASN A 1 347 ? -13.980 -7.873 6.349 1.00 87.62 347 ASN A N 1
ATOM 2812 C CA . ASN A 1 347 ? -15.030 -8.900 6.356 1.00 87.62 347 ASN A CA 1
ATOM 2813 C C . ASN A 1 347 ? -15.626 -9.191 4.961 1.00 87.62 347 ASN A C 1
ATOM 2815 O O . ASN A 1 347 ? -16.267 -10.229 4.786 1.00 87.62 347 ASN A O 1
ATOM 2819 N N . GLY A 1 348 ? -15.328 -8.369 3.956 1.00 83.00 348 GLY A N 1
ATOM 2820 C CA . GLY A 1 348 ? -15.813 -8.508 2.584 1.00 83.00 348 GLY A CA 1
ATOM 2821 C C . GLY A 1 348 ? -17.202 -7.903 2.373 1.00 83.00 348 GLY A C 1
ATOM 2822 O O . GLY A 1 348 ? -17.888 -8.315 1.436 1.00 83.00 348 GLY A O 1
ATOM 2823 N N . ASP A 1 349 ? -17.653 -7.003 3.252 1.00 85.25 349 ASP A N 1
ATOM 2824 C CA . ASP A 1 349 ? -18.960 -6.341 3.141 1.00 85.25 349 ASP A CA 1
ATOM 2825 C C . ASP A 1 349 ? -18.920 -5.050 2.299 1.00 85.25 349 ASP A C 1
ATOM 2827 O O . ASP A 1 349 ? -19.953 -4.415 2.059 1.00 85.25 349 ASP A O 1
ATOM 2831 N N . GLY A 1 350 ? -17.730 -4.694 1.806 1.00 81.75 350 GLY A N 1
ATOM 2832 C CA . GLY A 1 350 ? -17.467 -3.516 0.999 1.00 81.75 350 GLY A CA 1
ATOM 2833 C C . GLY A 1 350 ? -17.162 -2.263 1.812 1.00 81.75 350 GLY A C 1
ATOM 2834 O O . GLY A 1 350 ? -16.626 -1.323 1.233 1.00 81.75 350 GLY A O 1
ATOM 2835 N N . ARG A 1 351 ? -17.461 -2.215 3.114 1.00 86.38 351 ARG A N 1
ATOM 2836 C CA . ARG A 1 351 ? -17.060 -1.124 4.014 1.00 86.38 351 ARG A CA 1
ATOM 2837 C C . ARG A 1 351 ? -15.665 -1.395 4.548 1.00 86.38 351 ARG A C 1
ATOM 2839 O O . ARG A 1 351 ? -15.176 -2.516 4.517 1.00 86.38 351 ARG A O 1
ATOM 2846 N N . LYS A 1 352 ? -14.996 -0.346 5.026 1.00 87.31 352 LYS A N 1
ATOM 2847 C CA . LYS A 1 352 ? -13.640 -0.486 5.566 1.00 87.31 352 LYS A CA 1
ATOM 2848 C C . LYS A 1 352 ? -13.626 -0.483 7.080 1.00 87.31 352 LYS A C 1
ATOM 2850 O O . LYS A 1 352 ? -14.134 0.432 7.728 1.00 87.31 352 LYS A O 1
ATOM 2855 N N . GLU A 1 353 ? -12.925 -1.458 7.633 1.00 91.75 353 GLU A N 1
ATOM 2856 C CA . GLU A 1 353 ? -12.478 -1.468 9.013 1.00 91.75 353 GLU A CA 1
ATOM 2857 C C . GLU A 1 353 ? -11.135 -0.770 9.177 1.00 91.75 353 GLU A C 1
ATOM 2859 O O . GLU A 1 353 ? -10.303 -0.735 8.271 1.00 91.75 353 GLU A O 1
ATOM 2864 N N . PHE A 1 354 ? -10.890 -0.254 10.379 1.00 90.81 354 PHE A N 1
ATOM 2865 C CA . PHE A 1 354 ? -9.622 0.366 10.732 1.00 90.81 354 PHE A CA 1
ATOM 2866 C C . PHE A 1 354 ? -8.752 -0.588 11.541 1.00 90.81 354 PHE A C 1
ATOM 2868 O O . PHE A 1 354 ? -9.142 -1.071 12.605 1.00 90.81 354 PHE A O 1
ATOM 2875 N N . LEU A 1 355 ? -7.533 -0.797 11.064 1.00 90.00 355 LEU A N 1
ATOM 2876 C CA . LEU A 1 355 ? -6.462 -1.500 11.752 1.00 90.00 355 LEU A CA 1
ATOM 2877 C C . LEU A 1 355 ? -5.486 -0.483 12.337 1.00 90.00 355 LEU A C 1
ATOM 2879 O O . LEU A 1 355 ? -4.827 0.250 11.607 1.00 90.00 355 LEU A O 1
ATOM 2883 N N . LEU A 1 356 ? -5.373 -0.464 13.662 1.00 89.25 356 LEU A N 1
ATOM 2884 C CA . LEU A 1 356 ? -4.498 0.429 14.417 1.00 89.25 356 LEU A CA 1
ATOM 2885 C C . LEU A 1 356 ? -3.380 -0.382 15.072 1.00 89.25 356 LEU A C 1
ATOM 2887 O O . LEU A 1 356 ? -3.622 -1.129 16.021 1.00 89.25 356 LEU A O 1
ATOM 2891 N N . PHE A 1 357 ? -2.148 -0.223 14.604 1.00 86.56 357 PHE A N 1
ATOM 2892 C CA . PHE A 1 357 ? -0.960 -0.820 15.209 1.00 86.56 357 PHE A CA 1
ATOM 2893 C C . PHE A 1 357 ? -0.291 0.206 16.111 1.00 86.56 357 PHE A C 1
ATOM 2895 O O . PHE A 1 357 ? 0.330 1.149 15.637 1.00 86.56 357 PHE A O 1
ATOM 2902 N N . TRP A 1 358 ? -0.410 0.017 17.419 1.00 86.12 358 TRP A N 1
ATOM 2903 C CA . TRP A 1 358 ? 0.171 0.917 18.403 1.00 86.12 358 TRP A CA 1
ATOM 2904 C C . TRP A 1 358 ? 1.660 0.652 18.558 1.00 86.12 358 TRP A C 1
ATOM 2906 O O . TRP A 1 358 ? 2.065 -0.451 18.945 1.00 86.12 358 TRP A O 1
ATOM 2916 N N . GLU A 1 359 ? 2.458 1.682 18.308 1.00 80.19 359 GLU A N 1
ATOM 2917 C CA . GLU A 1 359 ? 3.907 1.638 18.411 1.00 80.19 359 GLU A CA 1
ATOM 2918 C C . GLU A 1 359 ? 4.399 2.524 19.550 1.00 80.19 359 GLU A C 1
ATOM 2920 O O . GLU A 1 359 ? 3.974 3.667 19.709 1.00 80.19 359 GLU A O 1
ATOM 2925 N N . GLU A 1 360 ? 5.300 1.978 20.362 1.00 76.75 360 GLU A N 1
ATOM 2926 C CA . GLU A 1 360 ? 6.081 2.745 21.323 1.00 76.75 360 GLU A CA 1
ATOM 2927 C C . GLU A 1 360 ? 7.158 3.520 20.563 1.00 76.75 360 GLU A C 1
ATOM 2929 O O . GLU A 1 360 ? 8.034 2.914 19.939 1.00 76.75 360 GLU A O 1
ATOM 2934 N N . VAL A 1 361 ? 7.089 4.851 20.615 1.00 66.06 361 VAL A N 1
ATOM 2935 C CA . VAL A 1 361 ? 8.071 5.746 20.000 1.00 66.06 361 VAL A CA 1
ATOM 2936 C C . VAL A 1 361 ? 9.174 6.022 21.029 1.00 66.06 361 VAL A C 1
ATOM 2938 O O . VAL A 1 361 ? 8.921 6.725 22.017 1.00 66.06 361 VAL A O 1
ATOM 2941 N N . PRO A 1 362 ? 10.392 5.473 20.854 1.00 60.00 362 PRO A N 1
ATOM 2942 C CA . PRO A 1 362 ? 11.474 5.714 21.795 1.00 60.00 362 PRO A CA 1
ATOM 2943 C C . PRO A 1 362 ? 11.935 7.175 21.735 1.00 60.00 362 PRO A C 1
ATOM 2945 O O . PRO A 1 362 ? 12.025 7.781 20.668 1.00 60.00 362 PRO A O 1
ATOM 2948 N N . PHE A 1 363 ? 12.262 7.742 22.898 1.00 53.53 363 PHE A N 1
ATOM 2949 C CA . PHE A 1 363 ? 12.903 9.054 22.974 1.00 53.53 363 PHE A CA 1
ATOM 2950 C C . PHE A 1 363 ? 14.303 8.986 22.353 1.00 53.53 363 PHE A C 1
ATOM 2952 O O . PHE A 1 363 ? 15.109 8.135 22.729 1.00 53.53 363 PHE A O 1
ATOM 2959 N N . ALA A 1 364 ? 14.606 9.905 21.432 1.00 43.31 364 ALA A N 1
ATOM 2960 C CA . ALA A 1 364 ? 15.947 10.064 20.884 1.00 43.31 364 ALA A CA 1
ATOM 2961 C C . ALA A 1 364 ? 16.914 10.501 21.997 1.00 43.31 364 ALA A C 1
ATOM 2963 O O . ALA A 1 364 ? 16.891 11.649 22.439 1.00 43.31 364 ALA A O 1
ATOM 2964 N N . THR A 1 365 ? 17.777 9.598 22.457 1.00 34.19 365 THR A N 1
ATOM 2965 C CA . THR A 1 365 ? 18.984 9.978 23.196 1.00 34.19 365 THR A CA 1
ATOM 2966 C C . THR A 1 365 ? 20.061 10.363 22.191 1.00 34.19 365 THR A C 1
ATOM 2968 O O . THR A 1 365 ? 20.343 9.598 21.271 1.00 34.19 365 THR A O 1
ATOM 2971 N N . CYS A 1 366 ? 20.644 11.552 22.352 1.00 30.83 366 CYS A N 1
ATOM 2972 C CA . CYS A 1 366 ? 21.689 12.095 21.487 1.00 30.83 366 CYS A CA 1
ATOM 2973 C C . CYS A 1 366 ? 22.736 11.040 21.078 1.00 30.83 366 CYS A C 1
ATOM 2975 O O . CYS A 1 366 ? 23.404 10.464 21.933 1.00 30.83 366 CYS A O 1
ATOM 2977 N N . GLY A 1 367 ? 22.909 10.841 19.768 1.00 32.38 367 GLY A N 1
ATOM 2978 C CA . GLY A 1 367 ? 24.102 10.217 19.180 1.00 32.38 367 GLY A CA 1
ATOM 2979 C C . GLY A 1 367 ? 24.161 8.686 19.120 1.00 32.38 367 GLY A C 1
ATOM 2980 O O . GLY A 1 367 ? 25.108 8.163 18.543 1.00 32.38 367 GLY A O 1
ATOM 2981 N N . LEU A 1 368 ? 23.174 7.957 19.644 1.00 37.81 368 LEU A N 1
ATOM 2982 C CA . LEU A 1 368 ? 23.048 6.506 19.459 1.00 37.81 368 LEU A CA 1
ATOM 2983 C C . LEU A 1 368 ? 21.706 6.256 18.773 1.00 37.81 368 LEU A C 1
ATOM 2985 O O . LEU A 1 368 ? 20.683 6.722 19.269 1.00 37.81 368 LEU A O 1
ATOM 2989 N N . GLY A 1 369 ? 21.723 5.608 17.605 1.00 41.38 369 GLY A N 1
ATOM 2990 C CA . GLY A 1 369 ? 20.548 5.427 16.745 1.00 41.38 369 GLY A CA 1
ATOM 2991 C C . GLY A 1 369 ? 19.282 5.004 17.500 1.00 41.38 369 GLY A C 1
ATOM 2992 O O . GLY A 1 369 ? 19.341 4.319 18.520 1.00 41.38 369 GLY A O 1
ATOM 2993 N N . LEU A 1 370 ? 18.124 5.439 16.996 1.00 45.38 370 LEU A N 1
ATOM 2994 C CA . LEU A 1 370 ? 16.828 5.154 17.610 1.00 45.38 370 LEU A CA 1
ATOM 2995 C C . LEU A 1 370 ? 16.623 3.631 17.756 1.00 45.38 370 LEU A C 1
ATOM 2997 O O . LEU A 1 370 ? 16.748 2.910 16.757 1.00 45.38 370 LEU A O 1
ATOM 3001 N N . PRO A 1 371 ? 16.268 3.129 18.959 1.00 49.41 371 PRO A N 1
ATOM 3002 C CA . PRO A 1 371 ? 15.797 1.757 19.106 1.00 49.41 371 PRO A CA 1
ATOM 3003 C C . PRO A 1 371 ? 14.632 1.503 18.135 1.00 49.41 371 PRO A C 1
ATOM 3005 O O . PRO A 1 371 ? 13.894 2.440 17.819 1.00 49.41 371 PRO A O 1
ATOM 3008 N N . PRO A 1 372 ? 14.434 0.269 17.647 1.00 55.34 372 PRO A N 1
ATOM 3009 C CA . PRO A 1 372 ? 13.264 -0.048 16.833 1.00 55.34 372 PRO A CA 1
ATOM 3010 C C . PRO A 1 372 ? 11.975 0.284 17.593 1.00 55.34 372 PRO A C 1
ATOM 3012 O O . PRO A 1 372 ? 11.871 0.011 18.796 1.00 55.34 372 PRO A O 1
ATOM 3015 N N . SER A 1 373 ? 10.994 0.858 16.891 1.00 63.25 373 SER A N 1
ATOM 3016 C CA . SER A 1 373 ? 9.659 1.039 17.450 1.00 63.25 373 SER A CA 1
ATOM 3017 C C . SER A 1 373 ? 9.081 -0.330 17.794 1.00 63.25 373 SER A C 1
ATOM 3019 O O . SER A 1 373 ? 9.202 -1.305 17.044 1.00 63.25 373 SER A O 1
ATOM 3021 N N . LYS A 1 374 ? 8.508 -0.442 18.991 1.00 72.25 374 LYS A N 1
ATOM 3022 C CA . LYS A 1 374 ? 7.958 -1.707 19.469 1.00 72.25 374 LYS A CA 1
ATOM 3023 C C . LYS A 1 374 ? 6.448 -1.673 19.363 1.00 72.25 374 LYS A C 1
ATOM 3025 O O . LYS A 1 374 ? 5.802 -0.809 19.946 1.00 72.25 374 LYS A O 1
ATOM 3030 N N . LYS A 1 375 ? 5.884 -2.673 18.695 1.00 78.62 375 LYS A N 1
ATOM 3031 C CA . LYS A 1 375 ? 4.436 -2.880 18.652 1.00 78.62 375 LYS A CA 1
ATOM 3032 C C . LYS A 1 375 ? 3.941 -3.381 19.994 1.00 78.62 375 LYS A C 1
ATOM 3034 O O . LYS A 1 375 ? 4.453 -4.371 20.522 1.00 78.62 375 LYS A O 1
ATOM 3039 N N . VAL A 1 376 ? 2.956 -2.683 20.543 1.00 83.06 376 VAL A N 1
ATOM 3040 C CA . VAL A 1 376 ? 2.443 -2.931 21.896 1.00 83.06 376 VAL A CA 1
ATOM 3041 C C . VAL A 1 376 ? 0.991 -3.389 21.910 1.00 83.06 376 VAL A C 1
ATOM 3043 O O . VAL A 1 376 ? 0.605 -4.113 22.821 1.00 83.06 376 VAL A O 1
ATOM 3046 N N . ALA A 1 377 ? 0.198 -3.018 20.904 1.00 87.88 377 ALA A N 1
ATOM 3047 C CA . ALA A 1 377 ? -1.158 -3.518 20.709 1.00 87.88 377 ALA A CA 1
ATOM 3048 C C . ALA A 1 377 ? -1.575 -3.389 19.246 1.00 87.88 377 ALA A C 1
ATOM 3050 O O . ALA A 1 377 ? -1.070 -2.524 18.530 1.00 87.88 377 ALA A O 1
ATOM 3051 N N . VAL A 1 378 ? -2.544 -4.200 18.837 1.00 89.75 378 VAL A N 1
ATOM 3052 C CA . VAL A 1 378 ? -3.284 -3.995 17.588 1.00 89.75 378 VAL A CA 1
ATOM 3053 C C . VAL A 1 378 ? -4.759 -3.831 17.923 1.00 89.75 378 VAL A C 1
ATOM 3055 O O . VAL A 1 378 ? -5.278 -4.565 18.760 1.00 89.75 378 VAL A O 1
ATOM 3058 N N . GLN A 1 379 ? -5.436 -2.858 17.323 1.00 91.94 379 GLN A N 1
ATOM 3059 C CA . GLN A 1 379 ? -6.879 -2.676 17.460 1.00 91.94 379 GLN A CA 1
ATOM 3060 C C . GLN A 1 379 ? -7.552 -2.761 16.093 1.00 91.94 379 GLN A C 1
ATOM 3062 O O . GLN A 1 379 ? -7.060 -2.192 15.125 1.00 91.94 379 GLN A O 1
ATOM 3067 N N . VAL A 1 380 ? -8.677 -3.467 16.041 1.00 92.94 380 VAL A N 1
ATOM 3068 C CA . VAL A 1 380 ? -9.606 -3.461 14.910 1.00 92.94 380 VAL A CA 1
ATOM 3069 C C . VAL A 1 380 ? -10.811 -2.629 15.325 1.00 92.94 380 VAL A C 1
ATOM 3071 O O . VAL A 1 380 ? -11.401 -2.885 16.380 1.00 92.94 380 VAL A O 1
ATOM 3074 N N . VAL A 1 381 ? -11.147 -1.627 14.520 1.00 91.94 381 VAL A N 1
ATOM 3075 C CA . VAL A 1 381 ? -12.304 -0.750 14.706 1.00 91.94 381 VAL A CA 1
ATOM 3076 C C . VAL A 1 381 ? -13.230 -0.921 13.512 1.00 91.94 381 VAL A C 1
ATOM 3078 O O . VAL A 1 381 ? -12.787 -0.792 12.377 1.00 91.94 381 VAL A O 1
ATOM 3081 N N . TRP A 1 382 ? -14.503 -1.208 13.759 1.00 91.62 382 TRP A N 1
ATOM 3082 C CA . TRP A 1 382 ? -15.492 -1.416 12.699 1.00 91.62 382 TRP A CA 1
ATOM 3083 C C . TRP A 1 382 ? -16.836 -0.816 13.079 1.00 91.62 382 TRP A C 1
ATOM 3085 O O . TRP A 1 382 ? -17.127 -0.612 14.261 1.00 91.62 382 TRP A O 1
ATOM 3095 N N . GLN A 1 383 ? -17.671 -0.540 12.082 1.00 86.56 383 GLN A N 1
ATOM 3096 C CA . GLN A 1 383 ? -19.009 -0.016 12.312 1.00 86.56 383 GLN A CA 1
ATOM 3097 C C . GLN A 1 383 ? -20.029 -1.159 12.345 1.00 86.56 383 GLN A C 1
ATOM 3099 O O . GLN A 1 383 ? -20.150 -1.928 11.401 1.00 86.56 383 GLN A O 1
ATOM 3104 N N . GLN A 1 384 ? -20.822 -1.243 13.413 1.00 84.31 384 GLN A N 1
ATOM 3105 C CA . GLN A 1 384 ? -21.914 -2.206 13.537 1.00 84.31 384 GLN A CA 1
ATOM 3106 C C . GLN A 1 384 ? -23.164 -1.506 14.076 1.00 84.31 384 GLN A C 1
ATOM 3108 O O . GLN A 1 384 ? -23.153 -0.940 15.172 1.00 84.31 384 GLN A O 1
ATOM 3113 N N . GLY A 1 385 ? -24.251 -1.510 13.295 1.00 78.38 385 GLY A N 1
ATOM 3114 C CA . GLY A 1 385 ? -25.522 -0.884 13.689 1.00 78.38 385 GLY A CA 1
ATOM 3115 C C . GLY A 1 385 ? -25.407 0.617 13.989 1.00 78.38 385 GLY A C 1
ATOM 3116 O O . GLY A 1 385 ? -25.995 1.097 14.957 1.00 78.38 385 GLY A O 1
ATOM 3117 N N . GLY A 1 386 ? -24.592 1.347 13.216 1.00 76.12 386 GLY A N 1
ATOM 3118 C CA . GLY A 1 386 ? -24.356 2.786 13.401 1.00 76.12 386 GLY A CA 1
ATOM 3119 C C . GLY A 1 386 ? -23.464 3.150 14.595 1.00 76.12 386 GLY A C 1
ATOM 3120 O O . GLY A 1 386 ? -23.314 4.329 14.905 1.00 76.12 386 GLY A O 1
ATOM 3121 N N . LYS A 1 387 ? -22.863 2.166 15.276 1.00 82.88 387 LYS A N 1
ATOM 3122 C CA . LYS A 1 387 ? -21.904 2.378 16.369 1.00 82.88 387 LYS A CA 1
ATOM 3123 C C . LYS A 1 387 ? -20.546 1.798 16.006 1.00 82.88 387 LYS A C 1
ATOM 3125 O O . LYS A 1 387 ? -20.476 0.732 15.404 1.00 82.8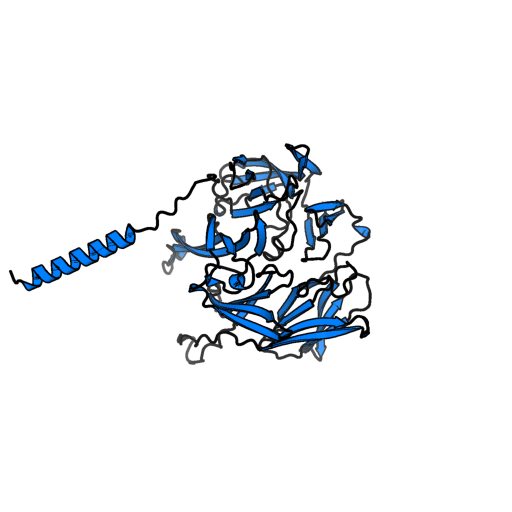8 387 LYS A O 1
ATOM 3130 N N . MET A 1 388 ? -19.477 2.466 16.428 1.00 87.38 388 MET A N 1
ATOM 3131 C CA . MET A 1 388 ? -18.130 1.905 16.329 1.00 87.38 388 MET A CA 1
ATOM 3132 C C . MET A 1 388 ? -17.899 0.873 17.425 1.00 87.38 388 MET A C 1
ATOM 3134 O O . MET A 1 388 ? -18.148 1.129 18.605 1.00 87.38 388 MET A O 1
ATOM 3138 N N . GLN A 1 389 ? -17.394 -0.279 17.018 1.00 91.19 389 GLN A N 1
ATOM 3139 C CA . GLN A 1 389 ? -16.899 -1.339 17.875 1.00 91.19 389 GLN A CA 1
ATOM 3140 C C . GLN A 1 389 ? -15.377 -1.342 17.830 1.00 91.19 389 GLN A C 1
ATOM 3142 O O . GLN A 1 389 ? -14.779 -0.975 16.822 1.00 91.19 389 GLN A O 1
ATOM 3147 N N . VAL A 1 390 ? -14.748 -1.748 18.931 1.00 91.81 390 VAL A N 1
ATOM 3148 C CA . VAL A 1 390 ? -13.289 -1.835 19.037 1.00 91.81 390 VAL A CA 1
ATOM 3149 C C . VAL A 1 390 ? -12.922 -3.171 19.658 1.00 91.81 390 VAL A C 1
ATOM 3151 O O . VAL A 1 390 ? -13.434 -3.537 20.718 1.00 91.81 390 VAL A O 1
ATOM 3154 N N . ARG A 1 391 ? -11.986 -3.879 19.034 1.00 92.19 391 ARG A N 1
ATOM 3155 C CA . ARG A 1 391 ? -11.374 -5.093 19.575 1.00 92.19 391 ARG A CA 1
ATOM 3156 C C . ARG A 1 391 ? -9.867 -4.922 19.604 1.00 92.19 391 ARG A C 1
ATOM 3158 O O . ARG A 1 391 ? -9.285 -4.460 18.633 1.00 92.19 391 ARG A O 1
ATOM 3165 N N . GLN A 1 392 ? -9.244 -5.299 20.714 1.00 91.69 392 GLN A N 1
ATOM 3166 C CA . GLN A 1 392 ? -7.799 -5.208 20.901 1.00 91.69 392 GLN A CA 1
ATOM 3167 C C . GLN A 1 392 ? -7.163 -6.599 20.936 1.00 91.69 392 GLN A C 1
ATOM 3169 O O . GLN A 1 392 ? -7.731 -7.527 21.507 1.00 91.69 392 GLN A O 1
ATOM 3174 N N . PHE A 1 393 ? -5.963 -6.700 20.376 1.00 90.19 393 PHE A N 1
ATOM 3175 C CA . PHE A 1 393 ? -5.143 -7.901 20.292 1.00 90.19 393 PHE A CA 1
ATOM 3176 C C . PHE A 1 393 ? -3.735 -7.634 20.836 1.00 90.19 393 PHE A C 1
ATOM 3178 O O . PHE A 1 393 ? -3.192 -6.533 20.670 1.00 90.19 393 PHE A O 1
ATOM 3185 N N . ASP A 1 394 ? -3.131 -8.653 21.452 1.00 87.25 394 ASP A N 1
ATOM 3186 C CA . ASP A 1 394 ? -1.684 -8.681 21.685 1.00 87.25 394 ASP A CA 1
ATOM 3187 C C . ASP A 1 394 ? -0.987 -8.983 20.342 1.00 87.25 394 ASP A C 1
ATOM 3189 O O . ASP A 1 394 ? -1.337 -9.974 19.693 1.00 87.25 394 ASP A O 1
ATOM 3193 N N . PRO A 1 395 ? 0.001 -8.177 19.902 1.00 85.69 395 PRO A N 1
ATOM 3194 C CA . PRO A 1 395 ? 0.740 -8.430 18.667 1.00 85.69 395 PRO A CA 1
ATOM 3195 C C . PRO A 1 395 ? 1.390 -9.823 18.599 1.00 85.69 395 PRO A C 1
ATOM 3197 O O . PRO A 1 395 ? 1.689 -10.296 17.510 1.00 85.69 395 PRO A O 1
ATOM 3200 N N . LYS A 1 396 ? 1.624 -10.490 19.739 1.00 85.19 396 LYS A N 1
ATOM 3201 C CA . LYS A 1 396 ? 2.182 -11.852 19.798 1.00 85.19 396 LYS A CA 1
ATOM 3202 C C . LYS A 1 396 ? 1.172 -12.956 19.495 1.00 85.19 396 LYS A C 1
ATOM 3204 O O . LYS A 1 396 ? 1.588 -14.072 19.201 1.00 85.19 396 LYS A O 1
ATOM 3209 N N . GLU A 1 397 ? -0.121 -12.674 19.622 1.00 87.81 397 GLU A N 1
ATOM 3210 C CA . GLU A 1 397 ? -1.195 -13.651 19.404 1.00 87.81 397 GLU A CA 1
ATOM 3211 C C . GLU A 1 397 ? -1.697 -13.663 17.957 1.00 87.81 397 GLU A C 1
ATOM 3213 O O . GLU A 1 397 ? -2.489 -14.527 17.588 1.00 87.81 397 GLU A O 1
ATOM 3218 N N . ILE A 1 398 ? -1.254 -12.710 17.137 1.00 89.06 398 ILE A N 1
ATOM 3219 C CA . ILE A 1 398 ? -1.704 -12.550 15.756 1.00 89.06 398 ILE A CA 1
ATOM 3220 C C . ILE A 1 398 ? -0.557 -12.841 14.779 1.00 89.06 398 ILE A C 1
ATOM 3222 O O . ILE A 1 398 ? 0.607 -12.574 15.082 1.00 89.06 398 ILE A O 1
ATOM 3226 N N . PRO A 1 399 ? -0.855 -13.352 13.576 1.00 84.44 399 PRO A N 1
ATOM 3227 C CA . PRO A 1 399 ? 0.159 -13.649 12.568 1.00 84.44 399 PRO A CA 1
ATOM 3228 C C . PRO A 1 399 ? 0.591 -12.412 11.759 1.00 84.44 399 PRO A C 1
ATOM 3230 O O . PRO A 1 399 ? 1.417 -12.547 10.856 1.00 84.44 399 PRO A O 1
ATOM 3233 N N . LEU A 1 400 ? 0.034 -11.224 12.040 1.00 82.62 400 LEU A N 1
ATOM 3234 C CA . LEU A 1 400 ? 0.309 -9.990 11.301 1.00 82.62 400 LEU A CA 1
ATOM 3235 C C . LEU A 1 400 ? 1.527 -9.237 11.862 1.00 82.62 400 LEU A C 1
ATOM 3237 O O . LEU A 1 400 ? 1.458 -8.715 12.977 1.00 82.62 400 LEU A O 1
ATOM 3241 N N . PRO A 1 401 ? 2.613 -9.075 11.082 1.00 74.12 401 PRO A N 1
ATOM 3242 C CA . PRO A 1 401 ? 3.754 -8.262 11.498 1.00 74.12 401 PRO A CA 1
ATOM 3243 C C . PRO A 1 401 ? 3.481 -6.750 11.408 1.00 74.12 401 PRO A C 1
ATOM 3245 O O . PRO A 1 401 ? 3.970 -5.986 12.237 1.00 74.12 401 PRO A O 1
ATOM 3248 N N . ASN A 1 402 ? 2.690 -6.301 10.433 1.00 77.94 402 ASN A N 1
ATOM 3249 C CA . ASN A 1 402 ? 2.294 -4.911 10.163 1.00 77.94 402 ASN A CA 1
ATOM 3250 C C . ASN A 1 402 ? 0.859 -4.868 9.627 1.00 77.94 402 ASN A C 1
ATOM 3252 O O . ASN A 1 402 ? 0.322 -5.942 9.325 1.00 77.94 402 ASN A O 1
ATOM 3256 N N . PRO A 1 403 ? 0.247 -3.666 9.503 1.00 78.50 403 PRO A N 1
ATOM 3257 C CA . PRO A 1 403 ? -0.954 -3.528 8.695 1.00 78.50 403 PRO A CA 1
ATOM 3258 C C . PRO A 1 403 ? -0.755 -4.237 7.351 1.00 78.50 403 PRO A C 1
ATOM 3260 O O . PRO A 1 403 ? 0.335 -4.128 6.771 1.00 78.50 403 PRO A O 1
ATOM 3263 N N . PRO A 1 404 ? -1.744 -5.014 6.878 1.00 78.56 404 PRO A N 1
ATOM 3264 C CA . PRO A 1 404 ? -1.690 -5.532 5.530 1.00 78.56 404 PRO A CA 1
ATOM 3265 C C . PRO A 1 404 ? -1.509 -4.371 4.571 1.00 78.56 404 PRO A C 1
ATOM 3267 O O . PRO A 1 404 ? -2.132 -3.325 4.739 1.00 78.56 404 PRO A O 1
ATOM 3270 N N . THR A 1 405 ? -0.666 -4.573 3.569 1.00 68.38 405 THR A N 1
ATOM 3271 C CA . THR A 1 405 ? -0.719 -3.715 2.407 1.00 68.38 405 THR A CA 1
ATOM 3272 C C . THR A 1 405 ? -2.020 -4.042 1.710 1.00 68.38 405 THR A C 1
ATOM 3274 O O . THR A 1 405 ? -2.976 -3.305 1.885 1.00 68.38 405 THR A O 1
ATOM 3277 N N . THR A 1 406 ? -2.107 -5.130 0.950 1.00 69.81 406 THR A N 1
ATOM 3278 C CA . THR A 1 406 ? -3.270 -5.400 0.088 1.00 69.81 406 THR A CA 1
ATOM 3279 C C . THR A 1 406 ? -4.109 -6.576 0.562 1.00 69.81 406 THR A C 1
ATOM 3281 O O . THR A 1 406 ? -3.611 -7.452 1.273 1.00 69.81 406 THR A O 1
ATOM 3284 N N . THR A 1 407 ? -5.369 -6.603 0.123 1.00 78.44 407 THR A N 1
ATOM 3285 C CA . THR A 1 407 ? -6.251 -7.764 0.219 1.00 78.44 407 THR A CA 1
ATOM 3286 C C . THR A 1 407 ? -6.851 -8.077 -1.146 1.00 78.44 407 THR A C 1
ATOM 3288 O O . THR A 1 407 ? -7.089 -7.175 -1.946 1.00 78.44 407 THR A O 1
ATOM 3291 N N . TRP A 1 408 ? -7.069 -9.356 -1.432 1.00 75.81 408 TRP A N 1
ATOM 3292 C CA . TRP A 1 408 ? -7.711 -9.797 -2.669 1.00 75.81 408 TRP A CA 1
ATOM 3293 C C . TRP A 1 408 ? -8.515 -11.072 -2.435 1.00 75.81 408 TRP A C 1
ATOM 3295 O O . TRP A 1 408 ? -8.342 -11.760 -1.426 1.00 75.81 408 TRP A O 1
ATOM 3305 N N . THR A 1 409 ? -9.396 -11.389 -3.380 1.00 77.31 409 THR A N 1
ATOM 3306 C CA . THR A 1 409 ? -10.151 -12.645 -3.394 1.00 77.31 409 THR A CA 1
ATOM 3307 C C . THR A 1 409 ? -9.717 -13.470 -4.596 1.00 77.31 409 THR A C 1
ATOM 3309 O O . THR A 1 409 ? -9.621 -12.939 -5.696 1.00 77.31 409 THR A O 1
ATOM 3312 N N . GLN A 1 410 ? -9.460 -14.758 -4.392 1.00 71.75 410 GLN A N 1
ATOM 3313 C CA . GLN A 1 410 ? -9.098 -15.708 -5.440 1.00 71.75 410 GLN A CA 1
ATOM 3314 C C . GLN A 1 410 ? -9.755 -17.055 -5.130 1.00 71.75 410 GLN A C 1
ATOM 3316 O O . GLN A 1 410 ? -9.649 -17.554 -4.009 1.00 71.75 410 GLN A O 1
ATOM 3321 N N . ASN A 1 411 ? -10.459 -17.639 -6.105 1.00 75.44 411 ASN A N 1
ATOM 3322 C CA . ASN A 1 411 ? -11.167 -18.919 -5.949 1.00 75.44 411 ASN A CA 1
ATOM 3323 C C . ASN A 1 411 ? -12.099 -18.984 -4.717 1.00 75.44 411 ASN A C 1
ATOM 3325 O O . ASN A 1 411 ? -12.175 -20.001 -4.034 1.00 75.44 411 ASN A O 1
ATOM 3329 N N . GLY A 1 412 ? -12.782 -17.880 -4.390 1.00 77.12 412 GLY A N 1
ATOM 3330 C CA . GLY A 1 412 ? -13.672 -17.792 -3.219 1.00 77.12 412 GLY A CA 1
ATOM 3331 C C . GLY A 1 412 ? -12.957 -17.713 -1.861 1.00 77.12 412 GLY A C 1
ATOM 3332 O O . GLY A 1 412 ? -13.616 -17.702 -0.819 1.00 77.12 412 GLY A O 1
ATOM 3333 N N . HIS A 1 413 ? -11.625 -17.633 -1.857 1.00 83.25 413 HIS A N 1
ATOM 3334 C CA . HIS A 1 413 ? -10.805 -17.411 -0.671 1.00 83.25 413 HIS A CA 1
ATOM 3335 C C . HIS A 1 413 ? -10.256 -15.992 -0.648 1.00 83.25 413 HIS A C 1
ATOM 3337 O O . HIS A 1 413 ? -9.929 -15.422 -1.686 1.00 83.25 413 HIS A O 1
ATOM 3343 N N . ARG A 1 414 ? -10.125 -15.436 0.554 1.00 85.81 414 ARG A N 1
ATOM 3344 C CA . ARG A 1 414 ? -9.641 -14.074 0.768 1.00 85.81 414 ARG A CA 1
ATOM 3345 C C . ARG A 1 414 ? -8.221 -14.113 1.307 1.00 85.81 414 ARG A C 1
ATOM 3347 O O . ARG A 1 414 ? -7.900 -14.930 2.171 1.00 85.81 414 ARG A O 1
ATOM 3354 N N . PHE A 1 415 ? -7.377 -13.231 0.799 1.00 85.31 415 PHE A N 1
ATOM 3355 C CA . PHE A 1 415 ? -5.960 -13.181 1.124 1.00 85.31 415 PHE A CA 1
ATOM 3356 C C . PHE A 1 415 ? -5.528 -11.762 1.460 1.00 85.31 415 PHE A C 1
ATOM 3358 O O . PHE A 1 415 ? -6.146 -10.794 1.022 1.00 85.31 415 PHE A O 1
ATOM 3365 N N . ALA A 1 416 ? -4.451 -11.654 2.230 1.00 84.69 416 ALA A N 1
ATOM 3366 C CA . ALA A 1 416 ? -3.789 -10.405 2.547 1.00 84.69 416 ALA A CA 1
ATOM 3367 C C . ALA A 1 416 ? -2.273 -10.542 2.440 1.00 84.69 416 ALA A C 1
ATOM 3369 O O . ALA A 1 416 ? -1.690 -11.555 2.830 1.00 84.69 416 ALA A O 1
ATOM 3370 N N . LEU A 1 417 ? -1.627 -9.486 1.959 1.00 80.19 417 LEU A N 1
ATOM 3371 C CA . LEU A 1 417 ? -0.177 -9.345 1.956 1.00 80.19 417 LEU A CA 1
ATOM 3372 C C . LEU A 1 417 ? 0.213 -8.376 3.068 1.00 80.19 417 LEU A C 1
ATOM 3374 O O . LEU A 1 417 ? -0.331 -7.282 3.149 1.00 80.19 417 LEU A O 1
ATOM 3378 N N . ALA A 1 418 ? 1.167 -8.753 3.911 1.00 79.94 418 ALA A N 1
ATOM 3379 C CA . ALA A 1 418 ? 1.744 -7.872 4.920 1.00 79.94 418 ALA A CA 1
ATOM 3380 C C . ALA A 1 418 ? 3.271 -7.923 4.850 1.00 79.94 418 ALA A C 1
ATOM 3382 O O . ALA A 1 418 ? 3.858 -8.975 4.590 1.00 79.94 418 ALA A O 1
ATOM 3383 N N . HIS A 1 419 ? 3.930 -6.801 5.123 1.00 74.69 419 HIS A N 1
ATOM 3384 C CA . HIS A 1 419 ? 5.390 -6.751 5.224 1.00 74.69 419 HIS A CA 1
ATOM 3385 C C . HIS A 1 419 ? 5.824 -6.724 6.685 1.00 74.69 419 HIS A C 1
ATOM 3387 O O . HIS A 1 419 ? 5.068 -6.318 7.552 1.00 74.69 419 HIS A O 1
ATOM 3393 N N . GLY A 1 420 ? 7.040 -7.139 7.002 1.00 72.06 420 GLY A N 1
ATOM 3394 C CA . GLY A 1 420 ? 7.589 -7.109 8.356 1.00 72.06 420 GLY A CA 1
ATOM 3395 C C . GLY A 1 420 ? 9.030 -6.641 8.333 1.00 72.06 420 GLY A C 1
ATOM 3396 O O . GLY A 1 420 ? 9.772 -7.043 7.446 1.00 72.06 420 GLY A O 1
ATOM 3397 N N . THR A 1 421 ? 9.442 -5.841 9.310 1.00 72.12 421 THR A N 1
ATOM 3398 C CA . THR A 1 421 ? 10.865 -5.585 9.554 1.00 72.12 421 THR A CA 1
ATOM 3399 C C . THR A 1 421 ? 11.311 -6.450 10.722 1.00 72.12 421 THR A C 1
ATOM 3401 O O . THR A 1 421 ? 10.658 -6.481 11.765 1.00 72.12 421 THR A O 1
ATOM 3404 N N . TYR A 1 422 ? 12.411 -7.173 10.550 1.00 69.38 422 TYR A N 1
ATOM 3405 C CA . TYR A 1 422 ? 12.991 -8.031 11.570 1.00 69.38 422 TYR A CA 1
ATOM 3406 C C . TYR A 1 422 ? 14.459 -7.682 11.777 1.00 69.38 422 TYR A C 1
ATOM 3408 O O . TYR A 1 422 ? 15.188 -7.469 10.820 1.00 69.38 422 TYR A O 1
ATOM 3416 N N . GLU A 1 423 ? 14.915 -7.642 13.022 1.00 71.81 423 GLU A N 1
ATOM 3417 C CA . GLU A 1 423 ? 16.321 -7.383 13.319 1.00 71.81 423 GLU A CA 1
ATOM 3418 C C . GLU A 1 423 ? 17.105 -8.687 13.406 1.00 71.81 423 GLU A C 1
ATOM 3420 O O . GLU A 1 423 ? 16.763 -9.602 14.159 1.00 71.81 423 GLU A O 1
ATOM 3425 N N . ARG A 1 424 ? 18.207 -8.757 12.665 1.00 69.19 424 ARG A N 1
ATOM 3426 C CA . ARG A 1 424 ? 19.155 -9.863 12.714 1.00 69.19 424 ARG A CA 1
ATOM 3427 C C . ARG A 1 424 ? 20.531 -9.338 13.094 1.00 69.19 424 ARG A C 1
ATOM 3429 O O . ARG A 1 424 ? 20.999 -8.337 12.566 1.00 69.19 424 ARG A O 1
ATOM 3436 N N . LYS A 1 425 ? 21.225 -10.061 13.975 1.00 72.81 425 LYS A N 1
ATOM 3437 C CA . LYS A 1 425 ? 22.651 -9.817 14.211 1.00 72.81 425 LYS A CA 1
ATOM 3438 C C . LYS A 1 425 ? 23.470 -10.417 13.075 1.00 72.81 425 LYS A C 1
ATOM 3440 O O . LYS A 1 425 ? 23.429 -11.626 12.841 1.00 72.81 425 LYS A O 1
ATOM 3445 N N . HIS A 1 426 ? 24.208 -9.564 12.389 1.00 66.56 426 HIS A N 1
ATOM 3446 C CA . HIS A 1 426 ? 25.171 -9.910 11.363 1.00 66.56 426 HIS A CA 1
ATOM 3447 C C . HIS A 1 426 ? 26.578 -9.841 11.955 1.00 66.56 426 HIS A C 1
ATOM 3449 O O . HIS A 1 426 ? 26.897 -8.922 12.708 1.00 66.56 426 HIS A O 1
ATOM 3455 N N . PHE A 1 427 ? 27.415 -10.833 11.658 1.00 72.19 427 PHE A N 1
ATOM 3456 C CA . PHE A 1 427 ? 28.816 -10.794 12.062 1.00 72.19 427 PHE A CA 1
ATOM 3457 C C . PHE A 1 427 ? 29.570 -9.861 11.112 1.00 72.19 427 PHE A C 1
ATOM 3459 O O . PHE A 1 427 ? 29.761 -10.196 9.944 1.00 72.19 427 PHE A O 1
ATOM 3466 N N . HIS A 1 428 ? 29.966 -8.690 11.602 1.00 70.75 428 HIS A N 1
ATOM 3467 C CA . HIS A 1 428 ? 30.700 -7.690 10.832 1.00 70.75 428 HIS A CA 1
ATOM 3468 C C . HIS A 1 428 ? 31.736 -7.020 11.742 1.00 70.75 428 HIS A C 1
ATOM 3470 O O . HIS A 1 428 ? 31.431 -6.014 12.383 1.00 70.75 428 HIS A O 1
ATOM 3476 N N . PRO A 1 429 ? 32.935 -7.614 11.880 1.00 73.12 429 PRO A N 1
ATOM 3477 C CA . PRO A 1 429 ? 33.971 -7.065 12.738 1.00 73.12 429 PRO A CA 1
ATOM 3478 C C . PRO A 1 429 ? 34.480 -5.735 12.170 1.00 73.12 429 PRO A C 1
ATOM 3480 O O . PRO A 1 429 ? 35.149 -5.704 11.141 1.00 73.12 429 PRO A O 1
ATOM 3483 N N . CYS A 1 430 ? 34.181 -4.644 12.867 1.00 74.69 430 CYS A N 1
ATOM 3484 C CA . CYS A 1 430 ? 34.634 -3.295 12.568 1.00 74.69 430 CYS A CA 1
ATOM 3485 C C . CYS A 1 430 ? 35.403 -2.731 13.765 1.00 74.69 430 CYS A C 1
ATOM 3487 O O . CYS A 1 430 ? 34.969 -2.824 14.917 1.00 74.69 430 CYS A O 1
ATOM 3489 N N . LEU A 1 431 ? 36.567 -2.147 13.501 1.00 75.94 431 LEU A N 1
ATOM 3490 C CA . LEU A 1 431 ? 37.345 -1.441 14.505 1.00 75.94 431 LEU A CA 1
ATOM 3491 C C . LEU A 1 431 ? 36.947 0.038 14.503 1.00 75.94 431 LEU A C 1
ATOM 3493 O O . LEU A 1 431 ? 37.179 0.738 13.524 1.00 75.94 431 LEU A O 1
ATOM 3497 N N . ILE A 1 432 ? 36.371 0.507 15.608 1.00 77.25 432 ILE A N 1
ATOM 3498 C CA . ILE A 1 432 ? 35.836 1.867 15.744 1.00 77.25 432 ILE A CA 1
ATOM 3499 C C . ILE A 1 432 ? 36.905 2.839 16.256 1.00 77.25 432 ILE A C 1
ATOM 3501 O O . ILE A 1 432 ? 36.983 3.980 15.810 1.00 77.25 432 ILE A O 1
ATOM 3505 N N . SER A 1 433 ? 37.740 2.408 17.202 1.00 63.59 433 SER A N 1
ATOM 3506 C CA . SER A 1 433 ? 38.852 3.213 17.711 1.00 63.59 433 SER A CA 1
ATOM 3507 C C . SER A 1 433 ? 39.974 2.316 18.209 1.00 63.59 433 SER A C 1
ATOM 3509 O O . SER A 1 433 ? 39.734 1.202 18.670 1.00 63.59 433 SER A O 1
ATOM 3511 N N . PHE A 1 434 ? 41.208 2.807 18.134 1.00 70.12 434 PHE A N 1
ATOM 3512 C CA . PHE A 1 434 ? 42.354 2.191 18.803 1.00 70.12 434 PHE A CA 1
ATOM 3513 C C . PHE A 1 434 ? 42.597 2.771 20.207 1.00 70.12 434 PHE A C 1
ATOM 3515 O O . PHE A 1 434 ? 43.311 2.156 20.993 1.00 70.12 434 PHE A O 1
ATOM 3522 N N . HIS A 1 435 ? 42.026 3.938 20.532 1.00 67.06 435 HIS A N 1
ATOM 3523 C CA . HIS A 1 435 ? 42.291 4.662 21.781 1.00 67.06 435 HIS A CA 1
ATOM 3524 C C . HIS A 1 435 ? 41.004 5.299 22.345 1.00 67.06 435 HIS A C 1
ATOM 3526 O O . HIS A 1 435 ? 40.670 6.426 21.977 1.00 67.06 435 HIS A O 1
ATOM 3532 N N . PRO A 1 436 ? 40.276 4.610 23.246 1.00 56.84 436 PRO A N 1
ATOM 3533 C CA . PRO A 1 436 ? 40.477 3.216 23.664 1.00 56.84 436 PRO A CA 1
ATOM 3534 C C . PRO A 1 436 ? 40.152 2.217 22.539 1.00 56.84 436 PRO A C 1
ATOM 3536 O O . PRO A 1 436 ? 39.406 2.546 21.618 1.00 56.84 436 PRO A O 1
ATOM 3539 N N . LEU A 1 437 ? 40.704 0.996 22.617 1.00 68.19 437 LEU A N 1
ATOM 3540 C CA . LEU A 1 437 ? 40.401 -0.079 21.666 1.00 68.19 437 LEU A CA 1
ATOM 3541 C C . LEU A 1 437 ? 38.902 -0.404 21.716 1.00 68.19 437 LEU A C 1
ATOM 3543 O O . LEU A 1 437 ? 38.412 -0.948 22.706 1.00 68.19 437 LEU A O 1
ATOM 3547 N N . TRP A 1 438 ? 38.185 -0.097 20.639 1.00 66.00 438 TRP A N 1
ATOM 3548 C CA . TRP A 1 438 ? 36.757 -0.349 20.512 1.00 66.00 438 TRP A CA 1
ATOM 3549 C C . TRP A 1 438 ? 36.477 -1.133 19.234 1.00 66.00 438 TRP A C 1
ATOM 3551 O O . TRP A 1 438 ? 36.649 -0.628 18.128 1.00 66.00 438 TRP A O 1
ATOM 3561 N N . LEU A 1 439 ? 36.066 -2.389 19.404 1.00 70.50 439 LEU A N 1
ATOM 3562 C CA . LEU A 1 439 ? 35.713 -3.320 18.335 1.00 70.50 439 LEU A CA 1
ATOM 3563 C C . LEU A 1 439 ? 34.211 -3.603 18.384 1.00 70.50 439 LEU A C 1
ATOM 3565 O O . LEU A 1 439 ? 33.683 -4.006 19.424 1.00 70.50 439 LEU A O 1
ATOM 3569 N N . GLN A 1 440 ? 33.539 -3.451 17.251 1.00 73.62 440 GLN A N 1
ATOM 3570 C CA . GLN A 1 440 ? 32.179 -3.917 17.036 1.00 73.62 440 GLN A CA 1
ATOM 3571 C C . GLN A 1 440 ? 32.232 -5.226 16.256 1.00 73.62 440 GLN A C 1
ATOM 3573 O O . GLN A 1 440 ? 32.651 -5.251 15.112 1.00 73.62 440 GLN A O 1
ATOM 3578 N N . TRP A 1 441 ? 31.820 -6.326 16.878 1.00 71.56 441 TRP A N 1
ATOM 3579 C CA . TRP A 1 441 ? 31.821 -7.656 16.248 1.00 71.56 441 TRP A CA 1
ATOM 3580 C C . TRP A 1 441 ? 30.532 -7.966 15.496 1.00 71.56 441 TRP A C 1
ATOM 3582 O O . TRP A 1 441 ? 30.508 -8.768 14.563 1.00 71.56 441 TRP A O 1
ATOM 3592 N N . TRP A 1 442 ? 29.446 -7.359 15.959 1.00 72.81 442 TRP A N 1
ATOM 3593 C CA . TRP A 1 442 ? 28.104 -7.629 15.492 1.00 72.81 442 TRP A CA 1
ATOM 3594 C C . TRP A 1 442 ? 27.448 -6.319 15.106 1.00 72.81 442 TRP A C 1
ATOM 3596 O O . TRP A 1 442 ? 27.461 -5.347 15.863 1.00 72.81 442 TRP A O 1
ATOM 3606 N N . GLU A 1 443 ? 26.841 -6.328 13.939 1.00 73.81 443 GLU A N 1
ATOM 3607 C CA . GLU A 1 443 ? 25.986 -5.267 13.455 1.00 73.81 443 GLU A CA 1
ATOM 3608 C C . GLU A 1 443 ? 24.542 -5.753 13.524 1.00 73.81 443 GLU A C 1
ATOM 3610 O O . GLU A 1 443 ? 24.243 -6.905 13.198 1.00 73.81 443 GLU A O 1
ATOM 3615 N N . THR A 1 444 ? 23.642 -4.907 14.013 1.00 68.75 444 THR A N 1
ATOM 3616 C CA . THR A 1 444 ? 22.212 -5.190 13.916 1.00 68.75 444 THR A CA 1
ATOM 3617 C C . THR A 1 444 ? 21.762 -4.725 12.545 1.00 68.75 444 THR A C 1
ATOM 3619 O O . THR A 1 444 ? 21.720 -3.529 12.296 1.00 68.75 444 THR A O 1
ATOM 3622 N N . VAL A 1 445 ? 21.416 -5.672 11.682 1.00 66.25 445 VAL A N 1
ATOM 3623 C CA . VAL A 1 445 ? 20.871 -5.397 10.357 1.00 66.25 445 VAL A CA 1
ATOM 3624 C C . VAL A 1 445 ? 19.364 -5.591 10.426 1.00 66.25 445 VAL A C 1
ATOM 3626 O O . VAL A 1 445 ? 18.874 -6.604 10.935 1.00 66.25 445 VAL A O 1
ATOM 3629 N N . ARG A 1 446 ? 18.610 -4.615 9.932 1.00 66.25 446 ARG A N 1
ATOM 3630 C CA . ARG A 1 446 ? 17.160 -4.746 9.759 1.00 66.25 446 ARG A CA 1
ATOM 3631 C C . ARG A 1 446 ? 16.901 -5.460 8.446 1.00 66.25 446 ARG A C 1
ATOM 3633 O O . ARG A 1 446 ? 17.448 -5.056 7.442 1.00 66.25 446 ARG A O 1
ATOM 3640 N N . GLU A 1 447 ? 16.094 -6.508 8.428 1.00 68.88 447 GLU A N 1
ATOM 3641 C CA . GLU A 1 447 ? 15.684 -7.215 7.217 1.00 68.88 447 GLU A CA 1
ATOM 3642 C C . GLU A 1 447 ? 14.174 -7.036 6.990 1.00 68.88 447 GLU A C 1
ATOM 3644 O O . GLU A 1 447 ? 13.386 -7.140 7.930 1.00 68.88 447 GLU A O 1
ATOM 3649 N N . MET A 1 448 ? 13.748 -6.804 5.750 1.00 67.88 448 MET A N 1
ATOM 3650 C CA . MET A 1 448 ? 12.339 -6.720 5.365 1.00 67.88 448 MET A CA 1
ATOM 3651 C C . MET A 1 448 ? 11.849 -8.070 4.845 1.00 67.88 448 MET A C 1
ATOM 3653 O O . MET A 1 448 ? 12.473 -8.627 3.953 1.00 67.88 448 MET A O 1
ATOM 3657 N N . ARG A 1 449 ? 10.735 -8.581 5.368 1.00 74.06 449 ARG A N 1
ATOM 3658 C CA . ARG A 1 449 ? 10.060 -9.820 4.949 1.00 74.06 449 ARG A CA 1
ATOM 3659 C C . ARG A 1 449 ? 8.671 -9.521 4.418 1.00 74.06 449 ARG A C 1
ATOM 3661 O O . ARG A 1 449 ? 8.059 -8.533 4.814 1.00 74.06 449 ARG A O 1
ATOM 3668 N N . SER A 1 450 ? 8.151 -10.415 3.587 1.00 75.12 450 SER A N 1
ATOM 3669 C CA . SER A 1 450 ? 6.762 -10.367 3.123 1.00 75.12 450 SER A CA 1
ATOM 3670 C C . SER A 1 450 ? 6.038 -11.650 3.515 1.00 75.12 450 SER A C 1
ATOM 3672 O O . SER A 1 450 ? 6.614 -12.736 3.460 1.00 75.12 450 SER A O 1
ATOM 3674 N N . VAL A 1 451 ? 4.786 -11.525 3.940 1.00 80.56 451 VAL A N 1
ATOM 3675 C CA . VAL A 1 451 ? 3.958 -12.621 4.442 1.00 80.56 451 VAL A CA 1
ATOM 3676 C C . VAL A 1 451 ? 2.617 -12.589 3.728 1.00 80.56 451 VAL A C 1
ATOM 3678 O O . VAL A 1 451 ? 1.977 -11.540 3.671 1.00 80.56 451 VAL A O 1
ATOM 3681 N N . ILE A 1 452 ? 2.189 -13.742 3.219 1.00 80.69 452 ILE A N 1
ATOM 3682 C CA . ILE A 1 452 ? 0.842 -13.923 2.680 1.00 80.69 452 ILE A CA 1
ATOM 3683 C C . ILE A 1 452 ? -0.005 -14.635 3.732 1.00 80.69 452 ILE A C 1
ATOM 3685 O O . ILE A 1 452 ? 0.395 -15.664 4.293 1.00 80.69 452 ILE A O 1
ATOM 3689 N N . LEU A 1 453 ? -1.173 -14.064 3.998 1.00 88.50 453 LEU A N 1
ATOM 3690 C CA . LEU A 1 453 ? -2.146 -14.502 4.987 1.00 88.50 453 LEU A CA 1
ATOM 3691 C C . LEU A 1 453 ? -3.451 -14.857 4.276 1.00 88.50 453 LEU A C 1
ATOM 3693 O O . LEU A 1 453 ? -3.871 -14.145 3.372 1.00 88.50 453 LEU A O 1
ATOM 3697 N N . GLN A 1 454 ? -4.101 -15.933 4.697 1.00 88.94 454 GLN A N 1
ATOM 3698 C CA . GLN A 1 454 ? -5.467 -16.260 4.310 1.00 88.94 454 GLN A CA 1
ATOM 3699 C C . GLN A 1 454 ? -6.430 -15.761 5.391 1.00 88.94 454 GLN A C 1
ATOM 3701 O O . GLN A 1 454 ? -6.210 -16.001 6.585 1.00 88.94 454 GLN A O 1
ATOM 3706 N N . LEU A 1 455 ? -7.480 -15.065 4.960 1.00 92.44 455 LEU A N 1
ATOM 3707 C CA . LEU A 1 455 ? -8.516 -14.493 5.809 1.00 92.44 455 LEU A CA 1
ATOM 3708 C C . LEU A 1 455 ? -9.733 -15.424 5.833 1.00 92.44 455 LEU A C 1
ATOM 3710 O O . LEU A 1 455 ? -10.113 -15.964 4.790 1.00 92.44 455 LEU A O 1
ATOM 3714 N N . PRO A 1 456 ? -10.388 -15.576 6.995 1.00 91.00 456 PRO A N 1
ATOM 3715 C CA . PRO A 1 456 ? -11.745 -16.099 7.054 1.00 91.00 456 PRO A CA 1
ATOM 3716 C C . PRO A 1 456 ? -12.726 -15.242 6.236 1.00 91.00 456 PRO A C 1
ATOM 3718 O O . PRO A 1 456 ? -12.469 -14.077 5.928 1.00 91.00 456 PRO A O 1
ATOM 3721 N N . ASN A 1 457 ? -13.884 -15.809 5.915 1.00 86.88 457 ASN A N 1
ATOM 3722 C CA . ASN A 1 457 ? -14.961 -15.068 5.263 1.00 86.88 457 ASN A CA 1
ATOM 3723 C C . ASN A 1 457 ? -15.864 -14.389 6.305 1.00 86.88 457 ASN A C 1
ATOM 3725 O O . ASN A 1 457 ? -16.103 -14.946 7.379 1.00 86.88 457 ASN A O 1
ATOM 3729 N N . GLY A 1 458 ? -16.393 -13.207 5.972 1.00 89.25 458 GLY A N 1
ATOM 3730 C CA . GLY A 1 458 ? -17.309 -12.464 6.836 1.00 89.25 458 GLY A CA 1
ATOM 3731 C C . GLY A 1 458 ? -16.665 -11.978 8.135 1.00 89.25 458 GLY A C 1
ATOM 3732 O O . GLY A 1 458 ? -15.448 -11.809 8.236 1.00 89.25 458 GLY A O 1
ATOM 3733 N N . ASP A 1 459 ? -17.497 -11.789 9.157 1.00 91.00 459 ASP A N 1
ATOM 3734 C CA . ASP A 1 459 ? -17.110 -11.221 10.457 1.00 91.00 459 ASP A CA 1
ATOM 3735 C C . ASP A 1 459 ? -16.035 -12.025 11.205 1.00 91.00 459 ASP A C 1
ATOM 3737 O O . ASP A 1 459 ? -15.388 -11.510 12.121 1.00 91.00 459 ASP A O 1
ATOM 3741 N N . GLU A 1 460 ? -15.796 -13.284 10.826 1.00 92.25 460 GLU A N 1
ATOM 3742 C CA . GLU A 1 460 ? -14.695 -14.067 11.389 1.00 92.25 460 GLU A CA 1
ATOM 3743 C C . GLU A 1 460 ? -13.323 -13.455 11.079 1.00 92.25 460 GLU A C 1
ATOM 3745 O O . GLU A 1 460 ? -12.390 -13.613 11.870 1.00 92.25 460 GLU A O 1
ATOM 3750 N N . ALA A 1 461 ? -13.203 -12.708 9.977 1.00 91.69 461 ALA A N 1
ATOM 3751 C CA . ALA A 1 461 ? -11.986 -11.992 9.615 1.00 91.69 461 ALA A CA 1
ATOM 3752 C C . ALA A 1 461 ? -11.644 -10.854 10.589 1.00 91.69 461 ALA A C 1
ATOM 3754 O O . ALA A 1 461 ? -10.476 -10.484 10.708 1.00 91.69 461 ALA A O 1
ATOM 3755 N N . LEU A 1 462 ? -12.625 -10.353 11.350 1.00 92.50 462 LEU A N 1
ATOM 3756 C CA . LEU A 1 462 ? -12.416 -9.351 12.402 1.00 92.50 462 LEU A CA 1
ATOM 3757 C C . LEU A 1 462 ? -11.697 -9.935 13.633 1.00 92.50 462 LEU A C 1
ATOM 3759 O O . LEU A 1 462 ? -11.287 -9.198 14.533 1.00 92.50 462 LEU A O 1
ATOM 3763 N N . ASP A 1 463 ? -11.557 -11.263 13.727 1.00 93.81 463 ASP A N 1
ATOM 3764 C CA . ASP A 1 463 ? -10.668 -11.924 14.683 1.00 93.81 463 ASP A CA 1
ATOM 3765 C C . ASP A 1 463 ? -9.318 -12.249 14.028 1.00 93.81 463 ASP A C 1
ATOM 3767 O O . ASP A 1 463 ? -9.139 -13.293 13.399 1.00 93.81 463 ASP A O 1
ATOM 3771 N N . LEU A 1 464 ? -8.335 -11.366 14.228 1.00 92.62 464 LEU A N 1
ATOM 3772 C CA . LEU A 1 464 ? -7.001 -11.483 13.627 1.00 92.62 464 LEU A CA 1
ATOM 3773 C C . LEU A 1 464 ? -6.264 -12.784 13.993 1.00 92.62 464 LEU A C 1
ATOM 3775 O O . LEU A 1 464 ? -5.352 -13.195 13.280 1.00 92.62 464 LEU A O 1
ATOM 3779 N N . ARG A 1 465 ? -6.655 -13.466 15.077 1.00 93.00 465 ARG A N 1
ATOM 3780 C CA . ARG A 1 465 ? -6.064 -14.753 15.493 1.00 93.00 465 ARG A CA 1
ATOM 3781 C C . ARG A 1 465 ? -6.465 -15.911 14.580 1.00 93.00 465 ARG A C 1
ATOM 3783 O O . ARG A 1 465 ? -5.809 -16.945 14.588 1.00 93.00 465 ARG A O 1
ATOM 3790 N N . ARG A 1 466 ? -7.548 -15.751 13.813 1.00 91.62 466 ARG A N 1
ATOM 3791 C CA . ARG A 1 466 ? -8.047 -16.758 12.863 1.00 91.62 466 ARG A CA 1
ATOM 3792 C C . ARG A 1 466 ? -7.374 -16.682 11.496 1.00 91.62 466 ARG A C 1
ATOM 3794 O O . ARG A 1 466 ? -7.614 -17.535 10.647 1.00 91.62 466 ARG A O 1
ATOM 3801 N N . TRP A 1 467 ? -6.550 -15.665 11.265 1.00 92.44 467 TRP A N 1
ATOM 3802 C CA . TRP A 1 467 ? -5.826 -15.526 10.013 1.00 92.44 467 TRP A CA 1
ATOM 3803 C C . TRP A 1 467 ? -4.741 -16.594 9.939 1.00 92.44 467 TRP A C 1
ATOM 3805 O O . TRP A 1 467 ? -4.079 -16.901 10.931 1.00 92.44 467 TRP A O 1
ATOM 3815 N N . THR A 1 468 ? -4.540 -17.163 8.756 1.00 89.94 468 THR A N 1
ATOM 3816 C CA . THR A 1 468 ? -3.578 -18.253 8.575 1.00 89.94 468 THR A CA 1
ATOM 3817 C C . THR A 1 468 ? -2.420 -17.781 7.716 1.00 89.94 468 THR A C 1
ATOM 3819 O O . THR A 1 468 ? -2.620 -17.353 6.585 1.00 89.94 468 THR A O 1
ATOM 3822 N N . LYS A 1 469 ? -1.186 -17.865 8.225 1.00 87.88 469 LYS A N 1
ATOM 3823 C CA . LYS A 1 469 ? 0.010 -17.608 7.412 1.00 87.88 469 LYS A CA 1
ATOM 3824 C C . LYS A 1 469 ? 0.221 -18.760 6.436 1.00 87.88 469 LYS A C 1
ATOM 3826 O O . LYS A 1 469 ? 0.551 -19.861 6.869 1.00 87.88 469 LYS A O 1
ATOM 3831 N N . ILE A 1 470 ? 0.089 -18.483 5.141 1.00 81.25 470 ILE A N 1
ATOM 3832 C CA . ILE A 1 470 ? 0.247 -19.492 4.084 1.00 81.25 470 ILE A CA 1
ATOM 3833 C C . ILE A 1 470 ? 1.632 -19.453 3.437 1.00 81.25 470 ILE A C 1
ATOM 3835 O O . ILE A 1 470 ? 2.150 -20.492 3.039 1.00 81.25 470 ILE A O 1
ATOM 3839 N N . ALA A 1 471 ? 2.268 -18.279 3.380 1.00 73.81 471 ALA A N 1
ATOM 3840 C CA . ALA A 1 471 ? 3.610 -18.130 2.828 1.00 73.81 471 ALA A CA 1
ATOM 3841 C C . ALA A 1 471 ? 4.403 -17.037 3.553 1.00 73.81 471 ALA A C 1
ATOM 3843 O O . ALA A 1 471 ? 3.849 -16.037 4.008 1.00 73.81 471 ALA A O 1
ATOM 3844 N N . GLU A 1 472 ? 5.718 -17.225 3.636 1.00 76.75 472 GLU A N 1
ATOM 3845 C CA . GLU A 1 472 ? 6.682 -16.226 4.099 1.00 76.75 472 GLU A CA 1
ATOM 3846 C C . GLU A 1 472 ? 7.832 -16.178 3.097 1.00 76.75 472 GLU A C 1
ATOM 3848 O O . GLU A 1 472 ? 8.369 -17.215 2.705 1.00 76.75 472 GLU A O 1
ATOM 3853 N N . LEU A 1 473 ? 8.177 -14.973 2.665 1.00 68.94 473 LEU A N 1
ATOM 3854 C CA . LEU A 1 473 ? 9.132 -14.722 1.595 1.00 68.94 473 LEU A CA 1
ATOM 3855 C C . LEU A 1 473 ? 10.458 -14.223 2.180 1.00 68.94 473 LEU A C 1
ATOM 3857 O O . LEU A 1 473 ? 10.452 -13.577 3.236 1.00 68.94 473 LEU A O 1
ATOM 3861 N N . PRO A 1 474 ? 11.591 -14.541 1.524 1.00 61.28 474 PRO A N 1
ATOM 3862 C CA . PRO A 1 474 ? 12.920 -14.253 2.044 1.00 61.28 474 PRO A CA 1
ATOM 3863 C C . PRO A 1 474 ? 13.150 -12.758 2.271 1.00 61.28 474 PRO A C 1
ATOM 3865 O O . PRO A 1 474 ? 12.541 -11.901 1.633 1.00 61.28 474 PRO A O 1
ATOM 3868 N N . ALA A 1 475 ? 14.024 -12.480 3.236 1.00 59.88 475 ALA A N 1
ATOM 3869 C CA . ALA A 1 475 ? 14.232 -11.151 3.774 1.00 59.88 475 ALA A CA 1
ATOM 3870 C C . ALA A 1 475 ? 15.349 -10.382 3.051 1.00 59.88 475 ALA A C 1
ATOM 3872 O O . ALA A 1 475 ? 16.317 -10.996 2.600 1.00 59.88 475 ALA A O 1
ATOM 3873 N N . TYR A 1 476 ? 15.263 -9.051 3.016 1.00 56.72 476 TYR A N 1
ATOM 3874 C CA . TYR A 1 476 ? 16.300 -8.179 2.451 1.00 56.72 476 TYR A CA 1
ATOM 3875 C C . TYR A 1 476 ? 16.814 -7.140 3.464 1.00 56.72 476 TYR A C 1
ATOM 3877 O O . TYR A 1 476 ? 15.983 -6.505 4.115 1.00 56.72 476 TYR A O 1
ATOM 3885 N N . PRO A 1 477 ? 18.136 -6.925 3.606 1.00 51.72 477 PRO A N 1
ATOM 3886 C CA . PRO A 1 477 ? 18.701 -5.992 4.582 1.00 51.72 477 PRO A CA 1
ATOM 3887 C C . PRO A 1 477 ? 18.438 -4.512 4.225 1.00 51.72 477 PRO A C 1
ATOM 3889 O O . PRO A 1 477 ? 18.825 -4.044 3.167 1.00 51.72 477 PRO A O 1
ATOM 3892 N N . MET A 1 478 ? 17.814 -3.753 5.124 1.00 43.72 478 MET A N 1
ATOM 3893 C CA . MET A 1 478 ? 17.447 -2.335 4.994 1.00 43.72 478 MET A CA 1
ATOM 3894 C C . MET A 1 478 ? 18.608 -1.348 5.219 1.00 43.72 478 MET A C 1
ATOM 3896 O O . MET A 1 478 ? 18.377 -0.152 5.076 1.00 43.72 478 MET A O 1
ATOM 3900 N N . LEU A 1 479 ? 19.814 -1.857 5.511 1.00 45.34 479 LEU A N 1
ATOM 3901 C CA . LEU A 1 479 ? 20.960 -1.147 6.099 1.00 45.34 479 LEU A CA 1
ATOM 3902 C C . LEU A 1 479 ? 20.688 -0.558 7.489 1.00 45.34 479 LEU A C 1
ATOM 3904 O O . LEU A 1 479 ? 19.832 0.340 7.644 1.00 45.34 479 LEU A O 1
#

Secondary structure (DSSP, 8-state):
--HHHHHHHHHHHHHHHHHHHHHH-----------PPPTT--EEEEE-SS-SSSPEEEEE---S-SEE-SEEEE-GGGT-S----EEEE-TTTS-EEEE-SEEE---GGG-TTSTTSSPPBSEEEEEEEEEEEETTEEEEEEEEEEEEEEETTEEEEEEEEE-SS-EEEEEE--TTS--EEEEE-SS-EEEEEE-TTSPEEEE-GGG------SEEE-SSSSSSPEEEEEEEEEETTEEEEEEEEEEPTT-PPPEEEEEE-S--SSPPEEEEE-SSSSSSPEEEEE-SSEEEEEEEEGGGTEEEEEEEEE---------------TT--PPPPPPEEEEEEEEE-SSSSSSPEEEEEEEEE----TTS-PPPPEEEEEEEEEEETTEEEEEEE-TTTSS-SS-EEEEEEETTEEEEEEEEEEEEEEEEEEEEEETTEEEEEEEEEEEEEEEEEEEPSGGGGG-GGG-EEEEEEEEEE--